Protein AF-A0A2E6D8X2-F1 (afdb_monomer)

Nearest PDB structures (foldseek):
  1ynp-assembly1_A  TM=7.280E-01  e=3.280E-14  Halalkalibacterium halodurans C-125
  4exb-assembly2_C  TM=7.933E-01  e=1.596E-12  Pseudomonas aeruginosa PAO1
  4fa3-assembly1_A  TM=6.867E-01  e=1.023E-11  Homo sapiens
  5hnt-assembly1_C  TM=6.550E-01  e=1.796E-11  Homo sapiens
  1hw6-assembly1_A  TM=6.795E-01  e=1.922E-09  Corynebacterium sp.

Sequence (516 aa):
MRLRQLGRSNVHLSAVGFGTCQLRLVPRNQAIETLMRGFELGVNWVHTSPDYAGAEDIVAEAIRRTSRDVIPVTDGSGDMEHFAASFERACELFGRNSLPLWGISCIDDQEFVGRNVWEKGGMVEFLNRMKSSGRLGAIYCTTHGPPDYIEGLIRSRTFDGIMLAYNPLGFHVLSSNATAEGKVYENIPENGGRLFRLAEEEGVGLLVMKALAGGLLGRSRAIPPVDVLTPEREEVRAEHVLRYILGRSRAVVSVVPGTCSLEEAEENARAGTEPVELPASTCLEIEERVARMHKTLCSRCGECEPSCSQGLPISWQFRDAYMWLNPGDCFEAVPRLHYFHLHPAITLACHSCTDQNCTCHQGLDIPLELNRVHELMLGLLDEGKLPLTPAQERDACVGDEPCARVVYALAPAAVGVGDSSLCRLWLENAGERLWSHELGQIDHLHLEISDGDGGVQTVELREDVHPLERSFLTFELEPFDSVGERELSFELVRSGGGGRTELLRQRLNAVAGGPA

Radius of gyration: 23.37 Å; Cα contacts (8 Å, |Δi|>4): 1131; chains: 1; bounding box: 56×61×63 Å

Foldseek 3Di:
DDWADQFPFPDIFFQAEAEALLLLAAALVQSLVQNLLLVVLPGAEYEDEPPSFLSLLSVLVSCVVDPGNHAYEYEAADELVRRVVVLVVSCVSNVHQAHAEYEHEAVVVRVLVPHACDDPSHPLVVQVVCCVVRRYRFYEYEHLAAPVVLLVVLVVLSGSEYEYEEFLLQAALQFAAPVVVVGDGSRRVVCLPPVQVSCVVSRGAYEYECLCRLCQQEADPRQGFQDPLDPLNPPGQSLLRSLLSSQSHSSHRHYHDHTRHSVSSVSSSNCSDPPNHDDPVSNVSSNVSSLRSLQRADRNNQPLQVQDPVNASLSLLSSQLSCLRRVSPNVPDDLCSHNCNSPVDLDDPLVVDPDGRRDDPSNHPSSVNSRVSSVVVVVCVVVQVGFDHPVRQVPQFWFAVQTKGFRGWDDDQEDEAVDKDKIKTKIARQYQDKQALDPPDQNDKWKWKDFVPPDIDIGTRSGIHHHRGMTIDIDIDDGHNDWDKTKIWIWIDGPPRPDITTNDIHIYTHDHDDPD

Solvent-accessible surface area (backbone atoms only — not comparable to full-atom values): 27086 Å² total; per-residue (Å²): 86,40,72,30,58,32,31,79,36,91,48,68,38,23,34,26,33,37,24,34,64,47,33,40,72,37,33,68,67,51,35,31,51,12,54,43,50,21,40,75,62,47,37,29,34,37,43,42,37,83,89,20,63,36,36,51,59,47,50,38,51,32,54,72,73,45,92,62,83,63,46,70,31,44,43,26,52,75,54,70,67,54,28,52,49,43,54,52,50,50,26,60,68,66,74,33,92,47,43,64,39,43,35,36,44,39,46,54,57,39,50,72,74,67,38,60,48,81,51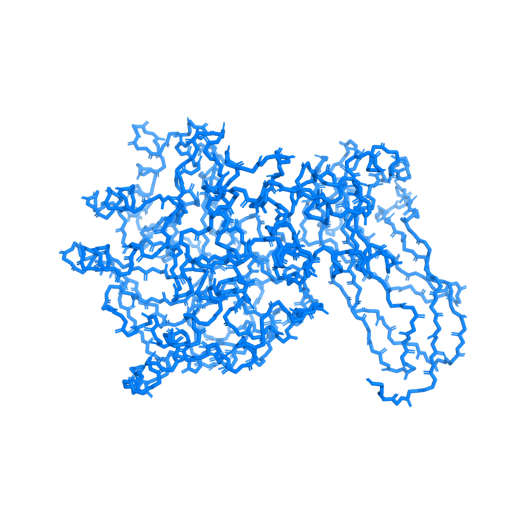,94,86,10,53,54,54,53,53,52,49,35,37,75,72,63,35,28,63,33,39,32,34,31,38,68,49,27,54,73,56,50,48,50,54,54,72,64,66,74,41,25,29,41,34,35,57,40,39,92,73,39,50,37,48,82,43,55,57,45,52,94,79,72,45,68,58,37,59,30,62,58,37,77,57,60,47,40,52,50,22,49,77,64,42,26,12,30,34,26,29,53,41,32,17,59,51,61,47,10,76,47,82,64,51,52,52,78,55,82,78,51,76,66,26,77,76,38,51,53,32,56,51,51,12,52,56,52,57,71,35,83,20,43,26,25,39,30,40,72,49,48,25,57,68,49,20,52,40,48,46,54,26,20,28,81,78,46,67,69,58,69,68,58,52,49,54,50,53,56,40,39,62,54,44,38,48,61,48,84,67,19,71,44,80,34,34,88,45,29,76,82,66,49,65,56,30,50,41,53,30,37,47,46,21,66,34,31,54,57,54,42,88,74,63,50,55,90,49,32,44,62,65,74,47,72,58,96,64,67,68,61,80,76,53,89,58,80,64,49,57,47,96,73,60,34,54,60,62,64,45,51,48,56,51,48,57,54,51,49,52,35,52,77,71,57,74,55,61,60,44,66,76,55,52,74,76,39,65,35,56,77,52,56,15,33,23,73,48,38,69,45,70,62,61,57,45,37,38,70,40,68,47,73,33,40,41,31,38,30,31,67,33,90,59,60,34,28,43,51,87,88,44,81,45,15,38,32,38,38,40,31,48,83,83,75,57,72,49,80,46,73,46,67,46,69,32,46,56,78,31,70,47,68,48,30,42,65,47,81,53,42,94,57,68,43,81,37,50,36,38,37,27,44,36,32,50,93,79,69,33,64,17,72,73,50,76,46,67,27,36,30,35,83,61,75,90,131

pLDDT: mean 92.87, std 6.65, range [35.09, 98.81]

Structure (mmCIF, N/CA/C/O backbone):
data_AF-A0A2E6D8X2-F1
#
_entry.id   AF-A0A2E6D8X2-F1
#
loop_
_atom_site.group_PDB
_atom_site.id
_atom_site.type_symbol
_atom_site.label_atom_id
_atom_site.label_alt_id
_atom_site.label_comp_id
_atom_site.label_asym_id
_atom_site.label_entity_id
_atom_site.label_seq_id
_atom_site.pdbx_PDB_ins_code
_atom_site.Cartn_x
_atom_site.Cartn_y
_atom_site.Cartn_z
_atom_site.occupancy
_atom_site.B_iso_or_equiv
_atom_site.auth_seq_id
_atom_site.auth_comp_id
_atom_site.auth_asym_id
_atom_site.auth_atom_id
_atom_site.pdbx_PDB_model_num
ATOM 1 N N . MET A 1 1 ? -22.673 11.387 3.322 1.00 95.12 1 MET A N 1
ATOM 2 C CA . MET A 1 1 ? -22.062 10.050 3.203 1.00 95.12 1 MET A CA 1
ATOM 3 C C . MET A 1 1 ? -23.140 8.975 3.276 1.00 95.12 1 MET A C 1
ATOM 5 O O . MET A 1 1 ? -23.937 9.011 4.206 1.00 95.12 1 MET A O 1
ATOM 9 N N . ARG A 1 2 ? -23.182 8.043 2.316 1.00 94.88 2 ARG A N 1
ATOM 10 C CA . ARG A 1 2 ? -24.072 6.870 2.337 1.00 94.88 2 ARG A CA 1
ATOM 11 C C . ARG A 1 2 ? -23.457 5.760 3.188 1.00 94.88 2 ARG A C 1
ATOM 13 O O . ARG A 1 2 ? -22.286 5.443 3.001 1.00 94.88 2 ARG A O 1
ATOM 20 N N . LEU A 1 3 ? -24.248 5.155 4.071 1.00 97.12 3 LEU A N 1
ATOM 21 C CA . LEU A 1 3 ? -23.867 3.953 4.819 1.00 97.12 3 LEU A CA 1
ATOM 22 C C . LEU A 1 3 ? -24.459 2.708 4.144 1.00 97.12 3 LEU A C 1
ATOM 24 O O . LEU A 1 3 ? -25.576 2.753 3.622 1.00 97.12 3 LEU A O 1
ATOM 28 N N . ARG A 1 4 ? -23.718 1.600 4.146 1.00 97.19 4 ARG A N 1
ATOM 29 C CA . ARG A 1 4 ? -24.139 0.294 3.622 1.00 97.19 4 ARG A CA 1
ATOM 30 C C . ARG A 1 4 ? -23.859 -0.782 4.671 1.00 97.19 4 ARG A C 1
ATOM 32 O O . ARG A 1 4 ? -22.837 -0.738 5.352 1.00 97.19 4 ARG A O 1
ATOM 39 N N . GLN A 1 5 ? -24.785 -1.722 4.818 1.00 97.88 5 GLN A N 1
ATOM 40 C CA . GLN A 1 5 ? -24.625 -2.868 5.711 1.00 97.88 5 GLN A CA 1
ATOM 41 C C . GLN A 1 5 ? -23.562 -3.823 5.151 1.00 97.88 5 GLN A C 1
ATOM 43 O O . GLN A 1 5 ? -23.556 -4.104 3.952 1.00 97.88 5 GLN A O 1
ATOM 48 N N . LEU A 1 6 ? -22.671 -4.322 6.008 1.00 98.06 6 LEU A N 1
ATOM 49 C CA . LEU A 1 6 ? -21.638 -5.280 5.628 1.00 98.06 6 LEU A CA 1
ATOM 50 C C . LEU A 1 6 ? -22.185 -6.710 5.662 1.00 98.06 6 LEU A C 1
ATOM 52 O O . LEU A 1 6 ? -22.309 -7.310 6.736 1.00 98.06 6 LEU A O 1
ATOM 56 N N . GLY A 1 7 ? -22.500 -7.248 4.483 1.00 95.50 7 GLY A N 1
ATOM 57 C CA . GLY A 1 7 ? -23.002 -8.611 4.326 1.00 95.50 7 GLY A CA 1
ATOM 58 C C . GLY A 1 7 ? -24.219 -8.880 5.214 1.00 95.50 7 GLY A C 1
ATOM 59 O O . GLY A 1 7 ? -25.189 -8.123 5.206 1.00 95.50 7 GLY A O 1
ATOM 60 N N . ARG A 1 8 ? -24.150 -9.946 6.017 1.00 93.88 8 ARG A N 1
ATOM 61 C CA . ARG A 1 8 ? -25.199 -10.345 6.978 1.00 93.88 8 ARG A CA 1
ATOM 62 C C . ARG A 1 8 ? -24.975 -9.804 8.395 1.00 93.88 8 ARG A C 1
ATOM 64 O O . ARG A 1 8 ? -25.725 -10.156 9.304 1.00 93.88 8 ARG A O 1
ATOM 71 N N . SER A 1 9 ? -23.947 -8.986 8.605 1.00 96.06 9 SER A N 1
ATOM 72 C CA . SER A 1 9 ? -23.624 -8.435 9.922 1.00 96.06 9 SER A CA 1
ATOM 73 C C . SER A 1 9 ? -24.475 -7.209 10.261 1.00 96.06 9 SER A C 1
ATOM 75 O O . SER A 1 9 ? -25.169 -6.658 9.412 1.00 96.06 9 SER A O 1
ATOM 77 N N . ASN A 1 10 ? -24.384 -6.730 11.502 1.00 95.94 10 ASN A N 1
ATOM 78 C CA . ASN A 1 10 ? -24.992 -5.458 11.911 1.00 95.94 10 ASN A CA 1
ATOM 79 C C . ASN A 1 10 ? -24.068 -4.247 11.678 1.00 95.94 10 ASN A C 1
ATOM 81 O O . ASN A 1 10 ? -24.426 -3.118 12.023 1.00 95.94 10 ASN A O 1
ATOM 85 N N . VAL A 1 11 ? -22.877 -4.459 11.110 1.00 97.94 11 VAL A N 1
ATOM 86 C CA . VAL A 1 11 ? -21.898 -3.397 10.862 1.00 97.94 11 VAL A CA 1
ATOM 87 C C . VAL A 1 11 ? -22.323 -2.587 9.643 1.00 97.94 11 VAL A C 1
ATOM 89 O O . VAL A 1 11 ? -22.675 -3.145 8.604 1.00 97.94 11 VAL A O 1
ATOM 92 N N . HIS A 1 12 ? -22.282 -1.263 9.774 1.00 98.25 12 HIS A N 1
ATOM 93 C CA . HIS A 1 12 ? -22.589 -0.328 8.697 1.00 98.25 12 HIS A CA 1
ATOM 94 C C . HIS A 1 12 ? -21.363 0.529 8.406 1.00 98.25 12 HIS A C 1
ATOM 96 O O . HIS A 1 12 ? -20.871 1.243 9.281 1.00 98.25 12 HIS A O 1
ATOM 102 N N . LEU A 1 13 ? -20.890 0.469 7.167 1.00 98.62 13 LEU A N 1
ATOM 103 C CA . LEU A 1 13 ? -19.712 1.197 6.711 1.00 98.62 13 LEU A CA 1
ATOM 104 C C . LEU A 1 13 ? -20.128 2.288 5.732 1.00 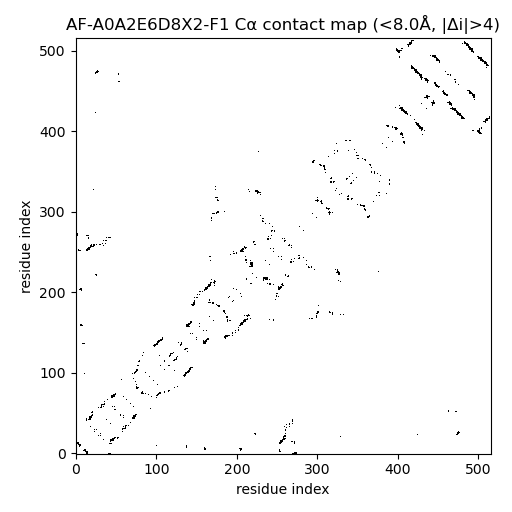98.62 13 LEU A C 1
ATOM 106 O O . LEU A 1 13 ? -21.061 2.114 4.944 1.00 98.62 13 LEU A O 1
ATOM 110 N N . SER A 1 14 ? -19.435 3.420 5.760 1.00 98.56 14 SER A N 1
ATOM 111 C CA . SER A 1 14 ? -19.535 4.421 4.711 1.00 98.56 14 SER A CA 1
ATOM 112 C C . SER A 1 14 ? -19.116 3.821 3.376 1.00 98.56 14 SER A C 1
ATOM 114 O O . SER A 1 14 ? -18.188 3.015 3.300 1.00 98.56 14 SER A O 1
ATOM 116 N N . ALA A 1 15 ? -19.785 4.248 2.302 1.00 98.25 15 ALA A N 1
ATOM 117 C CA . ALA A 1 15 ? -19.497 3.812 0.935 1.00 98.25 15 ALA A CA 1
ATOM 118 C C . ALA A 1 15 ? -18.032 4.058 0.524 1.00 98.25 15 ALA A C 1
ATOM 120 O O . ALA A 1 15 ? -17.546 3.447 -0.418 1.00 98.25 15 ALA A O 1
ATOM 121 N N . VAL A 1 16 ? -17.321 4.922 1.246 1.00 98.62 16 VAL A N 1
ATOM 122 C CA . VAL A 1 16 ? -15.873 5.104 1.145 1.00 98.62 16 VAL A CA 1
ATOM 123 C C . VAL A 1 16 ? -15.271 4.905 2.530 1.00 98.62 16 VAL A C 1
ATOM 125 O O . VAL A 1 16 ? -15.764 5.504 3.487 1.00 98.62 16 VAL A O 1
ATOM 128 N N . GLY A 1 17 ? -14.247 4.064 2.635 1.00 98.50 17 GLY A N 1
ATOM 129 C CA . GLY A 1 17 ? -13.305 4.020 3.757 1.00 98.50 17 GLY A CA 1
ATOM 130 C C . GLY A 1 17 ? -11.955 4.591 3.339 1.00 98.50 17 GLY A C 1
ATOM 131 O O . GLY A 1 17 ? -11.740 4.853 2.158 1.00 98.50 17 GLY A O 1
ATOM 132 N N . PHE A 1 18 ? -11.033 4.767 4.280 1.00 98.56 18 PHE A N 1
ATOM 133 C CA . PHE A 1 18 ? -9.656 5.172 3.968 1.00 98.56 18 PHE A CA 1
ATOM 134 C C . PHE A 1 18 ? -8.678 4.030 4.213 1.00 98.56 18 PHE A C 1
ATOM 136 O O . PHE A 1 18 ? -8.691 3.444 5.288 1.00 98.56 18 PHE A O 1
ATOM 143 N N . GLY A 1 19 ? -7.837 3.729 3.224 1.00 98.00 19 GLY A N 1
ATOM 144 C CA . GLY A 1 19 ? -6.669 2.865 3.394 1.00 98.00 19 GLY A CA 1
ATOM 145 C C . GLY A 1 19 ? -5.449 3.689 3.800 1.00 98.00 19 GLY A C 1
ATOM 146 O O . GLY A 1 19 ? -5.264 4.804 3.303 1.00 98.00 19 GLY A O 1
ATOM 147 N N . THR A 1 20 ? -4.623 3.150 4.698 1.00 97.50 20 THR A N 1
ATOM 148 C CA . THR A 1 20 ? -3.548 3.917 5.356 1.00 97.50 20 THR A CA 1
ATOM 149 C C . THR A 1 20 ? -2.128 3.472 5.032 1.00 97.50 20 THR A C 1
ATOM 151 O O . THR A 1 20 ? -1.188 4.093 5.521 1.00 97.50 20 THR A O 1
ATOM 154 N N . CYS A 1 21 ? -1.940 2.462 4.179 1.00 94.81 21 CYS A N 1
ATOM 155 C CA . CYS A 1 21 ? -0.618 1.908 3.861 1.00 94.81 21 CYS A CA 1
ATOM 156 C C . CYS A 1 21 ? 0.404 2.985 3.433 1.00 94.81 21 CYS A C 1
ATOM 158 O O . CYS A 1 21 ? 1.563 2.962 3.850 1.00 94.81 21 CYS A O 1
ATOM 160 N N . GLN A 1 22 ? -0.052 3.979 2.661 1.00 95.12 22 GLN A N 1
ATOM 161 C CA . GLN A 1 22 ? 0.764 5.087 2.158 1.00 95.12 22 GLN A CA 1
ATOM 162 C C . GLN A 1 22 ? 0.995 6.226 3.164 1.00 95.12 22 GLN A C 1
ATOM 164 O O . GLN A 1 22 ? 1.826 7.093 2.898 1.00 95.12 22 GLN A O 1
ATOM 169 N N . LEU A 1 23 ? 0.349 6.232 4.340 1.00 94.88 23 LEU A N 1
ATOM 170 C CA . LEU A 1 23 ? 0.595 7.261 5.366 1.00 94.88 23 LEU A CA 1
ATOM 171 C C . LEU A 1 23 ? 2.049 7.254 5.870 1.00 94.88 23 LEU A C 1
ATOM 173 O O . LEU A 1 23 ? 2.533 8.267 6.378 1.00 94.88 23 LEU A O 1
ATOM 177 N N . ARG A 1 24 ? 2.780 6.146 5.679 1.00 91.31 24 ARG A N 1
ATOM 178 C CA . ARG A 1 24 ? 4.231 6.059 5.924 1.00 91.31 24 ARG A CA 1
ATOM 179 C C . ARG A 1 24 ? 5.070 7.004 5.046 1.00 91.31 24 ARG A C 1
ATOM 181 O O . ARG A 1 24 ? 6.186 7.361 5.412 1.00 91.31 24 ARG A O 1
ATOM 188 N N . LEU A 1 25 ? 4.526 7.432 3.904 1.00 92.06 25 LEU A N 1
ATOM 189 C CA . LEU A 1 25 ? 5.200 8.258 2.895 1.00 92.06 25 LEU A CA 1
ATOM 190 C C . LEU A 1 25 ? 4.892 9.759 3.001 1.00 92.06 25 LEU A C 1
ATOM 192 O O . LEU A 1 25 ? 5.284 10.526 2.116 1.00 92.06 25 LEU A O 1
ATOM 196 N N . VAL A 1 26 ? 4.194 10.182 4.058 1.00 93.69 26 VAL A N 1
ATOM 197 C CA . VAL A 1 26 ? 3.897 11.592 4.356 1.00 93.69 26 VAL A CA 1
ATOM 198 C C . VAL A 1 26 ? 4.195 11.903 5.823 1.00 93.69 26 VAL A C 1
ATOM 200 O O . VAL A 1 26 ? 4.175 10.979 6.639 1.00 93.69 26 VAL A O 1
ATOM 203 N N . PRO A 1 27 ? 4.465 13.165 6.202 1.00 93.19 27 PRO A N 1
ATOM 204 C CA . PRO A 1 27 ? 4.678 13.551 7.595 1.00 93.19 27 PRO A CA 1
ATOM 205 C C . PRO A 1 27 ? 3.518 13.125 8.506 1.00 93.19 27 PRO A C 1
ATOM 207 O O . PRO A 1 27 ? 2.351 13.139 8.108 1.00 93.19 27 PRO A O 1
ATOM 210 N N . ARG A 1 28 ? 3.827 12.771 9.761 1.00 92.69 28 ARG A N 1
ATOM 211 C CA . ARG A 1 28 ? 2.834 12.259 10.725 1.00 92.69 28 ARG A CA 1
ATOM 212 C C . ARG A 1 28 ? 1.645 13.210 10.913 1.00 92.69 28 ARG A C 1
ATOM 214 O O . ARG A 1 28 ? 0.501 12.762 10.905 1.00 92.69 28 ARG A O 1
ATOM 221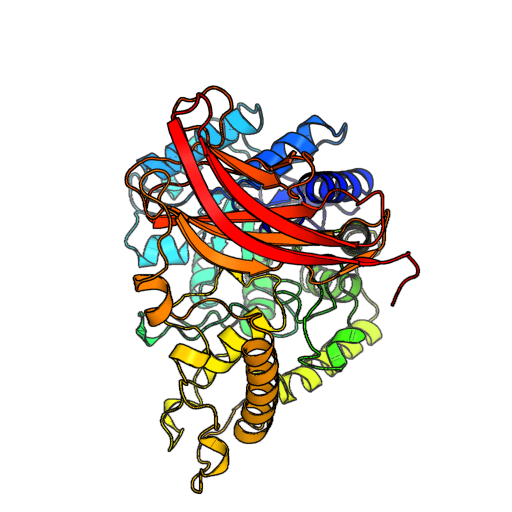 N N . ASN A 1 29 ? 1.902 14.511 11.046 1.00 93.00 29 ASN A N 1
ATOM 222 C CA . ASN A 1 29 ? 0.842 15.505 11.240 1.00 93.00 29 ASN A CA 1
ATOM 223 C C . ASN A 1 29 ? -0.096 15.579 10.028 1.00 93.00 29 ASN A C 1
ATOM 225 O O . ASN A 1 29 ? -1.309 15.485 10.204 1.00 93.00 29 ASN A O 1
ATOM 229 N N . GLN A 1 30 ? 0.457 15.620 8.809 1.00 95.69 30 GLN A N 1
ATOM 230 C CA . GLN A 1 30 ? -0.324 15.559 7.569 1.00 95.69 30 GLN A CA 1
ATOM 231 C C . GLN A 1 30 ? -1.186 14.290 7.507 1.00 95.69 30 GLN A C 1
ATOM 233 O O . GLN A 1 30 ? -2.352 14.351 7.112 1.00 95.69 30 GLN A O 1
ATOM 238 N N . ALA A 1 31 ? -0.642 13.140 7.917 1.00 96.81 31 ALA A N 1
ATOM 239 C CA . ALA A 1 31 ? -1.380 11.881 7.953 1.00 96.81 31 ALA A CA 1
ATOM 240 C C . ALA A 1 31 ? -2.606 11.956 8.883 1.00 96.81 31 ALA A C 1
ATOM 242 O O . ALA A 1 31 ? -3.711 11.582 8.486 1.00 96.81 31 ALA A O 1
ATOM 243 N N . ILE A 1 32 ? -2.436 12.491 10.097 1.00 97.69 32 ILE A N 1
ATOM 244 C CA . ILE A 1 32 ? -3.529 12.648 11.067 1.00 97.69 32 ILE A CA 1
ATOM 245 C C . ILE A 1 32 ? -4.580 13.634 10.549 1.00 97.69 32 ILE A C 1
ATOM 247 O O . ILE A 1 32 ? -5.774 13.337 10.592 1.00 97.69 32 ILE A O 1
ATOM 251 N N . GLU A 1 33 ? -4.157 14.790 10.035 1.00 98.19 33 GLU A N 1
ATOM 252 C CA . GLU A 1 33 ? -5.061 15.814 9.496 1.00 98.19 33 GLU A CA 1
ATOM 253 C C . GLU A 1 33 ? -5.869 15.300 8.300 1.00 98.19 33 GLU A C 1
ATOM 255 O O . GLU A 1 33 ? -7.072 15.549 8.208 1.00 98.19 33 GLU A O 1
ATOM 260 N N . THR A 1 34 ? -5.243 14.497 7.439 1.00 98.44 34 THR A N 1
ATOM 261 C CA . THR A 1 34 ? -5.901 13.818 6.317 1.00 98.44 34 THR A CA 1
ATOM 262 C C . THR A 1 34 ? -7.040 12.909 6.792 1.00 98.44 34 THR A C 1
ATOM 264 O O . THR A 1 34 ? -8.160 12.989 6.279 1.00 98.44 34 THR A O 1
ATOM 267 N N . LEU A 1 35 ? -6.785 12.061 7.796 1.00 98.69 35 LEU A N 1
ATOM 268 C CA . LEU A 1 35 ? -7.806 11.171 8.359 1.00 98.69 35 LEU A CA 1
ATOM 269 C C . LEU A 1 35 ? -8.939 11.966 9.018 1.00 98.69 35 LEU A C 1
ATOM 271 O O . LEU A 1 35 ? -10.115 11.740 8.721 1.00 98.69 35 LEU A O 1
ATOM 275 N N . MET A 1 36 ? -8.582 12.944 9.855 1.00 98.62 36 MET A N 1
ATOM 276 C CA . MET A 1 36 ? -9.529 13.834 10.527 1.00 98.62 36 MET A CA 1
ATOM 277 C C . MET A 1 36 ? -10.459 14.522 9.526 1.00 98.62 36 MET A C 1
ATOM 279 O O . MET A 1 36 ? -11.676 14.539 9.731 1.00 98.62 36 MET A O 1
ATOM 283 N N . ARG A 1 37 ? -9.913 15.002 8.401 1.00 98.56 37 ARG A N 1
ATOM 284 C CA . ARG A 1 37 ? -10.696 15.641 7.342 1.00 98.56 37 ARG A CA 1
ATOM 285 C C . ARG A 1 37 ? -11.757 14.708 6.761 1.00 98.56 37 ARG A C 1
ATOM 287 O O . ARG A 1 37 ? -12.906 15.113 6.588 1.00 98.56 37 ARG A O 1
ATOM 294 N N . GLY A 1 38 ? -11.423 13.447 6.496 1.00 98.25 38 GLY A N 1
ATOM 295 C CA . GLY A 1 38 ? -12.416 12.468 6.040 1.00 98.25 38 GLY A CA 1
ATOM 296 C C . GLY A 1 38 ? -13.499 12.178 7.073 1.00 98.25 38 GLY A C 1
ATOM 297 O O . GLY A 1 38 ? -14.679 12.086 6.721 1.00 98.25 38 GLY A O 1
ATOM 298 N N . PHE A 1 39 ? -13.118 12.077 8.349 1.00 98.50 39 PHE A N 1
ATOM 299 C CA . PHE A 1 39 ? -14.063 11.837 9.441 1.00 98.50 39 PHE A CA 1
ATOM 300 C C . PHE A 1 39 ? -15.075 12.983 9.561 1.00 98.50 39 PHE A C 1
ATOM 302 O O . PHE A 1 39 ? -16.278 12.746 9.696 1.00 98.50 39 PHE A O 1
ATOM 309 N N . GLU A 1 40 ? -14.628 14.234 9.435 1.00 98.19 40 GLU A N 1
ATOM 310 C CA . GLU A 1 40 ? -15.507 15.410 9.399 1.00 98.19 40 GLU A CA 1
ATOM 311 C C . GLU A 1 40 ? -16.557 15.327 8.284 1.00 98.19 40 GLU A C 1
ATOM 313 O O . GLU A 1 40 ? -17.725 15.664 8.517 1.00 98.19 40 GLU A O 1
ATOM 318 N N . LEU A 1 41 ? -16.150 14.825 7.112 1.00 97.81 41 LEU A N 1
ATOM 319 C CA . LEU A 1 41 ? -16.974 14.636 5.911 1.00 97.81 41 LEU A CA 1
ATOM 320 C C . LEU A 1 41 ? -17.873 13.385 5.971 1.00 97.81 41 LEU A C 1
ATOM 322 O O . LEU A 1 41 ? -18.682 13.145 5.068 1.00 97.81 41 LEU A O 1
ATOM 326 N N . GLY A 1 42 ? -17.782 12.610 7.053 1.00 97.69 42 GLY A N 1
ATOM 327 C CA . GLY A 1 42 ? -18.671 11.494 7.357 1.00 97.69 42 GLY A CA 1
ATOM 328 C C . GLY A 1 42 ? -18.154 10.117 6.950 1.00 97.69 42 GLY A C 1
ATOM 329 O O . GLY A 1 42 ? -18.941 9.173 6.999 1.00 97.69 42 GLY A O 1
ATOM 330 N N . VAL A 1 43 ? -16.881 9.977 6.561 1.00 98.56 43 VAL A N 1
ATOM 331 C CA . VAL A 1 43 ? -16.223 8.660 6.483 1.00 98.56 43 VAL A CA 1
ATOM 332 C C . VAL A 1 43 ? -16.194 8.067 7.893 1.00 98.56 43 VAL A C 1
ATOM 334 O O . VAL A 1 43 ? -15.702 8.714 8.815 1.00 98.56 43 VAL A O 1
ATOM 337 N N . ASN A 1 44 ? -16.749 6.867 8.078 1.00 98.44 44 ASN A N 1
ATOM 338 C CA . ASN A 1 44 ? -16.916 6.270 9.408 1.00 98.44 44 ASN A CA 1
ATOM 339 C C . ASN A 1 44 ? -15.990 5.079 9.672 1.00 98.44 44 ASN A C 1
ATOM 341 O O . ASN A 1 44 ? -16.139 4.430 10.703 1.00 98.44 44 ASN A O 1
ATOM 345 N N . TRP A 1 45 ? -15.073 4.755 8.762 1.00 98.62 45 TRP A N 1
ATOM 346 C CA . TRP A 1 45 ? -14.142 3.653 8.965 1.00 98.62 45 TRP A CA 1
ATOM 347 C C . TRP A 1 45 ? -12.834 3.841 8.200 1.00 98.62 45 TRP A C 1
ATOM 349 O O . TRP A 1 45 ? -12.771 4.541 7.185 1.00 98.62 45 TRP A O 1
ATOM 359 N N . VAL A 1 46 ? -11.787 3.208 8.717 1.00 98.69 46 VAL A N 1
ATOM 360 C CA . VAL A 1 46 ? -10.415 3.303 8.219 1.00 98.69 46 VAL A CA 1
ATOM 361 C C . VAL A 1 46 ? -9.756 1.933 8.329 1.00 98.69 46 VAL A C 1
ATOM 363 O O . VAL A 1 46 ? -9.867 1.281 9.368 1.00 98.69 46 VAL A O 1
ATOM 366 N N . HIS A 1 47 ? -9.125 1.485 7.245 1.00 98.56 47 HIS A N 1
ATOM 367 C CA . HIS A 1 47 ? -8.369 0.238 7.189 1.00 98.56 47 HIS A CA 1
ATOM 368 C C . HIS A 1 47 ? -6.892 0.506 7.461 1.00 98.56 47 HIS A C 1
ATOM 370 O O . HIS A 1 47 ? -6.311 1.416 6.871 1.00 98.56 47 HIS A O 1
ATOM 376 N N . THR A 1 48 ? -6.314 -0.291 8.350 1.00 97.81 48 THR A N 1
ATOM 377 C CA . THR A 1 48 ? -4.894 -0.309 8.702 1.00 97.81 48 THR A CA 1
ATOM 378 C C . THR A 1 48 ? -4.453 -1.755 8.922 1.00 97.81 48 THR A C 1
ATOM 380 O O . THR A 1 48 ? -5.291 -2.650 8.935 1.00 97.81 48 THR A O 1
ATOM 383 N N . SER A 1 49 ? -3.158 -1.991 9.095 1.00 95.50 49 SER A N 1
ATOM 384 C CA . SER A 1 49 ? -2.609 -3.316 9.385 1.00 95.50 49 SER A CA 1
ATOM 385 C C . SER A 1 49 ? -1.304 -3.178 10.183 1.00 95.50 49 SER A C 1
ATOM 387 O O . SER A 1 49 ? -0.654 -2.130 10.072 1.00 95.50 49 SER A O 1
ATOM 389 N N . PRO A 1 50 ? -0.897 -4.191 10.973 1.00 92.06 50 PRO A N 1
ATOM 390 C CA . PRO A 1 50 ? 0.378 -4.179 11.690 1.00 92.06 50 PRO A CA 1
ATOM 391 C C . PRO A 1 50 ? 1.610 -3.978 10.795 1.00 92.06 50 PRO A C 1
ATOM 393 O O . PRO A 1 50 ? 2.594 -3.408 11.247 1.00 92.06 50 PRO A O 1
ATOM 396 N N . ASP A 1 51 ? 1.558 -4.384 9.523 1.00 89.38 51 ASP A N 1
ATOM 397 C CA . ASP A 1 51 ? 2.650 -4.208 8.551 1.00 89.38 51 ASP A CA 1
ATOM 398 C C . ASP A 1 51 ? 2.675 -2.807 7.896 1.00 89.38 51 ASP A C 1
ATOM 400 O O . ASP A 1 51 ? 3.453 -2.545 6.969 1.00 89.38 51 ASP A O 1
ATOM 404 N N . TYR A 1 52 ? 1.834 -1.870 8.364 1.00 93.12 52 TYR A N 1
ATOM 405 C CA . TYR A 1 52 ? 1.697 -0.521 7.796 1.00 93.12 52 TYR A CA 1
ATOM 406 C C . TYR A 1 52 ? 2.671 0.533 8.343 1.00 93.12 52 TYR A C 1
ATOM 408 O O . TYR A 1 52 ? 2.432 1.734 8.209 1.00 93.12 52 TYR A O 1
ATOM 416 N N . ALA A 1 53 ? 3.790 0.097 8.912 1.00 88.75 53 ALA A N 1
ATOM 417 C CA . ALA A 1 53 ? 4.853 0.938 9.451 1.00 88.75 53 ALA A CA 1
ATOM 418 C C . ALA A 1 53 ? 4.390 2.025 10.438 1.00 88.75 53 ALA A C 1
ATOM 420 O O . ALA A 1 53 ? 4.517 3.230 10.180 1.00 88.75 53 ALA A O 1
ATOM 421 N N . GLY A 1 54 ? 3.772 1.600 11.544 1.00 89.44 54 GLY A N 1
ATOM 422 C CA . GLY A 1 54 ? 3.219 2.495 12.572 1.00 89.44 54 GLY A CA 1
ATOM 423 C C . GLY A 1 54 ? 1.928 3.239 12.181 1.00 89.44 54 GLY A C 1
ATOM 424 O O . GLY A 1 54 ? 1.481 4.143 12.894 1.00 89.44 54 GLY A O 1
ATOM 425 N N . ALA A 1 55 ? 1.286 2.896 11.055 1.00 94.38 55 ALA A N 1
ATOM 426 C CA . ALA A 1 55 ? 0.022 3.529 10.663 1.00 94.38 55 ALA A CA 1
ATOM 427 C C . ALA A 1 55 ? -1.122 3.268 11.660 1.00 94.38 55 ALA A C 1
ATOM 429 O O . ALA A 1 55 ? -2.009 4.115 11.787 1.00 94.38 55 ALA A O 1
ATOM 430 N N . GLU A 1 56 ? -1.107 2.150 12.397 1.00 95.31 56 GLU A N 1
ATOM 431 C CA . GLU A 1 56 ? -2.133 1.866 13.408 1.00 95.31 56 GLU A CA 1
ATOM 432 C C . GLU A 1 56 ? -2.138 2.926 14.522 1.00 95.31 56 GLU A C 1
ATOM 434 O O . GLU A 1 56 ? -3.208 3.373 14.940 1.00 95.31 56 GLU A O 1
ATOM 439 N N . ASP A 1 57 ? -0.964 3.419 14.931 1.00 94.38 57 ASP A N 1
ATOM 440 C CA . ASP A 1 57 ? -0.841 4.469 15.947 1.00 94.38 57 ASP A CA 1
ATOM 441 C C . ASP A 1 57 ? -1.333 5.826 15.444 1.00 94.38 57 ASP A C 1
ATOM 443 O O . ASP A 1 57 ? -1.966 6.579 16.190 1.00 94.38 57 ASP A O 1
ATOM 447 N N . ILE A 1 58 ? -1.083 6.133 14.167 1.00 96.31 58 ILE A N 1
ATOM 448 C CA . ILE A 1 58 ? -1.616 7.326 13.493 1.00 96.31 58 ILE A CA 1
ATOM 449 C C . ILE A 1 58 ? -3.147 7.274 13.478 1.00 96.31 58 ILE A C 1
ATOM 451 O O . ILE A 1 58 ? -3.814 8.254 13.821 1.00 96.31 58 ILE A O 1
ATOM 455 N N . VAL A 1 59 ? -3.713 6.120 13.117 1.00 98.12 59 VAL A N 1
ATOM 456 C CA . VAL A 1 59 ? -5.163 5.897 13.112 1.00 98.12 59 VAL A CA 1
ATOM 457 C C . VAL A 1 59 ? -5.736 6.024 14.520 1.00 98.12 59 VAL A C 1
ATOM 459 O O . VAL A 1 59 ? -6.731 6.725 14.713 1.00 98.12 59 VAL A O 1
ATOM 462 N N . ALA A 1 60 ? -5.109 5.396 15.514 1.00 97.56 60 ALA A N 1
ATOM 463 C CA . ALA A 1 60 ? -5.557 5.451 16.899 1.00 97.56 60 ALA A CA 1
ATOM 464 C C . ALA A 1 60 ? -5.539 6.890 17.438 1.00 97.56 60 ALA A C 1
ATOM 466 O O . ALA A 1 60 ? -6.483 7.317 18.106 1.00 97.56 60 ALA A O 1
ATOM 467 N N . GLU A 1 61 ? -4.509 7.672 17.105 1.00 97.25 61 GLU A N 1
ATOM 468 C CA . GLU A 1 61 ? -4.435 9.087 17.463 1.00 97.25 61 GLU A CA 1
ATOM 469 C C . GLU A 1 61 ? -5.536 9.916 16.789 1.00 97.25 61 GLU A C 1
ATOM 471 O O . GLU A 1 61 ? -6.229 10.675 17.472 1.00 97.25 61 GLU A O 1
ATOM 476 N N . ALA A 1 62 ? -5.753 9.745 15.482 1.00 98.31 62 ALA A N 1
ATOM 477 C CA . ALA A 1 62 ? -6.814 10.444 14.760 1.00 98.31 62 ALA A CA 1
ATOM 478 C C . ALA A 1 62 ? -8.205 10.114 15.336 1.00 98.31 62 ALA A C 1
ATOM 480 O O . ALA A 1 62 ? -9.024 11.009 15.546 1.00 98.31 62 ALA A O 1
ATOM 481 N N . ILE A 1 63 ? -8.459 8.845 15.677 1.00 98.12 63 ILE A N 1
ATOM 482 C CA . ILE A 1 63 ? -9.711 8.417 16.317 1.00 98.12 63 ILE A CA 1
ATOM 483 C C . ILE A 1 63 ? -9.878 9.060 17.700 1.00 98.12 63 ILE A C 1
ATOM 485 O O . ILE A 1 63 ? -10.965 9.536 18.013 1.00 98.12 63 ILE A O 1
ATOM 489 N N . ARG A 1 64 ? -8.818 9.146 18.518 1.00 97.50 64 ARG A N 1
ATOM 490 C CA . ARG A 1 64 ? -8.877 9.826 19.829 1.00 97.50 64 ARG A CA 1
ATOM 491 C C . ARG A 1 64 ? -9.156 11.327 19.714 1.00 97.50 64 ARG A C 1
ATOM 493 O O . ARG A 1 64 ? -9.741 11.905 20.627 1.00 97.50 64 ARG A O 1
ATOM 500 N N . ARG A 1 65 ? -8.716 11.964 18.624 1.00 97.81 65 ARG A N 1
ATOM 501 C CA . ARG A 1 65 ? -8.882 13.407 18.384 1.00 97.81 65 ARG A CA 1
ATOM 502 C C . ARG A 1 65 ? -10.247 13.777 17.801 1.00 97.81 65 ARG A C 1
ATOM 504 O O . ARG A 1 65 ? -10.644 14.937 17.909 1.00 97.81 65 ARG A O 1
ATOM 511 N N . THR A 1 66 ? -10.962 12.839 17.180 1.00 97.25 66 THR A N 1
ATOM 512 C CA . THR A 1 66 ? -12.279 13.103 16.586 1.00 97.25 66 THR A CA 1
ATOM 513 C C . THR A 1 66 ? -13.430 12.872 17.566 1.00 97.25 66 THR A C 1
ATOM 515 O O . THR A 1 66 ? -13.361 12.050 18.471 1.00 97.25 66 THR A O 1
ATOM 518 N N . SER A 1 67 ? -14.531 13.598 17.363 1.00 95.50 67 SER A N 1
ATOM 519 C CA . SER A 1 67 ? -15.810 13.352 18.050 1.00 95.50 67 SER A CA 1
ATOM 520 C C . SER A 1 67 ? -16.742 12.426 17.259 1.00 95.50 67 SER A C 1
ATOM 522 O O . SER A 1 67 ? -17.848 12.120 17.707 1.00 95.50 67 SER A O 1
ATOM 524 N N . ARG A 1 68 ? -16.330 12.010 16.055 1.00 96.62 68 ARG A N 1
ATOM 525 C CA . ARG A 1 68 ? -17.087 11.094 15.200 1.00 96.62 68 ARG A CA 1
ATOM 526 C C . ARG A 1 68 ? -16.883 9.656 15.665 1.00 96.62 68 ARG A C 1
ATOM 528 O O . ARG A 1 68 ? -15.782 9.279 16.049 1.00 96.62 68 ARG A O 1
ATOM 535 N N . ASP A 1 69 ? -17.931 8.845 15.562 1.00 95.06 69 ASP A N 1
ATOM 536 C CA . ASP A 1 69 ? -17.801 7.400 15.738 1.00 95.06 69 ASP A CA 1
ATOM 537 C C . ASP A 1 69 ? -17.150 6.798 14.487 1.00 95.06 69 ASP A C 1
ATOM 539 O O . ASP A 1 69 ? -17.768 6.730 13.420 1.00 95.06 69 ASP A O 1
ATOM 543 N N . VAL A 1 70 ? -15.871 6.444 14.616 1.00 98.31 70 VAL A N 1
ATOM 544 C CA . VAL A 1 70 ? -15.052 5.866 13.550 1.00 98.31 70 VAL A CA 1
ATOM 545 C C . VAL A 1 70 ? -14.650 4.449 13.939 1.00 98.31 70 VAL A C 1
ATOM 547 O O . VAL A 1 70 ? -14.160 4.197 15.044 1.00 98.31 70 VAL A O 1
ATOM 550 N N . ILE A 1 71 ? -14.851 3.522 13.007 1.00 98.25 71 ILE A N 1
ATOM 551 C CA . ILE A 1 71 ? -14.523 2.107 13.132 1.00 98.25 71 ILE A CA 1
ATOM 552 C C . ILE A 1 71 ? -13.091 1.891 12.616 1.00 98.25 71 ILE A C 1
ATOM 554 O O . ILE A 1 71 ? -12.871 1.985 11.405 1.00 98.25 71 ILE A O 1
ATOM 558 N N . PRO A 1 72 ? -12.113 1.588 13.489 1.00 97.75 72 PRO A N 1
ATOM 559 C CA . PRO A 1 72 ? -10.832 1.074 13.033 1.00 97.75 72 PRO A CA 1
ATOM 560 C C . PRO A 1 72 ? -11.027 -0.361 12.539 1.00 97.75 72 PRO A C 1
ATOM 562 O O . PRO A 1 72 ? -11.655 -1.179 13.216 1.00 97.75 72 PRO A O 1
ATOM 565 N N . VAL A 1 73 ? -10.503 -0.655 11.356 1.00 98.19 73 VAL A N 1
ATOM 566 C CA . VAL A 1 73 ? -10.513 -1.989 10.759 1.00 98.19 73 VAL A CA 1
ATOM 567 C C . VAL A 1 73 ? -9.063 -2.397 10.556 1.00 98.19 73 VAL A C 1
ATOM 569 O O . VAL A 1 73 ? -8.369 -1.823 9.728 1.00 98.19 73 VAL A O 1
ATOM 572 N N . THR A 1 74 ? -8.616 -3.361 11.351 1.00 97.56 74 THR A N 1
ATOM 573 C CA . THR A 1 74 ? -7.293 -3.988 11.240 1.00 97.56 74 THR A CA 1
ATOM 574 C C . THR A 1 74 ? -7.465 -5.495 11.064 1.00 97.56 74 THR A C 1
ATOM 576 O O . THR A 1 74 ? -8.598 -5.998 11.020 1.00 97.56 74 THR A O 1
ATOM 579 N N . ASP A 1 75 ? -6.375 -6.220 10.893 1.00 97.94 75 ASP A N 1
ATOM 580 C CA . ASP A 1 75 ? -6.353 -7.654 10.634 1.00 97.94 75 ASP A CA 1
ATOM 581 C C . ASP A 1 75 ? -5.140 -8.319 11.299 1.00 97.94 75 ASP A C 1
ATOM 583 O O . ASP A 1 75 ? -4.318 -7.672 11.947 1.00 97.94 75 ASP A O 1
ATOM 587 N N . GLY A 1 76 ? -5.106 -9.648 11.250 1.00 97.69 76 GLY A N 1
ATOM 588 C CA . GLY A 1 76 ? -4.000 -10.452 11.753 1.00 97.69 76 GLY A CA 1
ATOM 589 C C . GLY A 1 76 ? -3.455 -11.394 10.686 1.00 97.69 76 GLY A C 1
ATOM 590 O O . GLY A 1 76 ? -4.163 -11.800 9.761 1.00 97.69 76 GLY A O 1
ATOM 591 N N . SER A 1 77 ? -2.202 -11.795 10.859 1.00 97.06 77 SER A N 1
ATOM 592 C CA . SER A 1 77 ? -1.499 -12.794 10.050 1.00 97.06 77 SER A CA 1
ATOM 593 C C . SER A 1 77 ? -0.611 -13.664 10.952 1.00 97.06 77 SER A C 1
ATOM 595 O O . SER A 1 77 ? -0.653 -13.526 12.174 1.00 97.06 77 SER A O 1
ATOM 597 N N . GLY A 1 78 ? 0.172 -14.583 10.382 1.00 95.75 78 GLY A N 1
ATOM 598 C CA . GLY A 1 78 ? 1.193 -15.335 11.122 1.00 95.75 78 GLY A CA 1
ATOM 599 C C . GLY A 1 78 ? 0.701 -16.649 11.733 1.00 95.75 78 GLY A C 1
ATOM 600 O O . GLY A 1 78 ? -0.300 -17.226 11.308 1.00 95.75 78 GLY A O 1
ATOM 601 N N . ASP A 1 79 ? 1.456 -17.195 12.690 1.00 96.00 79 ASP A N 1
ATOM 602 C CA . ASP A 1 79 ? 0.965 -18.335 13.473 1.00 96.00 79 ASP A CA 1
ATOM 603 C C . ASP A 1 79 ? -0.172 -17.924 14.417 1.00 96.00 79 ASP A C 1
ATOM 605 O O . ASP A 1 79 ? -0.464 -16.750 14.615 1.00 96.00 79 ASP A O 1
ATOM 609 N N . MET A 1 80 ? -0.839 -18.917 15.004 1.00 97.25 80 MET A N 1
ATOM 610 C CA . MET A 1 80 ? -1.997 -18.674 15.862 1.00 97.25 80 MET A CA 1
ATOM 611 C C . MET A 1 80 ? -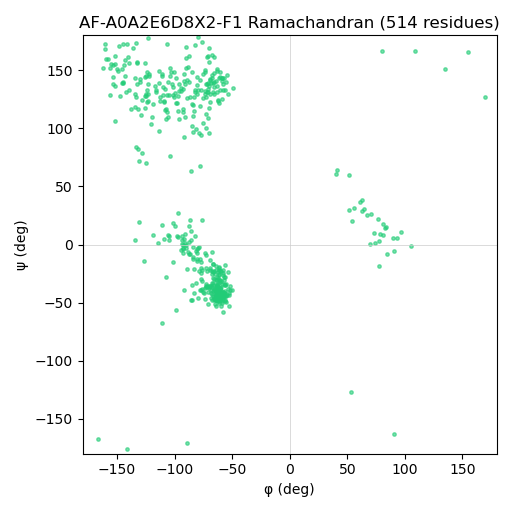1.675 -17.904 17.144 1.00 97.25 80 MET A C 1
ATOM 613 O O . MET A 1 80 ? -2.580 -17.274 17.688 1.00 97.25 80 MET A O 1
ATOM 617 N N . GLU A 1 81 ? -0.436 -17.964 17.637 1.00 96.94 81 GLU A N 1
ATOM 618 C CA . GLU A 1 81 ? -0.022 -17.195 18.811 1.00 96.94 81 GLU A CA 1
ATOM 619 C C . GLU A 1 81 ? 0.053 -15.712 18.451 1.00 96.94 81 GLU A C 1
ATOM 621 O O . GLU A 1 81 ? -0.618 -14.896 19.085 1.00 96.94 81 GLU A O 1
ATOM 626 N N . HIS A 1 82 ? 0.761 -15.384 17.367 1.00 96.38 82 HIS A N 1
ATOM 627 C CA . HIS A 1 82 ? 0.840 -14.023 16.850 1.00 96.38 82 HIS A CA 1
ATOM 628 C C . HIS A 1 82 ? -0.532 -13.495 16.410 1.00 96.38 82 HIS A C 1
ATOM 630 O O . HIS A 1 82 ? -0.935 -12.413 16.822 1.00 96.38 82 HIS A O 1
ATOM 636 N N . PHE A 1 83 ? -1.307 -14.280 15.656 1.00 98.31 83 PHE A N 1
ATOM 637 C CA . PHE A 1 83 ? -2.644 -13.905 15.189 1.00 98.31 83 PHE A CA 1
ATOM 638 C C . PHE A 1 83 ? -3.588 -13.556 16.351 1.00 98.31 83 PHE A C 1
ATOM 640 O O . PHE A 1 83 ? -4.304 -12.555 16.304 1.00 98.31 83 PHE A O 1
ATOM 647 N N . ALA A 1 84 ? -3.576 -14.364 17.418 1.00 98.19 84 ALA A N 1
ATOM 648 C CA . ALA A 1 84 ? -4.371 -14.099 18.612 1.00 98.19 84 ALA A CA 1
ATOM 649 C C . ALA A 1 84 ? -3.868 -12.866 19.379 1.00 98.19 84 ALA A C 1
ATOM 651 O O . ALA A 1 84 ? -4.686 -12.058 19.818 1.00 98.19 84 ALA A O 1
ATOM 652 N N . ALA A 1 85 ? -2.549 -12.702 19.514 1.00 97.81 85 ALA A N 1
ATOM 653 C CA . ALA A 1 85 ? -1.952 -11.536 20.160 1.00 97.81 85 ALA A CA 1
ATOM 654 C C . ALA A 1 85 ? -2.281 -10.233 19.414 1.00 97.81 85 ALA A C 1
ATOM 656 O O . ALA A 1 85 ? -2.607 -9.234 20.051 1.00 97.81 85 ALA A O 1
ATOM 657 N N . SER A 1 86 ? -2.296 -10.250 18.079 1.00 97.50 86 SER A N 1
ATOM 658 C CA . SER A 1 86 ? -2.653 -9.089 17.254 1.00 97.50 86 SER A CA 1
ATOM 659 C C . SER A 1 86 ? -4.101 -8.636 17.469 1.00 97.50 86 SER A C 1
ATOM 661 O O . SER A 1 86 ? -4.368 -7.435 17.497 1.00 97.50 86 SER A O 1
ATOM 663 N N . PHE A 1 87 ? -5.038 -9.561 17.712 1.00 98.38 87 PHE A N 1
ATOM 664 C CA . PHE A 1 87 ? -6.411 -9.199 18.089 1.00 98.38 87 PHE A CA 1
ATOM 665 C C . PHE A 1 87 ? -6.472 -8.465 19.439 1.00 98.38 87 PHE A C 1
ATOM 667 O O . PHE A 1 87 ? -7.183 -7.465 19.573 1.00 98.38 87 PHE A O 1
ATOM 674 N N . GLU A 1 88 ? -5.734 -8.951 20.441 1.00 98.12 88 GLU A N 1
ATOM 675 C CA . GLU A 1 88 ? -5.676 -8.321 21.766 1.00 98.12 88 GLU A CA 1
ATOM 676 C C . GLU A 1 88 ? -4.991 -6.952 21.701 1.00 98.12 88 GLU A C 1
ATOM 678 O O . GLU A 1 88 ? -5.540 -5.968 22.197 1.00 98.12 88 GLU A O 1
ATOM 683 N N . ARG A 1 89 ? -3.866 -6.850 20.984 1.00 96.69 89 ARG A N 1
ATOM 684 C CA . ARG A 1 89 ? -3.172 -5.581 20.734 1.00 96.69 89 ARG A CA 1
ATOM 685 C C . ARG A 1 89 ? -4.095 -4.561 20.069 1.00 96.69 89 ARG A C 1
ATOM 687 O O . ARG A 1 89 ? -4.135 -3.413 20.496 1.00 96.69 89 ARG A O 1
ATOM 694 N N . ALA A 1 90 ? -4.874 -4.964 19.065 1.00 97.94 90 ALA A N 1
ATOM 695 C CA . ALA A 1 90 ? -5.838 -4.076 18.418 1.00 97.94 90 ALA A CA 1
ATOM 696 C C . ALA A 1 90 ? -6.929 -3.594 19.395 1.00 97.94 90 ALA A C 1
ATOM 698 O O . ALA A 1 90 ? -7.308 -2.420 19.382 1.00 97.94 90 ALA A O 1
ATOM 699 N N . CYS A 1 91 ? -7.423 -4.474 20.272 1.00 98.12 91 CYS A N 1
ATOM 700 C CA . CYS A 1 91 ? -8.356 -4.097 21.337 1.00 98.12 91 CYS A CA 1
ATOM 701 C C . CYS A 1 91 ? -7.746 -3.036 22.269 1.00 98.12 91 CYS A C 1
ATOM 703 O O . CYS A 1 91 ? -8.384 -2.019 22.547 1.00 98.12 91 CYS A O 1
ATOM 705 N N . GLU A 1 92 ? -6.507 -3.242 22.712 1.00 97.62 92 GLU A N 1
ATOM 706 C CA . GLU A 1 92 ? -5.782 -2.320 23.589 1.00 97.62 92 GLU A CA 1
ATOM 707 C C . GLU A 1 92 ? -5.507 -0.972 22.910 1.00 97.62 92 GLU A C 1
ATOM 709 O O . GLU A 1 92 ? -5.883 0.074 23.446 1.00 97.62 92 GLU A O 1
ATOM 714 N N . LEU A 1 93 ? -4.943 -0.990 21.699 1.00 96.75 93 LEU A N 1
ATOM 715 C CA . LEU A 1 93 ? -4.558 0.200 20.938 1.00 96.75 93 LEU A CA 1
ATOM 716 C C . LEU A 1 93 ? -5.741 1.145 20.686 1.00 96.75 93 LEU A C 1
ATOM 718 O O . LEU A 1 93 ? -5.625 2.368 20.822 1.00 96.75 93 LEU A O 1
ATOM 722 N N . PHE A 1 94 ? -6.901 0.579 20.346 1.00 97.19 94 PHE A N 1
ATOM 723 C CA . PHE A 1 94 ? -8.120 1.349 20.102 1.00 97.19 94 PHE A CA 1
ATOM 724 C C . PHE A 1 94 ? -8.983 1.542 21.355 1.00 97.19 94 PHE A C 1
ATOM 726 O O . PHE A 1 94 ? -10.037 2.174 21.262 1.00 97.19 94 PHE A O 1
ATOM 733 N N . GLY A 1 95 ? -8.560 1.032 22.518 1.00 95.88 95 GLY A N 1
ATOM 734 C CA . GLY A 1 95 ? -9.279 1.163 23.787 1.00 95.88 95 GLY A CA 1
ATOM 735 C C . GLY A 1 95 ? -10.661 0.502 23.775 1.00 95.88 95 GLY A C 1
ATOM 736 O O . GLY A 1 95 ? -11.624 1.061 24.304 1.00 95.88 95 GLY A O 1
ATOM 737 N N . ARG A 1 96 ? -10.793 -0.663 23.128 1.00 95.19 96 ARG A N 1
ATOM 738 C CA . ARG A 1 96 ? -12.062 -1.373 22.913 1.00 95.19 96 ARG A CA 1
ATOM 739 C C . ARG A 1 96 ? -11.993 -2.799 23.453 1.00 95.19 96 ARG A C 1
ATOM 741 O O . ARG A 1 96 ? -11.106 -3.555 23.105 1.00 95.19 96 ARG A O 1
ATOM 748 N N . ASN A 1 97 ? -13.014 -3.220 24.201 1.00 94.81 97 ASN A N 1
ATOM 749 C CA . ASN A 1 97 ? -13.154 -4.626 24.622 1.00 94.81 97 ASN A CA 1
ATOM 750 C C . ASN A 1 97 ? -13.674 -5.547 23.498 1.00 94.81 97 ASN A C 1
ATOM 752 O O . ASN A 1 97 ? -13.627 -6.775 23.618 1.00 94.81 97 ASN A O 1
ATOM 756 N N . SER A 1 98 ? -14.213 -4.947 22.432 1.00 97.25 98 SER A N 1
ATOM 757 C CA . SER A 1 98 ? -14.739 -5.628 21.253 1.00 97.25 98 SER A CA 1
ATOM 758 C C . SER A 1 98 ? -14.482 -4.811 19.988 1.00 97.25 98 SER A C 1
ATOM 760 O O . SER A 1 98 ? -14.713 -3.597 19.986 1.00 97.25 98 SER A O 1
ATOM 762 N N . LEU A 1 99 ? -14.101 -5.470 18.897 1.00 98.25 99 LEU A N 1
ATOM 763 C CA . LEU A 1 99 ? -13.896 -4.834 17.595 1.00 98.25 99 LEU A CA 1
ATOM 764 C C . LEU A 1 99 ? -15.151 -4.982 16.716 1.00 98.25 99 LEU A C 1
ATOM 766 O O . LEU A 1 99 ? -15.685 -6.088 16.608 1.00 98.25 99 LEU A O 1
ATOM 770 N N . PRO A 1 100 ? -15.650 -3.911 16.066 1.00 98.06 100 PRO A N 1
ATOM 771 C CA . PRO A 1 100 ? -16.785 -4.038 15.151 1.00 98.06 100 PRO A CA 1
ATOM 772 C C . PRO A 1 100 ? -16.476 -4.945 13.954 1.00 98.06 100 PRO A C 1
ATOM 774 O O . PRO A 1 100 ? -17.339 -5.715 13.545 1.00 98.06 100 PRO A O 1
ATOM 777 N N . LEU A 1 101 ? -15.250 -4.880 13.429 1.00 98.56 101 LEU A N 1
ATOM 778 C CA . LEU A 1 101 ? -14.785 -5.644 12.276 1.00 98.56 101 LEU A CA 1
ATOM 779 C C . LEU A 1 101 ? -13.291 -5.962 12.438 1.00 98.56 101 LEU A C 1
ATOM 781 O O . LEU A 1 101 ? -12.502 -5.056 12.689 1.00 98.56 101 LEU A O 1
ATOM 785 N N . TRP A 1 102 ? -12.919 -7.235 12.311 1.00 98.75 102 TRP A N 1
ATOM 786 C CA . TRP A 1 102 ? -11.536 -7.727 12.382 1.00 98.75 102 TRP A CA 1
ATOM 787 C C . TRP A 1 102 ? -11.420 -9.053 11.615 1.00 98.75 102 TRP A C 1
ATOM 789 O O . TRP A 1 102 ? -12.431 -9.742 11.422 1.00 98.75 102 TRP A O 1
ATOM 799 N N . GLY A 1 103 ? -10.229 -9.400 11.130 1.00 98.31 103 GLY A N 1
ATOM 800 C CA . GLY A 1 103 ? -10.108 -10.435 10.110 1.00 98.31 103 GLY A CA 1
ATOM 801 C C . GLY A 1 103 ? -8.713 -10.981 9.845 1.00 98.31 103 GLY A C 1
ATOM 802 O O . GLY A 1 103 ? -7.781 -10.759 10.610 1.00 98.31 103 GLY A O 1
ATOM 803 N N . ILE A 1 104 ? -8.610 -11.721 8.740 1.00 98.75 104 ILE A N 1
ATOM 804 C CA . ILE A 1 104 ? -7.371 -12.349 8.263 1.00 98.75 104 ILE A CA 1
ATOM 805 C C . ILE A 1 104 ? -6.762 -11.503 7.147 1.00 98.75 104 ILE A C 1
ATOM 807 O O . ILE A 1 104 ? -7.437 -11.227 6.152 1.00 98.75 104 ILE A O 1
ATOM 811 N N . SER A 1 105 ? -5.491 -11.146 7.297 1.00 98.19 105 SER A N 1
ATOM 812 C CA . SER A 1 105 ? -4.711 -10.442 6.281 1.00 98.19 105 SER A CA 1
ATOM 813 C C . SER A 1 105 ? -4.167 -11.415 5.238 1.00 98.19 105 SER A C 1
ATOM 815 O O . SER A 1 105 ? -3.583 -12.438 5.607 1.00 98.19 105 SER A O 1
ATOM 817 N N . CYS A 1 106 ? -4.354 -11.102 3.953 1.00 96.62 106 CYS A N 1
ATOM 818 C CA . CYS A 1 106 ? -3.900 -11.868 2.791 1.00 96.62 106 CYS A CA 1
ATOM 819 C C . CYS A 1 106 ? -4.100 -13.372 3.004 1.00 96.62 106 CYS A C 1
ATOM 821 O O . CYS A 1 106 ? -3.141 -14.132 3.131 1.00 96.62 106 CYS A O 1
ATOM 823 N N . ILE A 1 107 ? -5.360 -13.795 3.134 1.00 98.31 107 ILE A N 1
ATOM 824 C CA . ILE A 1 107 ? -5.717 -15.173 3.509 1.00 98.31 107 ILE A CA 1
ATOM 825 C C . ILE A 1 107 ? -5.109 -16.219 2.561 1.00 98.31 107 ILE A C 1
ATOM 827 O O . ILE A 1 107 ? -4.653 -17.263 3.025 1.00 98.31 107 ILE A O 1
ATOM 831 N N . ASP A 1 108 ? -5.001 -15.900 1.270 1.00 96.50 108 ASP A N 1
ATOM 832 C CA . ASP A 1 108 ? -4.311 -16.722 0.274 1.00 96.50 108 ASP A CA 1
ATOM 833 C C . ASP A 1 108 ? -2.822 -16.911 0.596 1.00 96.50 108 ASP A C 1
ATOM 835 O O . ASP A 1 108 ? -2.302 -18.019 0.460 1.00 96.50 108 ASP A O 1
ATOM 839 N N . ASP A 1 109 ? -2.151 -15.878 1.105 1.00 95.75 109 ASP A N 1
ATOM 840 C CA . ASP A 1 109 ? -0.748 -15.954 1.513 1.00 95.75 109 ASP A CA 1
ATOM 841 C C . ASP A 1 109 ? -0.564 -16.746 2.808 1.00 95.75 109 ASP A C 1
ATOM 843 O O . ASP A 1 109 ? 0.410 -17.493 2.934 1.00 95.75 109 ASP A O 1
ATOM 847 N N . GLN A 1 110 ? -1.511 -16.646 3.749 1.00 97.75 110 GLN A N 1
ATOM 848 C CA . GLN A 1 110 ? -1.492 -17.472 4.960 1.00 97.75 110 GLN A CA 1
ATOM 849 C C . GLN A 1 110 ? -1.567 -18.961 4.601 1.00 97.75 110 GLN A C 1
ATOM 851 O O . GLN A 1 110 ? -0.799 -19.766 5.131 1.00 97.75 110 GLN A O 1
ATOM 856 N N . GLU A 1 111 ? -2.449 -19.337 3.673 1.00 96.88 111 GLU A N 1
ATOM 857 C CA . GLU A 1 111 ? -2.544 -20.717 3.188 1.00 96.88 111 GLU A CA 1
ATOM 858 C C . GLU A 1 111 ? -1.300 -21.130 2.393 1.00 96.88 111 GLU A C 1
ATOM 860 O O . GLU A 1 111 ? -0.766 -22.221 2.603 1.00 96.88 111 GLU A O 1
ATOM 865 N N . PHE A 1 112 ? -0.794 -20.247 1.528 1.00 96.00 112 PHE A N 1
ATOM 866 C CA . PHE A 1 112 ? 0.389 -20.501 0.706 1.00 96.00 112 PHE A CA 1
ATOM 867 C C . PHE A 1 112 ? 1.636 -20.811 1.547 1.00 96.00 112 PHE A C 1
ATOM 869 O O . PHE A 1 112 ? 2.388 -21.729 1.221 1.00 96.00 112 PHE A O 1
ATOM 876 N N . VAL A 1 113 ? 1.836 -20.104 2.666 1.00 95.94 113 VAL A N 1
ATOM 877 C CA . VAL A 1 113 ? 2.948 -20.363 3.603 1.00 95.94 113 VAL A CA 1
ATOM 878 C C . VAL A 1 113 ? 2.635 -21.454 4.640 1.00 95.94 113 VAL A C 1
ATOM 880 O O . VAL A 1 113 ? 3.390 -21.642 5.595 1.00 95.94 113 VAL A O 1
ATOM 883 N N . GLY A 1 114 ? 1.539 -22.199 4.459 1.00 96.62 114 GLY A N 1
ATOM 884 C CA . GLY A 1 114 ? 1.189 -23.372 5.262 1.00 96.62 114 GLY A CA 1
ATOM 885 C C . GLY A 1 114 ? 0.620 -23.059 6.648 1.00 96.62 114 GLY A C 1
ATOM 886 O O . GLY A 1 114 ? 0.695 -23.906 7.542 1.00 96.62 114 GLY A O 1
ATOM 887 N N . ARG A 1 115 ? 0.072 -21.857 6.871 1.00 97.62 115 ARG A N 1
ATOM 888 C CA . ARG A 1 115 ? -0.599 -21.513 8.133 1.00 97.62 115 ARG A CA 1
ATOM 889 C C . ARG A 1 115 ? -1.972 -22.172 8.206 1.00 97.62 115 ARG A C 1
ATOM 891 O O . ARG A 1 115 ? -2.679 -22.327 7.213 1.00 97.62 115 ARG A O 1
ATOM 898 N N . ASN A 1 116 ? -2.373 -22.532 9.423 1.00 97.31 116 ASN A N 1
ATOM 899 C CA . ASN A 1 116 ? -3.676 -23.136 9.660 1.00 97.31 116 ASN A CA 1
ATOM 900 C C . ASN A 1 116 ? -4.790 -22.074 9.666 1.00 97.31 116 ASN A C 1
ATOM 902 O O . ASN A 1 116 ? -5.075 -21.453 10.693 1.00 97.31 116 ASN A O 1
ATOM 906 N N . VAL A 1 117 ? -5.442 -21.900 8.520 1.00 98.38 117 VAL A N 1
ATOM 907 C CA . VAL A 1 117 ? -6.603 -21.012 8.373 1.00 98.38 117 VAL A CA 1
ATOM 908 C C . VAL A 1 117 ? -7.907 -21.720 8.760 1.00 98.38 117 VAL A C 1
ATOM 910 O O . VAL A 1 117 ? -8.705 -21.176 9.529 1.00 98.38 117 VAL A O 1
ATOM 913 N N . TRP A 1 118 ? -8.113 -22.937 8.249 1.00 97.94 118 TRP A N 1
ATOM 914 C CA . TRP A 1 118 ? -9.422 -23.603 8.210 1.00 97.94 118 TRP A CA 1
ATOM 915 C C . TRP A 1 118 ? -9.595 -24.763 9.192 1.00 97.94 118 TRP A C 1
ATOM 917 O O . TRP A 1 118 ? -10.724 -25.071 9.576 1.00 97.94 118 TRP A O 1
ATOM 927 N N . GLU A 1 119 ? -8.514 -25.449 9.562 1.00 96.81 119 GLU A N 1
ATOM 928 C CA . GLU A 1 119 ? -8.599 -26.648 10.393 1.00 96.81 119 GLU A CA 1
ATOM 929 C C . GLU A 1 119 ? -8.874 -26.295 11.861 1.00 96.81 119 GLU A C 1
ATOM 931 O O . GLU A 1 119 ? -8.885 -25.133 12.274 1.00 96.81 119 GLU A O 1
ATOM 936 N N . LYS A 1 120 ? -9.084 -27.324 12.689 1.00 96.94 120 LYS A N 1
ATOM 937 C CA . LYS A 1 120 ? -9.295 -27.141 14.127 1.00 96.94 120 LYS A CA 1
ATOM 938 C C . LYS A 1 120 ? -8.120 -26.384 14.752 1.00 96.94 120 LYS A C 1
ATOM 940 O O . LYS A 1 120 ? -6.961 -26.727 14.531 1.00 96.94 120 LYS A O 1
ATOM 945 N N . GLY A 1 121 ? -8.433 -25.384 15.567 1.00 96.88 121 GLY A N 1
ATOM 946 C CA . GLY A 1 121 ? -7.461 -24.471 16.161 1.00 96.88 121 GLY A CA 1
ATOM 947 C C . GLY A 1 121 ? -6.946 -23.390 15.208 1.00 96.88 121 GLY A C 1
ATOM 948 O O . GLY A 1 121 ? -6.093 -22.615 15.627 1.00 96.88 121 GLY A O 1
ATOM 949 N N . GLY A 1 122 ? -7.446 -23.326 13.972 1.00 98.25 122 GLY A N 1
ATOM 950 C CA . GLY A 1 122 ? -7.065 -22.328 12.980 1.00 98.25 122 GLY A CA 1
ATOM 951 C C . GLY A 1 122 ? -7.737 -20.966 13.168 1.00 98.25 122 GLY A C 1
ATOM 952 O O . GLY A 1 122 ? -8.581 -20.757 14.052 1.00 98.25 122 GLY A O 1
ATOM 953 N N . MET A 1 123 ? -7.370 -20.032 12.291 1.00 98.75 123 MET A N 1
ATOM 954 C CA . MET A 1 123 ? -7.803 -18.630 12.337 1.00 98.75 123 MET A CA 1
ATOM 955 C C . MET A 1 123 ? -9.331 -18.486 12.290 1.00 98.75 123 MET A C 1
ATOM 957 O O . MET A 1 123 ? -9.912 -17.717 13.058 1.00 98.75 123 MET A O 1
ATOM 961 N N . VAL A 1 124 ? -10.014 -19.276 11.455 1.00 98.62 124 VAL A N 1
ATOM 962 C CA . VAL A 1 124 ? -11.480 -19.237 11.333 1.00 98.62 124 VAL A CA 1
ATOM 963 C C . VAL A 1 124 ? -12.180 -19.673 12.625 1.00 98.62 124 VAL A C 1
ATOM 965 O O . VAL A 1 124 ? -13.177 -19.065 13.026 1.00 98.62 124 VAL A O 1
ATOM 968 N N . GLU A 1 125 ? -11.671 -20.689 13.328 1.00 98.56 125 GLU A N 1
ATOM 969 C CA . GLU A 1 125 ? -12.235 -21.107 14.620 1.00 98.56 125 GLU A CA 1
ATOM 970 C C . GLU A 1 125 ? -12.042 -20.017 15.689 1.00 98.56 125 GLU A C 1
ATOM 972 O O . GLU A 1 125 ? -12.962 -19.737 16.465 1.00 98.56 125 GLU A O 1
ATOM 977 N N . PHE A 1 126 ? -10.878 -19.354 15.705 1.00 98.75 126 PHE A N 1
ATOM 978 C CA . PHE A 1 126 ? -10.612 -18.213 16.588 1.00 98.75 126 PHE A CA 1
ATOM 979 C C . PHE A 1 126 ? -11.611 -17.070 16.362 1.00 98.75 126 PHE A C 1
ATOM 981 O O . PHE A 1 126 ? -12.233 -16.598 17.318 1.00 98.75 126 PHE A O 1
ATOM 988 N N . LEU A 1 127 ? -11.809 -16.663 15.106 1.00 98.69 127 LEU A N 1
ATOM 989 C CA . LEU A 1 127 ? -12.707 -15.567 14.730 1.00 98.69 127 LEU A CA 1
ATOM 990 C C . LEU A 1 127 ? -14.156 -15.863 15.123 1.00 98.69 127 LEU A C 1
ATOM 992 O O . LEU A 1 127 ? -14.826 -15.028 15.736 1.00 98.69 127 LEU A O 1
ATOM 996 N N . ASN A 1 128 ? -14.623 -17.084 14.855 1.00 98.44 128 ASN A N 1
ATOM 997 C CA . ASN A 1 128 ? -15.954 -17.528 15.264 1.00 98.44 128 ASN A CA 1
ATOM 998 C C . ASN A 1 128 ? -16.123 -17.512 16.788 1.00 98.44 128 ASN A C 1
ATOM 1000 O O . ASN A 1 128 ? -17.166 -17.083 17.287 1.00 98.44 128 ASN A O 1
ATOM 1004 N N . ARG A 1 129 ? -15.092 -17.913 17.544 1.00 98.56 129 ARG A N 1
ATOM 1005 C CA . ARG A 1 129 ? -15.110 -17.830 19.008 1.00 98.56 129 ARG A CA 1
ATOM 1006 C C . ARG A 1 129 ? -15.228 -16.381 19.483 1.00 98.56 129 ARG A C 1
ATOM 1008 O O . ARG A 1 129 ? -16.086 -16.120 20.324 1.00 98.56 129 ARG A O 1
ATOM 1015 N N . MET A 1 130 ? -14.442 -15.450 18.933 1.00 98.56 130 MET A N 1
ATOM 1016 C CA . MET A 1 130 ? -14.527 -14.022 19.285 1.00 98.56 130 MET A CA 1
ATOM 1017 C C . MET A 1 130 ? -15.889 -13.417 18.931 1.00 98.56 130 MET A C 1
ATOM 1019 O O . MET A 1 130 ? -16.440 -12.641 19.713 1.00 98.56 130 MET A O 1
ATOM 1023 N N . LYS A 1 131 ? -16.479 -13.815 17.798 1.00 98.06 131 LYS A N 1
ATOM 1024 C CA . LYS A 1 131 ? -17.831 -13.384 17.414 1.00 98.06 131 LYS A CA 1
ATOM 1025 C C . LYS A 1 131 ? -18.886 -13.930 18.378 1.00 98.06 131 LYS A C 1
ATOM 1027 O O . LYS A 1 131 ? -19.724 -13.181 18.869 1.00 98.06 131 LYS A O 1
ATOM 1032 N N . SER A 1 132 ? -18.807 -15.217 18.726 1.00 98.00 132 SER A N 1
ATOM 1033 C CA . SER A 1 132 ? -19.749 -15.863 19.654 1.00 98.00 132 SER A CA 1
ATOM 1034 C C . SER A 1 132 ? -19.673 -15.332 21.091 1.00 98.00 132 SER A C 1
ATOM 1036 O O . SER A 1 132 ? -20.685 -15.312 21.786 1.00 98.00 132 SER A O 1
ATOM 1038 N N . SER A 1 133 ? -18.497 -14.872 21.533 1.00 98.00 133 SER A N 1
ATOM 1039 C CA . SER A 1 133 ? -18.303 -14.268 22.856 1.00 98.00 133 SER A CA 1
ATOM 1040 C C . SER A 1 133 ? -18.665 -12.780 22.907 1.00 98.00 133 SER A C 1
ATOM 1042 O O . SER A 1 133 ? -18.584 -12.174 23.974 1.00 98.00 133 SER A O 1
ATOM 1044 N N . GLY A 1 134 ? -19.059 -12.181 21.775 1.00 97.94 134 GLY A N 1
ATOM 1045 C CA . GLY A 1 134 ? -19.391 -10.759 21.667 1.00 97.94 134 GLY A CA 1
ATOM 1046 C C . GLY A 1 134 ? -18.179 -9.828 21.580 1.00 97.94 134 GLY A C 1
ATOM 1047 O O . GLY A 1 134 ? -18.346 -8.613 21.635 1.00 97.94 134 GLY A O 1
ATOM 1048 N N . ARG A 1 135 ? -16.963 -10.368 21.427 1.00 98.38 135 ARG A N 1
ATOM 1049 C CA . ARG A 1 135 ? -15.731 -9.578 21.261 1.00 98.38 135 ARG A CA 1
ATOM 1050 C C . ARG A 1 135 ? -15.483 -9.138 19.818 1.00 98.38 135 ARG A C 1
ATOM 1052 O O . ARG A 1 135 ? -14.652 -8.267 19.587 1.00 98.38 135 ARG A O 1
ATOM 1059 N N . LEU A 1 136 ? -16.210 -9.698 18.856 1.00 98.56 136 LEU A N 1
ATOM 1060 C CA . LEU A 1 136 ? -16.116 -9.345 17.442 1.00 98.56 136 LEU A CA 1
ATOM 1061 C C . LEU A 1 136 ? -17.513 -9.178 16.830 1.00 98.56 136 LEU A C 1
ATOM 1063 O O . LEU A 1 136 ? -18.362 -10.053 16.983 1.00 98.56 136 LEU A O 1
ATOM 1067 N N . GLY A 1 137 ? -17.760 -8.063 16.139 1.00 98.12 137 GLY A N 1
ATOM 1068 C CA . GLY A 1 137 ? -19.050 -7.788 15.492 1.00 98.12 137 GLY A CA 1
ATOM 1069 C C . GLY A 1 137 ? -19.226 -8.509 14.153 1.00 98.12 137 GLY A C 1
ATOM 1070 O O . GLY A 1 137 ? -20.270 -9.114 13.893 1.00 98.12 137 GLY A O 1
ATOM 1071 N N . ALA A 1 138 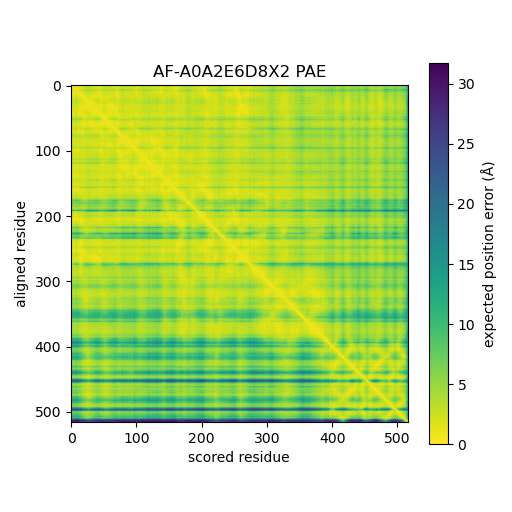? -18.198 -8.462 13.312 1.00 98.56 138 ALA A N 1
ATOM 1072 C CA . ALA A 1 138 ? -18.172 -9.039 11.977 1.00 98.56 138 ALA A CA 1
ATOM 1073 C C . ALA A 1 138 ? -16.770 -9.560 11.636 1.00 98.56 138 ALA A C 1
ATOM 1075 O O . ALA A 1 138 ? -15.770 -9.037 12.126 1.00 98.56 138 ALA A O 1
ATOM 1076 N N . ILE A 1 139 ? -16.712 -10.588 10.795 1.00 98.62 139 ILE A N 1
ATOM 1077 C CA . ILE A 1 139 ? -15.480 -11.245 10.355 1.00 98.62 139 ILE A CA 1
ATOM 1078 C C . ILE A 1 139 ? -15.230 -10.868 8.896 1.00 98.62 139 ILE A C 1
ATOM 1080 O O . ILE A 1 139 ? -16.144 -10.957 8.072 1.00 98.62 139 ILE A O 1
ATOM 1084 N N . TYR A 1 140 ? -13.997 -10.496 8.560 1.00 98.56 140 TYR A N 1
ATOM 1085 C CA . TYR A 1 140 ? -13.580 -10.337 7.167 1.00 98.56 140 TYR A CA 1
ATOM 1086 C C . TYR A 1 140 ? -12.236 -11.002 6.876 1.00 98.56 140 TYR A C 1
ATOM 1088 O O . TYR A 1 140 ? -11.563 -11.502 7.776 1.00 98.56 140 TYR A O 1
ATOM 1096 N N . CYS A 1 141 ? -11.861 -11.020 5.606 1.00 98.81 141 CYS A N 1
ATOM 1097 C CA . CYS A 1 141 ? -10.501 -11.300 5.171 1.00 98.81 141 CYS A CA 1
ATOM 1098 C C . CYS A 1 141 ? -10.114 -10.368 4.023 1.00 98.81 141 CYS A C 1
ATOM 1100 O O . CYS A 1 141 ? -10.991 -9.877 3.303 1.00 98.81 141 CYS A O 1
ATOM 1102 N N . THR A 1 142 ? -8.816 -10.152 3.833 1.00 98.56 142 THR A N 1
ATOM 1103 C CA . THR A 1 142 ? -8.255 -9.543 2.623 1.00 98.56 142 THR A CA 1
ATOM 1104 C C . THR A 1 142 ? -7.635 -10.628 1.741 1.00 98.56 142 THR A C 1
ATOM 1106 O O . THR A 1 142 ? -7.198 -11.664 2.248 1.00 98.56 142 THR A O 1
ATOM 1109 N N . THR A 1 143 ? -7.650 -10.447 0.419 1.00 97.25 143 THR A N 1
ATOM 1110 C CA . THR A 1 143 ? -7.064 -11.420 -0.513 1.00 97.25 143 THR A CA 1
ATOM 1111 C C . THR A 1 143 ? -6.616 -10.791 -1.829 1.00 97.25 143 THR A C 1
ATOM 1113 O O . THR A 1 143 ? -7.291 -9.903 -2.359 1.00 97.25 143 THR A O 1
ATOM 1116 N N . HIS A 1 144 ? -5.506 -11.309 -2.357 1.00 95.12 144 HIS A N 1
ATOM 1117 C CA . HIS A 1 144 ? -5.022 -11.085 -3.723 1.00 95.12 144 HIS A CA 1
ATOM 1118 C C . HIS A 1 144 ? -5.135 -12.361 -4.585 1.00 95.12 144 HIS A C 1
ATOM 1120 O O . HIS A 1 144 ? -4.503 -12.492 -5.636 1.00 95.12 144 HIS A O 1
ATOM 1126 N N . GLY A 1 145 ? -5.942 -13.326 -4.131 1.00 94.00 145 GLY A N 1
ATOM 1127 C CA . GLY A 1 145 ? -6.107 -14.617 -4.778 1.00 94.00 145 GLY A CA 1
ATOM 1128 C C . GLY A 1 145 ? -6.869 -14.539 -6.107 1.00 94.00 145 GLY A C 1
ATOM 1129 O O . GLY A 1 145 ? -7.586 -13.574 -6.377 1.00 94.00 145 GLY A O 1
ATOM 1130 N N . PRO A 1 146 ? -6.759 -15.582 -6.948 1.00 93.69 146 PRO A N 1
ATOM 1131 C CA . PRO A 1 146 ? -7.478 -15.642 -8.213 1.00 93.69 146 PRO A CA 1
ATOM 1132 C C . PRO A 1 146 ? -9.001 -15.736 -7.999 1.00 93.69 146 PRO A C 1
ATOM 1134 O O . PRO A 1 146 ? -9.456 -16.197 -6.945 1.00 93.69 146 PRO A O 1
ATOM 1137 N N . PRO A 1 147 ? -9.816 -15.414 -9.020 1.00 94.25 147 PRO A N 1
ATOM 1138 C CA . PRO A 1 147 ? -11.271 -15.382 -8.896 1.00 94.25 147 PRO A CA 1
ATOM 1139 C C . PRO A 1 147 ? -11.900 -16.669 -8.347 1.00 94.25 147 PRO A C 1
ATOM 1141 O O . PRO A 1 147 ? -12.825 -16.604 -7.541 1.00 94.25 147 PRO A O 1
ATOM 1144 N N . ASP A 1 148 ? -11.391 -17.841 -8.735 1.00 95.69 148 ASP A N 1
ATOM 1145 C CA . ASP A 1 148 ? -11.914 -19.130 -8.262 1.00 95.69 148 ASP A CA 1
ATOM 1146 C C . ASP A 1 148 ? -11.656 -19.360 -6.762 1.00 95.69 148 ASP A C 1
ATOM 1148 O O . ASP A 1 148 ? -12.490 -19.947 -6.069 1.00 95.69 148 ASP A O 1
ATOM 1152 N N . TYR A 1 149 ? -10.536 -18.853 -6.234 1.00 96.75 149 TYR A N 1
ATOM 1153 C CA . TYR A 1 149 ? -10.255 -18.887 -4.799 1.00 96.75 149 TYR A CA 1
ATOM 1154 C C . TYR A 1 149 ? -11.219 -17.966 -4.039 1.00 96.75 149 TYR A C 1
ATOM 1156 O O . TYR A 1 149 ? -11.854 -18.392 -3.072 1.00 96.75 149 TYR A O 1
ATOM 1164 N N . ILE A 1 150 ? -11.422 -16.739 -4.534 1.00 97.62 150 ILE A N 1
ATOM 1165 C CA . ILE A 1 150 ? -12.364 -15.779 -3.938 1.00 97.62 150 ILE A CA 1
ATOM 1166 C C . ILE A 1 150 ? -13.805 -16.318 -3.975 1.00 97.62 150 ILE A C 1
ATOM 1168 O O . ILE A 1 150 ? -14.555 -16.163 -3.010 1.00 97.62 150 ILE A O 1
ATOM 1172 N N . GLU A 1 151 ? -14.205 -16.997 -5.052 1.00 97.56 151 GLU A N 1
ATOM 1173 C CA . GLU A 1 151 ? -15.490 -17.699 -5.127 1.00 97.56 151 GLU A CA 1
ATOM 1174 C C . GLU A 1 151 ? -15.638 -18.735 -3.998 1.00 97.56 151 GLU A C 1
ATOM 1176 O O . GLU A 1 151 ? -16.696 -18.804 -3.361 1.00 97.56 151 GLU A O 1
ATOM 1181 N N . GLY A 1 152 ? -14.578 -19.491 -3.698 1.00 98.12 152 GLY A N 1
ATOM 1182 C CA . GLY A 1 152 ? -14.523 -20.397 -2.549 1.00 98.12 152 GLY A CA 1
ATOM 1183 C C . GLY A 1 152 ? -14.746 -19.676 -1.215 1.00 98.12 152 GLY A C 1
ATOM 1184 O O . GLY A 1 152 ? -15.567 -20.121 -0.406 1.00 98.12 152 GLY A O 1
ATOM 1185 N N . LEU A 1 153 ? -14.098 -18.523 -1.015 1.00 98.31 153 LEU A N 1
ATOM 1186 C CA . LEU A 1 153 ? -14.277 -17.694 0.183 1.00 98.31 153 LEU A CA 1
ATOM 1187 C C . LEU A 1 153 ? -15.728 -17.225 0.345 1.00 98.31 153 LEU A C 1
ATOM 1189 O O . LEU A 1 153 ? -16.292 -17.360 1.434 1.00 98.31 153 LEU A O 1
ATOM 1193 N N . ILE A 1 154 ? -16.360 -16.743 -0.731 1.00 98.38 154 ILE A N 1
ATOM 1194 C CA . ILE A 1 154 ? -17.766 -16.302 -0.719 1.00 98.38 154 ILE A CA 1
ATOM 1195 C C . ILE A 1 154 ? -18.692 -17.477 -0.364 1.00 98.38 154 ILE A C 1
ATOM 1197 O O . ILE A 1 154 ? -19.528 -17.370 0.538 1.00 98.38 154 ILE A O 1
ATOM 1201 N N . ARG A 1 155 ? -18.515 -18.630 -1.023 1.00 98.19 155 ARG A N 1
ATOM 1202 C CA . ARG A 1 155 ? -19.341 -19.833 -0.805 1.00 98.19 155 ARG A CA 1
ATOM 1203 C C . ARG A 1 155 ? -19.154 -20.455 0.578 1.00 98.19 155 ARG A C 1
ATOM 1205 O O . ARG A 1 155 ? -20.065 -21.130 1.056 1.00 98.19 155 ARG A O 1
ATOM 1212 N N . SER A 1 156 ? -18.018 -20.215 1.236 1.00 96.69 156 SER A N 1
ATOM 1213 C CA . SER A 1 156 ? -17.771 -20.691 2.602 1.00 96.69 156 SER A CA 1
ATOM 1214 C C . SER A 1 156 ? -18.769 -20.117 3.616 1.00 96.69 156 SER A C 1
ATOM 1216 O O . SER A 1 156 ? -19.014 -20.740 4.647 1.00 96.69 156 SER A O 1
ATOM 1218 N N . ARG A 1 157 ? -19.340 -18.929 3.336 1.00 90.44 157 ARG A N 1
ATOM 1219 C CA . ARG A 1 157 ? -20.213 -18.159 4.246 1.00 90.44 157 ARG A CA 1
ATOM 1220 C C . ARG A 1 157 ? -19.590 -17.877 5.620 1.00 90.44 157 ARG A C 1
ATOM 1222 O O . ARG A 1 157 ? -20.311 -17.590 6.575 1.00 90.44 157 ARG A O 1
ATOM 1229 N N . THR A 1 158 ? -18.265 -17.954 5.711 1.00 96.12 158 THR A N 1
ATOM 1230 C CA . THR A 1 158 ? -17.499 -17.680 6.934 1.00 96.12 158 THR A CA 1
ATOM 1231 C C . THR A 1 158 ? -17.394 -16.181 7.195 1.00 96.12 158 THR A C 1
ATOM 1233 O O . THR A 1 158 ? -17.475 -15.736 8.339 1.00 96.12 158 THR A O 1
ATOM 1236 N N . PHE A 1 159 ? -17.233 -15.401 6.127 1.00 98.44 159 PHE A N 1
ATOM 1237 C CA . PHE A 1 159 ? -16.926 -13.979 6.188 1.00 98.44 159 PHE A CA 1
ATOM 1238 C C . PHE A 1 159 ? -18.174 -13.125 5.947 1.00 98.44 159 PHE A C 1
ATOM 1240 O O . PHE A 1 159 ? -18.949 -13.381 5.026 1.00 98.44 159 PHE A O 1
ATOM 1247 N N . ASP A 1 160 ? -18.353 -12.083 6.759 1.00 98.56 160 ASP A N 1
ATOM 1248 C CA . ASP A 1 160 ? -19.352 -11.039 6.516 1.00 98.56 160 ASP A CA 1
ATOM 1249 C C . ASP A 1 160 ? -18.868 -10.062 5.430 1.00 98.56 160 ASP A C 1
ATOM 1251 O O . ASP A 1 160 ? -19.682 -9.492 4.698 1.00 98.56 160 ASP A O 1
ATOM 1255 N N . GLY A 1 161 ? -17.546 -9.883 5.324 1.00 98.38 161 GLY A N 1
ATOM 1256 C CA . GLY A 1 161 ? -16.886 -9.046 4.329 1.00 98.38 161 GLY A CA 1
ATOM 1257 C C . GLY A 1 161 ? -15.686 -9.733 3.677 1.00 98.38 161 GLY A C 1
ATOM 1258 O O . GLY A 1 161 ? -14.934 -10.428 4.350 1.00 98.38 161 GLY A O 1
ATOM 1259 N N . ILE A 1 162 ? -15.461 -9.505 2.387 1.00 98.69 162 ILE A N 1
ATOM 1260 C CA . ILE A 1 162 ? -14.216 -9.872 1.702 1.00 98.69 162 ILE A CA 1
ATOM 1261 C C . ILE A 1 162 ? -13.633 -8.607 1.090 1.00 98.69 162 ILE A C 1
ATOM 1263 O O . ILE A 1 162 ? -14.302 -7.917 0.316 1.00 98.69 162 ILE A O 1
ATOM 1267 N N . MET A 1 163 ? -12.390 -8.301 1.448 1.00 98.75 163 MET A N 1
ATOM 1268 C CA . MET A 1 163 ? -11.630 -7.234 0.825 1.00 98.75 163 MET A CA 1
ATOM 1269 C C . MET A 1 163 ? -10.797 -7.794 -0.326 1.00 98.75 163 MET A C 1
ATOM 1271 O O . MET A 1 163 ? -9.927 -8.631 -0.111 1.00 98.75 163 MET A O 1
ATOM 1275 N N . LEU A 1 164 ? -11.075 -7.343 -1.547 1.00 97.62 164 LEU A N 1
ATOM 1276 C CA . LEU A 1 164 ? -10.421 -7.825 -2.767 1.00 97.62 164 LEU A CA 1
ATOM 1277 C C . LEU A 1 164 ? -9.978 -6.658 -3.644 1.00 97.62 164 LEU A C 1
ATOM 1279 O O . LEU A 1 164 ? -10.543 -5.559 -3.561 1.00 97.62 164 LEU A O 1
ATOM 1283 N N . ALA A 1 165 ? -8.991 -6.891 -4.507 1.00 96.50 165 ALA A N 1
ATOM 1284 C CA . ALA A 1 165 ? -8.598 -5.896 -5.491 1.00 96.50 165 ALA A CA 1
ATOM 1285 C C . ALA A 1 165 ? -9.611 -5.831 -6.643 1.00 96.50 165 ALA A C 1
ATOM 1287 O O . ALA A 1 165 ? -9.929 -6.829 -7.298 1.00 96.50 165 ALA A O 1
ATOM 1288 N N . TYR A 1 166 ? -10.111 -4.627 -6.916 1.00 97.75 166 TYR A N 1
ATOM 1289 C CA . TYR A 1 166 ? -10.869 -4.349 -8.130 1.00 97.75 166 TYR A CA 1
ATOM 1290 C C . TYR A 1 166 ? -10.733 -2.892 -8.548 1.00 97.75 166 TYR A C 1
ATOM 1292 O O . TYR A 1 166 ? -10.837 -1.973 -7.741 1.00 97.75 166 TYR A O 1
ATOM 1300 N N . ASN A 1 167 ? -10.527 -2.678 -9.841 1.00 97.62 167 ASN A N 1
ATOM 1301 C CA . ASN A 1 167 ? -10.544 -1.370 -10.473 1.00 97.62 167 ASN A CA 1
ATOM 1302 C C . ASN A 1 167 ? -10.815 -1.551 -11.978 1.00 97.62 167 ASN A C 1
ATOM 1304 O O . ASN A 1 167 ? -10.603 -2.648 -12.503 1.00 97.62 167 ASN A O 1
ATOM 1308 N N . PRO A 1 168 ? -11.277 -0.510 -12.693 1.00 96.31 168 PRO A N 1
ATOM 1309 C CA . PRO A 1 168 ? -11.559 -0.634 -14.120 1.00 96.31 168 PRO A CA 1
ATOM 1310 C C . PRO A 1 168 ? -10.311 -0.891 -14.979 1.00 96.31 168 PRO A C 1
ATOM 1312 O O . PRO A 1 168 ? -10.458 -1.462 -16.051 1.00 96.31 168 PRO A O 1
ATOM 1315 N N . LEU A 1 169 ? -9.099 -0.536 -14.524 1.00 95.88 169 LEU A N 1
ATOM 1316 C CA . LEU A 1 169 ? -7.852 -0.788 -15.263 1.00 95.88 169 LEU A CA 1
ATOM 1317 C C . LEU A 1 169 ? -7.518 -2.286 -15.352 1.00 95.88 169 LEU A C 1
ATOM 1319 O O . LEU A 1 169 ? -6.846 -2.697 -16.292 1.00 95.88 169 LEU A O 1
ATOM 1323 N N . GLY A 1 170 ? -8.000 -3.108 -14.417 1.00 95.38 170 GLY A N 1
ATOM 1324 C CA . GLY A 1 170 ? -7.788 -4.558 -14.433 1.00 95.38 170 GLY A CA 1
ATOM 1325 C C . GLY A 1 170 ? -6.425 -5.006 -13.898 1.00 95.38 170 GLY A C 1
ATOM 1326 O O . GLY A 1 170 ? -6.077 -6.175 -14.009 1.00 95.38 170 GLY A O 1
ATOM 1327 N N . PHE A 1 171 ? -5.649 -4.094 -13.319 1.00 95.62 171 PHE A N 1
ATOM 1328 C CA . PHE A 1 171 ? -4.405 -4.372 -12.604 1.00 95.62 171 PHE A CA 1
ATOM 1329 C C . PHE A 1 171 ? -4.060 -3.188 -11.690 1.00 95.62 171 PHE A C 1
ATOM 1331 O O . PHE A 1 171 ? -4.702 -2.139 -11.741 1.00 95.62 171 PHE A O 1
ATOM 1338 N N . HIS A 1 172 ? -3.036 -3.325 -10.855 1.00 95.38 172 HIS A N 1
ATOM 1339 C CA . HIS A 1 172 ? -2.460 -2.232 -10.070 1.00 95.38 172 HIS A CA 1
ATOM 1340 C C . HIS A 1 172 ? -0.931 -2.285 -10.102 1.00 95.38 172 HIS A C 1
ATOM 1342 O O . HIS A 1 172 ? -0.357 -3.278 -10.544 1.00 95.38 172 HIS A O 1
ATOM 1348 N N . VAL A 1 173 ? -0.263 -1.235 -9.615 1.00 93.69 173 VAL A N 1
ATOM 1349 C CA . VAL A 1 173 ? 1.209 -1.124 -9.651 1.00 93.69 173 VAL A CA 1
ATOM 1350 C C . VAL A 1 173 ? 1.933 -2.353 -9.074 1.00 93.69 173 VAL A C 1
ATOM 1352 O O . VAL A 1 173 ? 2.932 -2.793 -9.631 1.00 93.69 173 VAL A O 1
ATOM 1355 N N . LEU A 1 174 ? 1.374 -2.972 -8.027 1.00 93.12 174 LEU A N 1
ATOM 1356 C CA . LEU A 1 174 ? 1.949 -4.171 -7.404 1.00 93.12 174 LEU A CA 1
ATOM 1357 C C . LEU A 1 174 ? 1.653 -5.500 -8.115 1.00 93.12 174 LEU A C 1
ATOM 1359 O O . LEU A 1 174 ? 2.296 -6.489 -7.765 1.00 93.12 174 LEU A O 1
ATOM 1363 N N . SER A 1 175 ? 0.721 -5.554 -9.080 1.00 93.81 175 SER A N 1
ATOM 1364 C CA . SER A 1 175 ? 0.341 -6.818 -9.728 1.00 93.81 175 SER A CA 1
ATOM 1365 C C . SER A 1 175 ? 1.570 -7.454 -10.367 1.00 93.81 175 SER A C 1
ATOM 1367 O O . SER A 1 175 ? 2.323 -6.772 -11.064 1.00 93.81 175 SER A O 1
ATOM 1369 N N . SER A 1 176 ? 1.776 -8.745 -10.145 1.00 91.50 176 SER A N 1
ATOM 1370 C CA . SER A 1 176 ? 2.972 -9.453 -10.587 1.00 91.50 176 SER A CA 1
ATOM 1371 C C . SER A 1 176 ? 2.645 -10.874 -11.027 1.00 91.50 176 SER A C 1
ATOM 1373 O O . SER A 1 176 ? 1.673 -11.478 -10.573 1.00 91.50 176 SER A O 1
ATOM 1375 N N . ASN A 1 177 ? 3.478 -11.418 -11.913 1.00 88.81 177 ASN A N 1
ATOM 1376 C CA . ASN A 1 177 ? 3.437 -12.826 -12.271 1.00 88.81 177 ASN A CA 1
ATOM 1377 C C . ASN A 1 177 ? 4.389 -13.631 -11.374 1.00 88.81 177 ASN A C 1
ATOM 1379 O O . ASN A 1 177 ? 5.565 -13.798 -11.691 1.00 88.81 177 ASN A O 1
ATOM 1383 N N . ALA A 1 178 ? 3.865 -14.153 -10.267 1.00 87.56 178 ALA A N 1
ATOM 1384 C CA . ALA A 1 178 ? 4.602 -15.004 -9.330 1.00 87.56 178 ALA A CA 1
ATOM 1385 C C . ALA A 1 178 ? 4.361 -16.513 -9.562 1.00 87.56 178 ALA A C 1
ATOM 1387 O O . ALA A 1 178 ? 4.491 -17.322 -8.645 1.00 87.56 178 ALA A O 1
ATOM 1388 N N . THR A 1 179 ? 4.032 -16.924 -10.793 1.00 87.31 179 THR A N 1
ATOM 1389 C CA . THR A 1 179 ? 3.797 -18.346 -11.133 1.00 87.31 179 THR A CA 1
ATOM 1390 C C . THR A 1 179 ? 5.009 -19.239 -10.891 1.00 87.31 179 THR A C 1
ATOM 1392 O O . THR A 1 179 ? 4.844 -20.382 -10.471 1.00 87.31 179 THR A O 1
ATOM 1395 N N . ALA A 1 180 ? 6.226 -18.716 -11.065 1.00 86.62 180 ALA A N 1
ATOM 1396 C CA . ALA A 1 180 ? 7.459 -19.427 -10.720 1.00 86.62 180 ALA A CA 1
ATOM 1397 C C . ALA A 1 180 ? 7.572 -19.751 -9.216 1.00 86.62 180 ALA A C 1
ATOM 1399 O O . ALA A 1 180 ? 8.261 -20.696 -8.843 1.00 86.62 180 ALA A O 1
ATOM 1400 N N . GLU A 1 181 ? 6.879 -18.992 -8.365 1.00 88.00 181 GLU A N 1
ATOM 1401 C CA . GLU A 1 181 ? 6.804 -19.203 -6.915 1.00 88.00 181 GLU A CA 1
ATOM 1402 C C . GLU A 1 181 ? 5.595 -20.079 -6.533 1.00 88.00 181 GLU A C 1
ATOM 1404 O O . GLU A 1 181 ? 5.405 -20.391 -5.367 1.00 88.00 181 GLU A O 1
ATOM 1409 N N . GLY A 1 182 ? 4.783 -20.519 -7.503 1.00 90.50 182 GLY A N 1
ATOM 1410 C CA . GLY A 1 182 ? 3.594 -21.344 -7.275 1.00 90.50 182 GLY A CA 1
ATOM 1411 C C . GLY A 1 182 ? 2.304 -20.554 -7.040 1.00 90.50 182 GLY A C 1
ATOM 1412 O O . GLY A 1 182 ? 1.270 -21.165 -6.772 1.00 90.50 182 GLY A O 1
ATOM 1413 N N . LYS A 1 183 ? 2.331 -19.220 -7.164 1.00 90.12 183 LYS A N 1
ATOM 1414 C CA . LYS A 1 183 ? 1.129 -18.379 -7.060 1.00 90.12 183 LYS A CA 1
ATOM 1415 C C . LYS A 1 183 ? 0.383 -18.288 -8.391 1.00 90.12 183 LYS A C 1
ATOM 1417 O O . LYS A 1 183 ? 0.979 -18.298 -9.466 1.00 90.12 183 LYS A O 1
ATOM 1422 N N . VAL A 1 184 ? -0.937 -18.150 -8.319 1.00 90.94 184 VAL A N 1
ATOM 1423 C CA . VAL A 1 184 ? -1.786 -17.883 -9.488 1.00 90.94 184 VAL A CA 1
ATOM 1424 C C . VAL A 1 184 ? -1.950 -16.373 -9.647 1.00 90.94 184 VAL A C 1
ATOM 1426 O O . VAL A 1 184 ? -2.089 -15.660 -8.658 1.00 90.94 184 VAL A O 1
ATOM 1429 N N . TYR A 1 185 ? -1.932 -15.879 -10.886 1.00 89.81 185 TYR A N 1
ATOM 1430 C CA . TYR A 1 185 ? -2.147 -14.460 -11.172 1.00 89.81 185 TYR A CA 1
ATOM 1431 C C . TYR A 1 185 ? -3.561 -14.020 -10.748 1.00 89.81 185 TYR A C 1
ATOM 1433 O O . TYR A 1 185 ? -4.546 -14.658 -11.113 1.00 89.81 185 TYR A O 1
ATOM 1441 N N . GLU A 1 186 ? -3.651 -12.907 -10.016 1.00 88.69 186 GLU A N 1
ATOM 1442 C CA . GLU A 1 186 ? -4.873 -12.383 -9.378 1.00 88.69 186 GLU A CA 1
ATOM 1443 C C . GLU A 1 186 ? -6.040 -12.113 -10.354 1.00 88.69 186 GLU A C 1
ATOM 1445 O O . GLU A 1 186 ? -7.195 -12.140 -9.948 1.00 88.69 186 GLU A O 1
ATOM 1450 N N . ASN A 1 187 ? -5.763 -11.878 -11.645 1.00 88.25 187 ASN A N 1
ATOM 1451 C CA . ASN A 1 187 ? -6.758 -11.665 -12.713 1.00 88.25 187 ASN A CA 1
ATOM 1452 C C . ASN A 1 187 ? -7.971 -10.797 -12.288 1.00 88.25 187 ASN A C 1
ATOM 1454 O O . ASN A 1 187 ? -9.133 -11.207 -12.342 1.00 88.25 187 ASN A O 1
ATOM 1458 N N . ILE A 1 188 ? -7.683 -9.552 -11.897 1.00 93.25 188 ILE A N 1
ATOM 1459 C CA . ILE A 1 188 ? -8.662 -8.563 -11.415 1.00 93.25 188 ILE A CA 1
ATOM 1460 C C . ILE A 1 188 ? -9.898 -8.370 -12.326 1.00 93.25 188 ILE A C 1
ATOM 1462 O O . ILE A 1 188 ? -10.996 -8.196 -11.783 1.00 93.25 188 ILE A O 1
ATOM 1466 N N . PRO A 1 189 ? -9.797 -8.370 -13.676 1.00 90.69 189 PRO A N 1
ATOM 1467 C CA . PRO A 1 189 ? -10.956 -8.158 -14.545 1.00 90.69 189 PRO A CA 1
ATOM 1468 C C . PRO A 1 189 ? -12.116 -9.126 -14.288 1.00 90.69 189 PRO A C 1
ATOM 1470 O O . PRO A 1 189 ? -13.281 -8.729 -14.377 1.00 90.69 189 PRO A O 1
ATOM 1473 N N . GLU A 1 1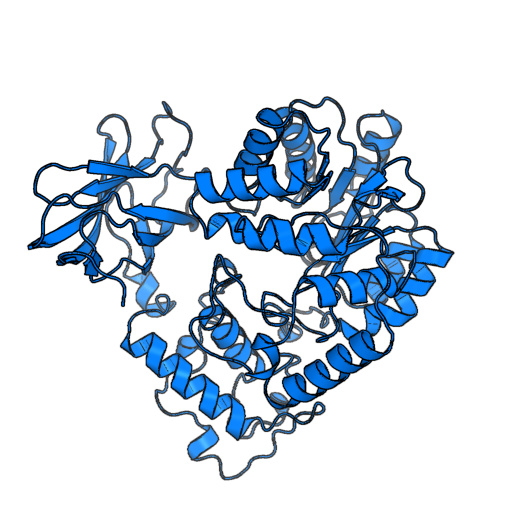90 ? -11.824 -10.375 -13.922 1.00 88.00 190 GLU A N 1
ATOM 1474 C CA . GLU A 1 190 ? -12.847 -11.397 -13.679 1.00 88.00 190 GLU A CA 1
ATOM 1475 C C . GLU A 1 190 ? -13.638 -11.183 -12.377 1.00 88.00 190 GLU A C 1
ATOM 1477 O O . GLU A 1 190 ? -14.777 -11.655 -12.260 1.00 88.00 190 GLU A O 1
ATOM 1482 N N . ASN A 1 191 ? -13.102 -10.403 -11.431 1.00 87.88 191 ASN A N 1
ATOM 1483 C CA . ASN A 1 191 ? -13.754 -10.145 -10.146 1.00 87.88 191 ASN A CA 1
ATOM 1484 C C . ASN A 1 191 ? -15.091 -9.397 -10.320 1.00 87.88 191 ASN A C 1
ATOM 1486 O O . ASN A 1 191 ? -16.096 -9.737 -9.693 1.00 87.88 191 ASN A O 1
ATOM 1490 N N . GLY A 1 192 ? -15.144 -8.405 -11.216 1.00 79.75 192 GLY A N 1
ATOM 1491 C CA . GLY A 1 192 ? -16.258 -7.448 -11.305 1.00 79.75 192 GLY A CA 1
ATOM 1492 C C . GLY A 1 192 ? -17.574 -7.970 -11.893 1.00 79.75 192 GLY A C 1
ATOM 1493 O O . GLY A 1 192 ? -18.561 -7.233 -11.911 1.00 79.75 192 GLY A O 1
ATOM 1494 N N . GLY A 1 193 ? -17.597 -9.197 -12.424 1.00 77.69 193 GLY A N 1
ATOM 1495 C CA . GLY A 1 193 ? -18.778 -9.790 -13.062 1.00 77.69 193 GLY A CA 1
ATOM 1496 C C . GLY A 1 193 ? -19.377 -10.942 -12.260 1.00 77.69 193 GLY A C 1
ATOM 1497 O O . GLY A 1 193 ? -20.496 -10.847 -11.753 1.00 77.69 193 GLY A O 1
ATOM 1498 N N . ARG A 1 194 ? -18.637 -12.052 -12.172 1.00 88.50 194 ARG A N 1
ATOM 1499 C CA . ARG A 1 194 ? -19.101 -13.294 -11.534 1.00 88.50 194 ARG A CA 1
ATOM 1500 C C . ARG A 1 194 ? -19.122 -13.173 -10.010 1.00 88.50 194 ARG A C 1
ATOM 1502 O O . ARG A 1 194 ? -20.135 -13.508 -9.401 1.00 88.50 194 ARG A O 1
ATOM 1509 N N . LEU A 1 195 ? -18.048 -12.658 -9.405 1.00 95.00 195 LEU A N 1
ATOM 1510 C CA . LEU A 1 195 ? -17.922 -12.612 -7.944 1.00 95.00 195 LEU A CA 1
ATOM 1511 C C . LEU A 1 195 ? -18.857 -11.588 -7.312 1.00 95.00 195 LEU A C 1
ATOM 1513 O O . LEU A 1 195 ? -19.427 -11.856 -6.263 1.00 95.00 195 LEU A O 1
ATOM 1517 N N . PHE A 1 196 ? -19.069 -10.445 -7.966 1.00 95.25 196 PHE A N 1
ATOM 1518 C CA . PHE A 1 196 ? -19.986 -9.416 -7.467 1.00 95.25 196 PHE A CA 1
ATOM 1519 C C . PHE A 1 196 ? -21.419 -9.947 -7.380 1.00 95.25 196 PHE A C 1
ATOM 1521 O O . PHE A 1 196 ? -22.075 -9.790 -6.354 1.00 95.25 196 PHE A O 1
ATOM 1528 N N . ARG A 1 197 ? -21.878 -10.649 -8.425 1.00 93.50 197 ARG A N 1
ATOM 1529 C CA . ARG A 1 197 ? -23.185 -11.317 -8.416 1.00 93.50 197 ARG A CA 1
ATOM 1530 C C . ARG A 1 197 ? -23.258 -12.392 -7.333 1.00 93.50 197 ARG A C 1
ATOM 1532 O O . ARG A 1 197 ? -24.213 -12.410 -6.566 1.00 93.50 197 ARG A O 1
ATOM 1539 N N . LEU A 1 198 ? -22.250 -13.259 -7.258 1.00 96.88 198 LEU A N 1
ATOM 1540 C CA . LEU A 1 198 ? -22.210 -14.331 -6.265 1.00 96.88 198 LEU A CA 1
ATOM 1541 C C . LEU A 1 198 ? -22.244 -13.778 -4.830 1.00 96.88 198 LEU A C 1
ATOM 1543 O O . LEU A 1 198 ? -22.949 -14.311 -3.982 1.00 96.88 198 LEU A O 1
ATOM 1547 N N . ALA A 1 199 ? -21.529 -12.686 -4.561 1.00 97.31 199 ALA A N 1
ATOM 1548 C CA . ALA A 1 199 ? -21.527 -12.027 -3.261 1.00 97.31 199 ALA A CA 1
ATOM 1549 C C . ALA A 1 199 ? -22.905 -11.445 -2.896 1.00 97.31 199 ALA A C 1
ATOM 1551 O O . ALA A 1 199 ? -23.308 -11.534 -1.738 1.00 97.31 199 ALA A O 1
ATOM 1552 N N . GLU A 1 200 ? -23.667 -10.919 -3.866 1.00 94.88 200 GLU A N 1
ATOM 1553 C CA . GLU A 1 200 ? -25.063 -10.512 -3.640 1.00 94.88 200 GLU A CA 1
ATOM 1554 C C . GLU A 1 200 ? -25.954 -11.710 -3.284 1.00 94.88 200 GLU A C 1
ATOM 1556 O O . GLU A 1 200 ? -26.705 -11.646 -2.310 1.00 94.88 200 GLU A O 1
ATOM 1561 N N . GLU A 1 201 ? -25.853 -12.803 -4.046 1.00 95.81 201 GLU A N 1
ATOM 1562 C CA . GLU A 1 201 ? -26.630 -14.035 -3.838 1.00 95.81 201 GLU A CA 1
ATOM 1563 C C . GLU A 1 201 ? -26.327 -14.677 -2.475 1.00 95.81 201 GLU A C 1
ATOM 1565 O O . GLU A 1 201 ? -27.228 -15.150 -1.778 1.00 95.81 201 GLU A O 1
ATOM 1570 N N . GLU A 1 202 ? -25.060 -14.643 -2.065 1.00 97.50 202 GLU A N 1
ATOM 1571 C CA . GLU A 1 202 ? -24.586 -15.206 -0.805 1.00 97.50 202 GLU A CA 1
ATOM 1572 C C . GLU A 1 202 ? -24.626 -14.204 0.359 1.00 97.50 202 GLU A C 1
ATOM 1574 O O . GLU A 1 202 ? -24.382 -14.578 1.505 1.00 97.50 202 GLU A O 1
ATOM 1579 N N . GLY A 1 203 ? -25.008 -12.946 0.134 1.00 96.38 203 GLY A N 1
ATOM 1580 C CA . GLY A 1 203 ? -25.074 -11.919 1.177 1.00 96.38 203 GLY A CA 1
ATOM 1581 C C . GLY A 1 203 ? -23.723 -11.629 1.842 1.00 96.38 203 GLY A C 1
ATOM 1582 O O . GLY A 1 203 ? -23.675 -11.397 3.049 1.00 96.38 203 GLY A O 1
ATOM 1583 N N . VAL A 1 204 ? -22.634 -11.667 1.076 1.00 98.25 204 VAL A N 1
ATOM 1584 C CA . VAL A 1 204 ? -21.283 -11.298 1.521 1.00 98.25 204 VAL A CA 1
ATOM 1585 C C . VAL A 1 204 ? -20.985 -9.881 1.039 1.00 98.25 204 VAL A C 1
ATOM 1587 O O . VAL A 1 204 ? -21.196 -9.556 -0.127 1.00 98.25 204 VAL A O 1
ATOM 1590 N N . GLY A 1 205 ? -20.520 -9.011 1.935 1.00 98.31 205 GLY A N 1
ATOM 1591 C CA . GLY A 1 205 ? -20.117 -7.660 1.561 1.00 98.31 205 GLY A CA 1
ATOM 1592 C C . GLY A 1 205 ? -18.737 -7.645 0.906 1.00 98.31 205 GLY A C 1
ATOM 1593 O O . GLY A 1 205 ? -17.831 -8.349 1.335 1.00 98.31 205 GLY A O 1
ATOM 1594 N N . LEU A 1 206 ? -18.552 -6.815 -0.111 1.00 98.50 206 LEU A N 1
ATOM 1595 C CA . LEU A 1 206 ? -17.272 -6.600 -0.776 1.00 98.50 206 LEU A CA 1
ATOM 1596 C C . LEU A 1 206 ? -16.702 -5.239 -0.382 1.00 98.50 206 LEU A C 1
ATOM 1598 O O . LEU A 1 206 ? -17.378 -4.210 -0.489 1.00 98.50 206 LEU A O 1
ATOM 1602 N N . LEU A 1 207 ? -15.447 -5.250 0.056 1.00 98.75 207 LEU A N 1
ATOM 1603 C CA . LEU A 1 207 ? -14.636 -4.067 0.323 1.00 98.75 207 LEU A CA 1
ATOM 1604 C C . LEU A 1 207 ? -13.584 -3.978 -0.785 1.00 98.75 207 LEU A C 1
ATOM 1606 O O . LEU A 1 207 ? -12.777 -4.884 -0.957 1.00 98.75 207 LEU A O 1
ATOM 1610 N N . VAL A 1 208 ? -13.605 -2.929 -1.598 1.00 98.50 208 VAL A N 1
ATOM 1611 C CA . VAL A 1 208 ? -12.736 -2.875 -2.781 1.00 98.50 208 VAL A CA 1
ATOM 1612 C C . VAL A 1 208 ? -11.462 -2.101 -2.471 1.00 98.50 208 VAL A C 1
ATOM 1614 O O . VAL A 1 208 ? -11.487 -0.873 -2.360 1.00 98.50 208 VAL A O 1
ATOM 1617 N N . MET A 1 209 ? -10.347 -2.823 -2.365 1.00 97.81 209 MET A N 1
ATOM 1618 C CA . MET A 1 209 ? -9.003 -2.251 -2.278 1.00 97.81 209 MET A CA 1
ATOM 1619 C C . MET A 1 209 ? -8.383 -2.080 -3.669 1.00 97.81 209 MET A C 1
ATOM 1621 O O . MET A 1 209 ? -8.925 -2.532 -4.680 1.00 97.81 209 MET A O 1
ATOM 1625 N N . LYS A 1 210 ? -7.244 -1.376 -3.737 1.00 96.94 210 LYS A N 1
ATOM 1626 C CA . LYS A 1 210 ? -6.537 -1.051 -4.994 1.00 96.94 210 LYS A CA 1
ATOM 1627 C C . LYS A 1 210 ? -7.456 -0.399 -6.050 1.00 96.94 210 LYS A C 1
ATOM 1629 O O . LYS A 1 210 ? -7.207 -0.498 -7.253 1.00 96.94 210 LYS A O 1
ATOM 1634 N N . ALA A 1 211 ? -8.476 0.330 -5.584 1.00 97.44 211 ALA A N 1
ATOM 1635 C CA . ALA A 1 211 ? -9.515 0.960 -6.401 1.00 97.44 211 ALA A CA 1
ATOM 1636 C C . ALA A 1 211 ? -8.961 1.976 -7.416 1.00 97.44 211 ALA A C 1
ATOM 1638 O O . ALA A 1 211 ? -9.495 2.121 -8.511 1.00 97.44 211 ALA A O 1
ATOM 1639 N N . LEU A 1 212 ? -7.855 2.642 -7.066 1.00 97.00 212 LEU A N 1
ATOM 1640 C CA . LEU A 1 212 ? -7.150 3.607 -7.920 1.00 97.00 212 LEU A CA 1
ATOM 1641 C C . LEU A 1 212 ? -5.892 3.012 -8.580 1.00 97.00 212 LEU A C 1
ATOM 1643 O O . LEU A 1 212 ? -5.005 3.745 -9.013 1.00 97.00 212 LEU A O 1
ATOM 1647 N N . ALA A 1 213 ? -5.789 1.680 -8.636 1.00 96.00 213 ALA A N 1
ATOM 1648 C CA . ALA A 1 213 ? -4.705 0.943 -9.289 1.00 96.00 213 ALA A CA 1
ATOM 1649 C C . ALA A 1 213 ? -3.281 1.295 -8.797 1.00 96.00 213 ALA A C 1
ATOM 1651 O O . ALA A 1 213 ? -2.321 1.240 -9.565 1.00 96.00 213 ALA A O 1
ATOM 1652 N N . GLY A 1 214 ? -3.137 1.658 -7.517 1.00 92.56 214 GLY A N 1
ATOM 1653 C CA . GLY A 1 214 ? -1.864 2.135 -6.960 1.00 92.56 214 GLY A CA 1
ATOM 1654 C C . GLY A 1 214 ? -1.471 3.520 -7.473 1.00 92.56 214 GLY A C 1
ATOM 1655 O O . GLY A 1 214 ? -0.297 3.817 -7.570 1.00 92.56 214 GLY A O 1
ATOM 1656 N N . GLY A 1 215 ? -2.431 4.357 -7.876 1.00 92.12 215 GLY A N 1
ATOM 1657 C CA . GLY A 1 215 ? -2.175 5.688 -8.434 1.00 92.12 215 GLY A CA 1
ATOM 1658 C C . GLY A 1 215 ? -2.077 5.725 -9.960 1.00 92.12 215 GLY A C 1
ATOM 1659 O O . GLY A 1 215 ? -1.802 6.783 -10.509 1.00 92.12 215 GLY A O 1
ATOM 1660 N N . LEU A 1 216 ? -2.329 4.615 -10.663 1.00 93.56 216 LEU A N 1
ATOM 1661 C CA . LEU A 1 216 ? -2.425 4.617 -12.129 1.00 93.56 216 LEU A CA 1
ATOM 1662 C C . LEU A 1 216 ? -3.765 5.189 -12.626 1.00 93.56 216 LEU A C 1
ATOM 1664 O O . LEU A 1 216 ? -3.831 5.699 -13.739 1.00 93.56 216 LEU A O 1
ATOM 1668 N N . LEU A 1 217 ? -4.824 5.147 -11.808 1.00 94.56 217 LEU A N 1
ATOM 1669 C CA . LEU A 1 217 ? -6.144 5.708 -12.121 1.00 94.56 217 LEU A CA 1
ATOM 1670 C C . LEU A 1 217 ? -6.375 7.027 -11.376 1.00 94.56 217 LEU A C 1
ATOM 1672 O O . LEU A 1 217 ? -7.105 7.088 -10.387 1.00 94.56 217 LEU A O 1
ATOM 1676 N N . GLY A 1 218 ? -5.744 8.079 -11.883 1.00 88.75 218 GLY A N 1
ATOM 1677 C CA . GLY A 1 218 ? -5.760 9.422 -11.310 1.00 88.75 218 GLY A CA 1
ATOM 1678 C C . GLY A 1 218 ? -4.423 9.804 -10.686 1.00 88.75 218 GLY A C 1
ATOM 1679 O O . GLY A 1 218 ? -3.522 8.981 -10.522 1.00 88.75 218 GLY A O 1
ATOM 1680 N N . ARG A 1 219 ? -4.254 11.086 -10.383 1.00 85.69 219 ARG A N 1
ATOM 1681 C CA . ARG A 1 219 ? -2.995 11.631 -9.869 1.00 85.69 219 ARG A CA 1
ATOM 1682 C C . ARG A 1 219 ? -3.025 11.733 -8.348 1.00 85.69 219 ARG A C 1
ATOM 1684 O O . ARG A 1 219 ? -3.937 12.346 -7.798 1.00 85.69 219 ARG A O 1
ATOM 1691 N N . SER A 1 220 ? -2.015 11.171 -7.681 1.00 89.69 220 SER A N 1
ATOM 1692 C CA . SER A 1 220 ? -1.816 11.440 -6.254 1.00 89.69 220 SER A CA 1
ATOM 1693 C C . SER A 1 220 ? -1.286 12.858 -6.066 1.00 89.69 220 SER A C 1
ATOM 1695 O O . SER A 1 220 ? -0.434 13.326 -6.826 1.00 89.69 220 SER A O 1
ATOM 1697 N N . ARG A 1 221 ? -1.827 13.543 -5.060 1.00 90.81 221 ARG A N 1
ATOM 1698 C CA . ARG A 1 221 ? -1.411 14.890 -4.653 1.00 90.81 221 ARG A CA 1
ATOM 1699 C C . ARG A 1 221 ? -0.340 14.825 -3.576 1.00 90.81 221 ARG A C 1
ATOM 1701 O O . ARG A 1 221 ? 0.608 15.596 -3.623 1.00 90.81 221 ARG A O 1
ATOM 1708 N N . ALA A 1 222 ? -0.477 13.880 -2.649 1.00 91.38 222 ALA A N 1
ATOM 1709 C CA . ALA A 1 222 ? 0.474 13.685 -1.563 1.00 91.38 222 ALA A CA 1
ATOM 1710 C C . ALA A 1 222 ? 1.794 13.059 -2.037 1.00 91.38 222 ALA A C 1
ATOM 1712 O O . ALA A 1 222 ? 2.865 13.376 -1.525 1.00 91.38 222 ALA A O 1
ATOM 1713 N N . ILE A 1 223 ? 1.711 12.138 -3.001 1.00 91.06 223 ILE A N 1
ATOM 1714 C CA . ILE A 1 223 ? 2.846 11.366 -3.509 1.00 91.06 223 ILE A CA 1
ATOM 1715 C C . ILE A 1 223 ? 2.804 11.451 -5.039 1.00 91.06 223 ILE A C 1
ATOM 1717 O O . ILE A 1 223 ? 2.400 10.497 -5.711 1.00 91.06 223 ILE A O 1
ATOM 1721 N N . PRO A 1 224 ? 3.132 12.623 -5.611 1.00 89.25 224 PRO A N 1
ATOM 1722 C CA . PRO A 1 224 ? 3.030 12.825 -7.045 1.00 89.25 224 PRO A CA 1
ATOM 1723 C C . PRO A 1 224 ? 3.944 11.849 -7.800 1.00 89.25 224 PRO A C 1
ATOM 1725 O O . PRO A 1 224 ? 5.006 11.469 -7.296 1.00 89.25 224 PRO A O 1
ATOM 1728 N N . PRO A 1 225 ? 3.541 11.430 -9.009 1.00 88.50 225 PRO A N 1
ATOM 1729 C CA . PRO A 1 225 ? 4.413 10.646 -9.868 1.00 88.50 225 PRO A CA 1
ATOM 1730 C C . PRO A 1 225 ? 5.652 11.449 -10.257 1.00 88.50 225 PRO A C 1
ATOM 1732 O O . PRO A 1 225 ? 5.587 12.672 -10.391 1.00 88.50 225 PRO A O 1
ATOM 1735 N N . VAL A 1 226 ? 6.761 10.746 -10.469 1.00 86.19 226 VAL A N 1
ATOM 1736 C CA . VAL A 1 226 ? 8.005 11.373 -10.925 1.00 86.19 226 VAL A CA 1
ATOM 1737 C C . VAL A 1 226 ? 7.930 11.704 -12.415 1.00 86.19 226 VAL A C 1
ATOM 1739 O O . VAL A 1 226 ? 8.476 12.715 -12.837 1.00 86.19 226 VAL A O 1
ATOM 1742 N N . ASP A 1 227 ? 7.195 10.897 -13.188 1.00 85.69 227 ASP A N 1
ATOM 1743 C CA . ASP A 1 227 ?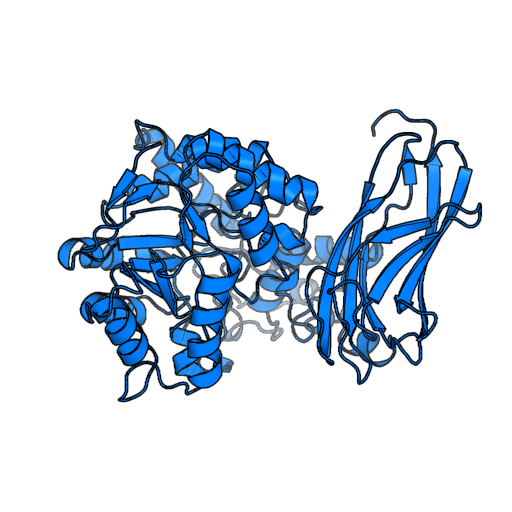 6.952 11.135 -14.613 1.00 85.69 227 ASP A CA 1
ATOM 1744 C C . ASP A 1 227 ? 5.567 10.619 -15.061 1.00 85.69 227 ASP A C 1
ATOM 1746 O O . ASP A 1 227 ? 4.848 9.916 -14.338 1.00 85.69 227 ASP A O 1
ATOM 1750 N N . VAL A 1 228 ? 5.173 10.963 -16.285 1.00 82.75 228 VAL A N 1
ATOM 1751 C CA . VAL A 1 228 ? 3.911 10.585 -16.915 1.00 82.75 228 VAL A CA 1
ATOM 1752 C C . VAL A 1 228 ? 4.035 9.196 -17.546 1.00 82.75 228 VAL A C 1
ATOM 1754 O O . VAL A 1 228 ? 4.443 9.011 -18.694 1.00 82.75 228 VAL A O 1
ATOM 1757 N N . LEU A 1 229 ? 3.587 8.180 -16.805 1.00 86.44 229 LEU A N 1
ATOM 1758 C CA . LEU A 1 229 ? 3.457 6.816 -17.334 1.00 86.44 229 LEU A CA 1
ATOM 1759 C C . LEU A 1 229 ? 2.439 6.725 -18.481 1.00 86.44 229 LEU A C 1
ATOM 1761 O O . LEU A 1 229 ? 2.646 5.965 -19.421 1.00 86.44 229 LEU A O 1
ATOM 1765 N N . THR A 1 230 ? 1.356 7.498 -18.417 1.00 87.69 230 THR A N 1
ATOM 1766 C CA . THR A 1 230 ? 0.307 7.576 -19.445 1.00 87.69 230 THR A CA 1
ATOM 1767 C C . THR A 1 230 ? -0.394 8.932 -19.324 1.00 87.69 230 THR A C 1
ATOM 1769 O O . THR A 1 230 ? -0.795 9.298 -18.216 1.00 87.69 230 THR A O 1
ATOM 1772 N N . PRO A 1 231 ? -0.543 9.704 -20.415 1.00 86.50 231 PRO A N 1
ATOM 1773 C CA . PRO A 1 231 ? -1.204 11.009 -20.361 1.00 86.50 231 PRO A CA 1
ATOM 1774 C C . PRO A 1 231 ? -2.698 10.895 -20.032 1.00 86.50 231 PRO A C 1
ATOM 1776 O O . PRO A 1 231 ? -3.255 11.783 -19.391 1.00 86.50 231 PRO A O 1
ATOM 1779 N N . GLU A 1 232 ? -3.347 9.785 -20.402 1.00 88.81 232 GLU A N 1
ATOM 1780 C CA . GLU A 1 232 ? -4.766 9.535 -20.132 1.00 88.81 232 GLU A CA 1
ATOM 1781 C C . GLU A 1 232 ? -5.117 9.603 -18.642 1.00 88.81 232 GLU A C 1
ATOM 1783 O O . GLU A 1 232 ? -6.249 9.941 -18.291 1.00 88.81 232 GLU A O 1
ATOM 1788 N N . ARG A 1 233 ? -4.150 9.300 -17.770 1.00 85.75 233 ARG A N 1
ATOM 1789 C CA . ARG A 1 233 ? -4.302 9.346 -16.314 1.00 85.75 233 ARG A CA 1
ATOM 1790 C C . ARG A 1 233 ? -4.659 10.734 -15.790 1.00 85.75 233 ARG A C 1
ATOM 1792 O O . ARG A 1 233 ? -5.436 10.811 -14.841 1.00 85.75 233 ARG A O 1
ATOM 1799 N N . GLU A 1 234 ? -4.096 11.805 -16.349 1.00 83.38 234 GLU A N 1
ATOM 1800 C CA . GLU A 1 234 ? -4.220 13.160 -15.777 1.00 83.38 234 GLU A CA 1
ATOM 1801 C C . GLU A 1 234 ? -5.671 13.672 -15.784 1.00 83.38 234 GLU A C 1
ATOM 1803 O O . GLU A 1 234 ? -6.046 14.528 -14.986 1.00 83.38 234 GLU A O 1
ATOM 1808 N N . GLU A 1 235 ? -6.519 13.108 -16.644 1.00 83.56 235 GLU A N 1
ATOM 1809 C CA . GLU A 1 235 ? -7.939 13.453 -16.735 1.00 83.56 235 GLU A CA 1
ATOM 1810 C C . GLU A 1 235 ? -8.843 12.561 -15.867 1.00 83.56 235 GLU A C 1
ATOM 1812 O O . GLU A 1 235 ? -10.049 12.806 -15.751 1.00 83.56 235 GLU A O 1
ATOM 1817 N N . VAL A 1 236 ? -8.295 11.502 -15.266 1.00 88.44 236 VAL A N 1
ATOM 1818 C CA . VAL A 1 236 ? -9.057 10.556 -14.450 1.00 88.44 236 VAL A CA 1
ATOM 1819 C C . VAL A 1 236 ? -9.189 11.100 -13.032 1.00 88.44 236 VAL A C 1
ATOM 1821 O O . VAL A 1 236 ? -8.236 11.149 -12.259 1.00 88.44 236 VAL A O 1
ATOM 1824 N N . ARG A 1 237 ? -10.413 11.478 -12.662 1.00 93.19 237 ARG A N 1
ATOM 1825 C CA . ARG A 1 237 ? -10.737 11.887 -11.292 1.00 93.19 237 ARG A CA 1
ATOM 1826 C C . ARG A 1 237 ? -10.941 10.666 -10.404 1.00 93.19 237 ARG A C 1
ATOM 1828 O O . ARG A 1 237 ? -11.763 9.806 -10.736 1.00 93.19 237 ARG A O 1
ATOM 1835 N N . ALA A 1 238 ? -10.276 10.635 -9.249 1.00 95.94 238 ALA A N 1
ATOM 1836 C CA . ALA A 1 238 ? -10.427 9.554 -8.274 1.00 95.94 238 ALA A CA 1
ATOM 1837 C C . ALA A 1 238 ? -11.898 9.390 -7.867 1.00 95.94 238 ALA A C 1
ATOM 1839 O O . ALA A 1 238 ? -12.424 8.279 -7.859 1.00 95.94 238 ALA A O 1
ATOM 1840 N N . GLU A 1 239 ? -12.604 10.507 -7.662 1.00 96.38 239 GLU A N 1
ATOM 1841 C CA . GLU A 1 239 ? -14.032 10.507 -7.338 1.00 96.38 239 GLU A CA 1
ATOM 1842 C C . GLU A 1 239 ? -14.870 9.700 -8.348 1.00 96.38 239 GLU A C 1
ATOM 1844 O O . GLU A 1 239 ? -15.744 8.925 -7.957 1.00 96.38 239 GLU A O 1
ATOM 1849 N N . HIS A 1 240 ? -14.604 9.857 -9.649 1.00 96.94 240 HIS A N 1
ATOM 1850 C CA . HIS A 1 240 ? -15.356 9.162 -10.693 1.00 96.94 240 HIS A CA 1
ATOM 1851 C C . HIS A 1 240 ? -15.030 7.664 -10.716 1.00 96.94 240 HIS A C 1
ATOM 1853 O O . HIS A 1 240 ? -15.936 6.844 -10.826 1.00 96.94 240 HIS A O 1
ATOM 1859 N N . VAL A 1 241 ? -13.763 7.281 -10.553 1.00 97.88 241 VAL A N 1
ATOM 1860 C CA . VAL A 1 241 ? -13.365 5.862 -10.503 1.00 97.88 241 VAL A CA 1
ATOM 1861 C C . VAL A 1 241 ? -14.009 5.155 -9.309 1.00 97.88 241 VAL A C 1
ATOM 1863 O O . VAL A 1 241 ? -14.573 4.070 -9.448 1.00 97.88 241 VAL A O 1
ATOM 1866 N N . LEU A 1 242 ? -13.992 5.795 -8.141 1.00 98.25 242 LEU A N 1
ATOM 1867 C CA . LEU A 1 242 ? -14.595 5.261 -6.923 1.00 98.25 242 LEU A CA 1
ATOM 1868 C C . LEU A 1 242 ? -16.117 5.102 -7.064 1.00 98.25 242 LEU A C 1
ATOM 1870 O O . LEU A 1 242 ? -16.657 4.044 -6.740 1.00 98.25 242 LEU A O 1
ATOM 1874 N N . ARG A 1 243 ? -16.811 6.108 -7.615 1.00 97.81 243 ARG A N 1
ATOM 1875 C CA . ARG A 1 243 ? -18.255 6.029 -7.907 1.00 97.81 243 ARG A CA 1
ATOM 1876 C C . ARG A 1 243 ? -18.580 4.959 -8.954 1.00 97.81 243 ARG A C 1
ATOM 1878 O O . ARG A 1 243 ? -19.560 4.235 -8.788 1.00 97.81 243 ARG A O 1
ATOM 1885 N N . TYR A 1 244 ? -17.749 4.823 -9.992 1.00 97.12 244 TYR A N 1
ATOM 1886 C CA . TYR A 1 244 ? -17.880 3.771 -11.002 1.00 97.12 244 TYR A CA 1
ATOM 1887 C C . TYR A 1 244 ? -17.884 2.391 -10.340 1.00 97.12 244 TYR A C 1
ATOM 1889 O O . TYR A 1 244 ? -18.807 1.615 -10.572 1.00 97.12 244 TYR A O 1
ATOM 1897 N N . ILE A 1 245 ? -16.920 2.119 -9.451 1.00 97.44 245 ILE A N 1
ATOM 1898 C CA . ILE A 1 245 ? -16.827 0.854 -8.706 1.00 97.44 245 ILE A CA 1
ATOM 1899 C C . ILE A 1 245 ? -18.045 0.658 -7.790 1.00 97.44 245 ILE A C 1
ATOM 1901 O O . ILE A 1 245 ? -18.677 -0.398 -7.823 1.00 97.44 245 ILE A O 1
ATOM 1905 N N . LEU A 1 246 ? -18.421 1.681 -7.014 1.00 97.50 246 LEU A N 1
ATOM 1906 C CA . LEU A 1 246 ? -19.562 1.623 -6.090 1.00 97.50 246 LEU A CA 1
ATOM 1907 C C . LEU A 1 246 ? -20.911 1.372 -6.773 1.00 97.50 246 LEU A C 1
ATOM 1909 O O . LEU A 1 246 ? -21.840 0.892 -6.113 1.00 97.50 246 LEU A O 1
ATOM 1913 N N . GLY A 1 247 ? -21.027 1.738 -8.052 1.00 94.38 247 GLY A N 1
ATOM 1914 C CA . GLY A 1 247 ? -22.209 1.536 -8.886 1.00 94.38 247 GLY A CA 1
ATOM 1915 C C . GLY A 1 247 ? -22.275 0.172 -9.579 1.00 94.38 247 GLY A C 1
ATOM 1916 O O . GLY A 1 247 ? -23.305 -0.143 -10.169 1.00 94.38 247 GLY A O 1
ATOM 1917 N N . ARG A 1 248 ? -21.217 -0.652 -9.517 1.00 93.31 248 ARG A N 1
ATOM 1918 C CA . ARG A 1 248 ? -21.165 -1.954 -10.214 1.00 93.31 248 ARG A CA 1
ATOM 1919 C C . ARG A 1 248 ? -22.104 -3.000 -9.626 1.00 93.31 248 ARG A C 1
ATOM 1921 O O . ARG A 1 248 ? -22.617 -3.835 -10.363 1.00 93.31 248 ARG A O 1
ATOM 1928 N N . SER A 1 249 ? -22.270 -2.998 -8.309 1.00 94.12 249 SER A N 1
ATOM 1929 C CA . SER A 1 249 ? -23.035 -4.009 -7.581 1.00 94.12 249 SER A CA 1
ATOM 1930 C C . SER A 1 249 ? -23.400 -3.496 -6.192 1.00 94.12 249 SER A C 1
ATOM 1932 O O . SER A 1 249 ? -22.679 -2.694 -5.598 1.00 94.12 249 SER A O 1
ATOM 1934 N N . ARG A 1 250 ? -24.519 -3.982 -5.651 1.00 93.38 250 ARG A N 1
ATOM 1935 C CA . ARG A 1 250 ? -24.926 -3.733 -4.265 1.00 93.38 250 ARG A CA 1
ATOM 1936 C C . ARG A 1 250 ? -24.062 -4.485 -3.258 1.00 93.38 250 ARG A C 1
ATOM 1938 O O . ARG A 1 250 ? -23.987 -4.034 -2.119 1.00 93.38 250 ARG A O 1
ATOM 1945 N N . ALA A 1 251 ? -23.408 -5.577 -3.663 1.00 96.31 251 ALA A N 1
ATOM 1946 C CA . ALA A 1 251 ? -22.442 -6.270 -2.816 1.00 96.31 251 ALA A CA 1
ATOM 1947 C C . ALA A 1 251 ? -21.191 -5.427 -2.560 1.00 96.31 251 ALA A C 1
ATOM 1949 O O . ALA A 1 251 ? -20.552 -5.628 -1.539 1.00 96.31 251 ALA A O 1
ATOM 1950 N N . VAL A 1 252 ? -20.854 -4.450 -3.413 1.00 97.62 252 VAL A N 1
ATOM 1951 C CA . VAL A 1 252 ? -19.788 -3.482 -3.111 1.00 97.62 252 VAL A CA 1
ATOM 1952 C C . VAL A 1 252 ? -20.267 -2.561 -1.989 1.00 97.62 252 VAL A C 1
ATOM 1954 O O . VAL A 1 252 ? -20.982 -1.587 -2.215 1.00 97.62 252 VAL A O 1
ATOM 1957 N N . VAL A 1 253 ? -19.896 -2.874 -0.752 1.00 98.25 253 VAL A N 1
ATOM 1958 C CA . VAL A 1 253 ? -20.295 -2.120 0.444 1.00 98.25 253 VAL A CA 1
ATOM 1959 C C . VAL A 1 253 ? -19.470 -0.845 0.556 1.00 98.25 253 VAL A C 1
ATOM 1961 O O . VAL A 1 253 ? -20.006 0.206 0.906 1.00 98.25 253 VAL A O 1
ATOM 1964 N N . SER A 1 254 ? -18.181 -0.921 0.230 1.00 98.69 254 SER A N 1
ATOM 1965 C CA . SER A 1 254 ? -17.279 0.219 0.327 1.00 98.69 254 SER A CA 1
ATOM 1966 C C . SER A 1 254 ? -16.077 0.090 -0.607 1.00 98.69 254 SER A C 1
ATOM 1968 O O . SER A 1 254 ? -15.643 -1.018 -0.924 1.00 98.69 254 SER A O 1
ATOM 1970 N N . VAL A 1 255 ? -15.532 1.226 -1.034 1.00 98.69 255 VAL A N 1
ATOM 1971 C CA . VAL A 1 255 ? -14.216 1.333 -1.686 1.00 98.69 255 VAL A CA 1
ATOM 1972 C C . VAL A 1 255 ? -13.202 1.898 -0.694 1.00 98.69 255 VAL A C 1
ATOM 1974 O O . VAL A 1 255 ? -13.550 2.747 0.127 1.00 98.69 255 VAL A O 1
ATOM 1977 N N . VAL A 1 256 ? -11.953 1.441 -0.778 1.00 98.31 256 VAL A N 1
ATOM 1978 C CA . VAL A 1 256 ? -10.894 1.731 0.203 1.00 98.31 256 VAL A CA 1
ATOM 1979 C C . VAL A 1 256 ? -9.667 2.336 -0.497 1.00 98.31 256 VAL A C 1
ATOM 1981 O O . VAL A 1 256 ? -8.650 1.662 -0.675 1.00 98.31 256 VAL A O 1
ATOM 1984 N N . PRO A 1 257 ? -9.749 3.581 -1.002 1.00 97.69 257 PRO A N 1
ATOM 1985 C CA . PRO A 1 257 ? -8.592 4.260 -1.574 1.00 97.69 257 PRO A CA 1
ATOM 1986 C C . PRO A 1 257 ? -7.538 4.594 -0.508 1.00 97.69 257 PRO A C 1
ATOM 1988 O O . PRO A 1 257 ? -7.869 5.013 0.606 1.00 97.69 257 PRO A O 1
ATOM 1991 N N . GLY A 1 258 ? -6.262 4.489 -0.888 1.00 96.56 258 GLY A N 1
ATOM 1992 C CA . GLY A 1 258 ? -5.172 5.128 -0.150 1.00 96.56 258 GLY A CA 1
ATOM 1993 C C . GLY A 1 258 ? -5.384 6.643 -0.131 1.00 96.56 258 GLY A C 1
ATOM 1994 O O . GLY A 1 258 ? -5.736 7.226 -1.159 1.00 96.56 258 GLY A O 1
ATOM 1995 N N . THR A 1 259 ? -5.251 7.267 1.038 1.00 97.12 259 THR A N 1
ATOM 1996 C CA . THR A 1 259 ? -5.579 8.690 1.231 1.00 97.12 259 THR A CA 1
ATOM 1997 C C . THR A 1 259 ? -4.504 9.356 2.085 1.00 97.12 259 THR A C 1
ATOM 1999 O O . THR A 1 259 ? -4.330 8.964 3.236 1.00 97.12 259 THR A O 1
ATOM 2002 N N . CYS A 1 260 ? -3.773 10.337 1.542 1.00 96.19 260 CYS A N 1
ATOM 2003 C CA . CYS A 1 260 ? -2.578 10.897 2.195 1.00 96.19 260 CYS A CA 1
ATOM 2004 C C . CYS A 1 260 ? -2.500 12.435 2.185 1.00 96.19 260 CYS A C 1
ATOM 2006 O O . CYS A 1 260 ? -1.505 12.996 2.639 1.00 96.19 260 CYS A O 1
ATOM 2008 N N . SER A 1 261 ? -3.520 13.125 1.679 1.00 97.00 261 SER A N 1
ATOM 2009 C CA . SER A 1 261 ? -3.646 14.590 1.718 1.00 97.00 261 SER A CA 1
ATOM 2010 C C . SER A 1 261 ? -5.088 15.009 1.986 1.00 97.00 261 SER A C 1
ATOM 2012 O O . SER A 1 261 ? -6.027 14.241 1.746 1.00 97.00 261 SER A O 1
ATOM 2014 N N . LEU A 1 262 ? -5.279 16.252 2.430 1.00 97.69 262 LEU A N 1
ATOM 2015 C CA . LEU A 1 262 ? -6.604 16.822 2.679 1.00 97.69 262 LEU A CA 1
ATOM 2016 C C . LEU A 1 262 ? -7.465 16.802 1.407 1.00 97.69 262 LEU A C 1
ATOM 2018 O O . LEU A 1 262 ? -8.636 16.431 1.454 1.00 97.69 262 LEU A O 1
ATOM 2022 N N . GLU A 1 263 ? -6.886 17.135 0.258 1.00 97.44 263 GLU A N 1
ATOM 2023 C CA . GLU A 1 263 ? -7.577 17.169 -1.028 1.00 97.44 263 GLU A CA 1
ATOM 2024 C C . GLU A 1 263 ? -7.978 15.769 -1.505 1.00 97.44 263 GLU A C 1
ATOM 2026 O O . GLU A 1 263 ? -9.067 15.588 -2.055 1.00 97.44 263 GLU A O 1
ATOM 2031 N N . GLU A 1 264 ? -7.117 14.764 -1.304 1.00 97.50 264 GLU A N 1
ATOM 2032 C CA . GLU A 1 264 ? -7.470 13.360 -1.549 1.00 97.50 264 GLU A CA 1
ATOM 2033 C C . GLU A 1 264 ? -8.586 12.903 -0.604 1.00 97.50 264 GLU A C 1
ATOM 2035 O O . GLU A 1 264 ? -9.532 12.269 -1.064 1.00 97.50 264 GLU A O 1
ATOM 2040 N N . ALA A 1 265 ? -8.541 13.267 0.684 1.00 98.25 265 ALA A N 1
ATOM 2041 C CA . ALA A 1 265 ? -9.601 12.935 1.636 1.00 98.25 265 ALA A CA 1
ATOM 2042 C C . ALA A 1 265 ? -10.947 13.538 1.218 1.00 98.25 265 ALA A C 1
ATOM 2044 O O . ALA A 1 265 ? -11.974 12.856 1.246 1.00 98.25 265 ALA A O 1
ATOM 2045 N N . GLU A 1 266 ? -10.945 14.793 0.773 1.00 98.12 266 GLU A N 1
ATOM 2046 C CA . GLU A 1 266 ? -12.133 15.466 0.256 1.00 98.12 266 GLU A CA 1
ATOM 2047 C C . GLU A 1 266 ? -12.668 14.820 -1.023 1.00 98.12 266 GLU A C 1
ATOM 2049 O O . GLU A 1 266 ? -13.872 14.577 -1.140 1.00 98.12 266 GLU A O 1
ATOM 2054 N N . GLU A 1 267 ? -11.795 14.536 -1.990 1.00 97.44 267 GLU A N 1
ATOM 2055 C CA . GLU A 1 267 ? -12.190 13.907 -3.250 1.00 97.44 267 GLU A CA 1
ATOM 2056 C C . GLU A 1 267 ? -12.722 12.489 -3.048 1.00 97.44 267 GLU A C 1
ATOM 2058 O O . GLU A 1 267 ? -13.780 12.147 -3.585 1.00 97.44 267 GLU A O 1
ATOM 2063 N N . ASN A 1 268 ? -12.041 11.692 -2.227 1.00 97.88 268 ASN A N 1
ATOM 2064 C CA . ASN A 1 268 ? -12.458 10.338 -1.902 1.00 97.88 268 ASN A CA 1
ATOM 2065 C C . ASN A 1 268 ? -13.799 10.364 -1.157 1.00 97.88 268 ASN A C 1
ATOM 2067 O O . ASN A 1 268 ? -14.730 9.669 -1.559 1.00 97.88 268 ASN A O 1
ATOM 2071 N N . ALA A 1 269 ? -13.971 11.218 -0.141 1.00 97.88 269 ALA A N 1
ATOM 2072 C CA . ALA A 1 269 ? -15.229 11.312 0.605 1.00 97.88 269 ALA A CA 1
ATOM 2073 C C . ALA A 1 269 ? -16.423 11.748 -0.271 1.00 97.88 269 ALA A C 1
ATOM 2075 O O . ALA A 1 269 ? -17.547 11.260 -0.081 1.00 97.88 269 ALA A O 1
ATOM 2076 N N . ARG A 1 270 ? -16.205 12.617 -1.272 1.00 97.06 270 ARG A N 1
ATOM 2077 C CA . ARG A 1 270 ? -17.253 13.005 -2.236 1.00 97.06 270 ARG A CA 1
ATOM 2078 C C . ARG A 1 270 ? -17.795 11.820 -3.034 1.00 97.06 270 ARG A C 1
ATOM 2080 O O . ARG A 1 270 ? -18.985 11.825 -3.353 1.00 97.06 270 ARG A O 1
ATOM 2087 N N . ALA A 1 271 ? -16.993 10.785 -3.294 1.00 97.38 271 ALA A N 1
ATOM 2088 C CA . ALA A 1 271 ? -17.445 9.597 -4.024 1.00 97.38 271 ALA A CA 1
ATOM 2089 C C . ALA A 1 271 ? -18.565 8.827 -3.300 1.00 97.38 271 ALA A C 1
ATOM 2091 O O . ALA A 1 271 ? -19.416 8.214 -3.941 1.00 97.38 271 ALA A O 1
ATOM 2092 N N . GLY A 1 272 ? -18.603 8.896 -1.966 1.00 95.81 272 GLY A N 1
ATOM 2093 C CA . GLY A 1 272 ? -19.626 8.252 -1.138 1.00 95.81 272 GLY A CA 1
ATOM 2094 C C . GLY A 1 272 ? -20.842 9.131 -0.821 1.00 95.81 272 GLY A C 1
ATOM 2095 O O . GLY A 1 272 ? -21.702 8.728 -0.032 1.00 95.81 272 GLY A O 1
ATOM 2096 N N . THR A 1 273 ? -20.924 10.342 -1.379 1.00 92.56 273 THR A N 1
ATOM 2097 C CA . THR A 1 273 ? -22.051 11.265 -1.165 1.00 92.56 273 THR A CA 1
ATOM 2098 C C . THR A 1 273 ? -23.113 11.086 -2.246 1.00 92.56 273 THR A C 1
ATOM 2100 O O . THR A 1 273 ? -22.789 11.005 -3.429 1.00 92.56 273 THR A O 1
ATOM 2103 N N . GLU A 1 274 ? -24.383 11.011 -1.836 1.00 86.69 274 GLU A N 1
ATOM 2104 C CA . GLU A 1 274 ? -25.500 10.760 -2.750 1.00 86.69 274 GLU A CA 1
ATOM 2105 C C . GLU A 1 274 ? -25.752 11.926 -3.726 1.00 86.69 274 GLU A C 1
ATOM 2107 O O . GLU A 1 274 ? -25.590 13.085 -3.335 1.00 86.69 274 GLU A O 1
ATOM 2112 N N . PRO A 1 275 ? -26.189 11.635 -4.971 1.00 88.81 275 PRO A N 1
ATOM 2113 C CA . PRO A 1 275 ? -26.327 10.296 -5.569 1.00 88.81 275 PRO A CA 1
ATOM 2114 C C . PRO A 1 275 ? -24.952 9.658 -5.824 1.00 88.81 275 PRO A C 1
ATOM 2116 O O . PRO A 1 275 ? -24.022 10.372 -6.177 1.00 88.81 275 PRO A O 1
ATOM 2119 N N . VAL A 1 276 ? -24.804 8.342 -5.624 1.00 89.00 276 VAL A N 1
ATOM 2120 C CA . VAL A 1 276 ? -23.507 7.644 -5.807 1.00 89.00 276 VAL A CA 1
ATOM 2121 C C . VAL A 1 276 ? -23.305 7.252 -7.270 1.00 89.00 276 VAL A C 1
ATOM 2123 O O . VAL A 1 276 ? -22.189 7.271 -7.781 1.00 89.00 276 VAL A O 1
ATOM 2126 N N . GLU A 1 277 ? -24.397 6.910 -7.941 1.00 92.06 277 GLU A N 1
ATOM 2127 C CA . GLU A 1 277 ? -24.437 6.446 -9.316 1.00 92.06 277 GLU A CA 1
ATOM 2128 C C . GLU A 1 277 ? -23.936 7.528 -10.287 1.00 92.06 277 GLU A C 1
ATOM 2130 O O . GLU A 1 277 ? -24.293 8.704 -10.181 1.00 92.06 277 GLU A O 1
ATOM 2135 N N . LEU A 1 278 ? -23.105 7.120 -11.250 1.00 93.94 278 LEU A N 1
ATOM 2136 C CA . LEU A 1 278 ? -22.623 7.998 -12.314 1.00 93.94 278 LEU A CA 1
ATOM 2137 C C . LEU A 1 278 ? -23.565 8.002 -13.524 1.00 93.94 278 LEU A C 1
ATOM 2139 O O . LEU A 1 278 ? -24.206 6.987 -13.814 1.00 93.94 278 LEU A O 1
ATOM 2143 N N . PRO A 1 279 ? -23.598 9.105 -14.294 1.00 94.81 279 PRO A N 1
ATOM 2144 C CA . PRO A 1 279 ? -24.165 9.094 -15.635 1.00 94.81 279 PRO A CA 1
ATOM 2145 C C . PRO A 1 279 ? -23.474 8.048 -16.519 1.00 94.81 279 PRO A C 1
ATOM 2147 O O . PRO A 1 279 ? -22.254 7.891 -16.471 1.00 94.81 279 PRO A O 1
ATOM 2150 N N . ALA A 1 280 ? -24.240 7.385 -17.390 1.00 95.12 280 ALA A N 1
ATOM 2151 C CA . ALA A 1 280 ? -23.705 6.376 -18.308 1.00 95.12 280 ALA A CA 1
ATOM 2152 C C . ALA A 1 280 ? -22.585 6.922 -19.214 1.00 95.12 280 ALA A C 1
ATOM 2154 O O . ALA A 1 280 ? -21.628 6.208 -19.492 1.00 95.12 280 ALA A O 1
ATOM 2155 N N . SER A 1 281 ? -22.663 8.195 -19.622 1.00 95.94 281 SER A N 1
ATOM 2156 C CA . SER A 1 281 ? -21.604 8.860 -20.392 1.00 95.94 281 SER A CA 1
ATOM 2157 C C . SER A 1 281 ? -20.283 8.922 -19.625 1.00 95.94 281 SER A C 1
ATOM 2159 O O . SER A 1 281 ? -19.241 8.633 -20.194 1.00 95.94 281 SER A O 1
ATOM 2161 N N . THR A 1 282 ? -20.319 9.214 -18.322 1.00 95.00 282 THR A N 1
ATOM 2162 C CA . THR A 1 282 ? -19.116 9.241 -17.481 1.00 95.00 282 THR A CA 1
ATOM 2163 C C . THR A 1 282 ? -18.527 7.842 -17.301 1.00 95.00 282 THR A C 1
ATOM 2165 O O . THR A 1 282 ? -17.309 7.698 -17.291 1.00 95.00 282 THR A O 1
ATOM 2168 N N . CYS A 1 283 ? -19.361 6.800 -17.199 1.00 95.31 283 CYS A N 1
ATOM 2169 C CA . CYS A 1 283 ? -18.873 5.418 -17.189 1.00 95.31 283 CYS A CA 1
ATOM 2170 C C . CYS A 1 283 ? -18.155 5.063 -18.500 1.00 95.31 283 CYS A C 1
ATOM 2172 O O . CYS A 1 283 ? -17.033 4.567 -18.454 1.00 95.31 283 CYS A O 1
ATOM 2174 N N . LEU A 1 284 ? -18.758 5.387 -19.651 1.00 95.88 284 LEU A N 1
ATOM 2175 C CA . LEU A 1 284 ? -18.152 5.161 -20.969 1.00 95.88 284 LEU A CA 1
ATOM 2176 C C . LEU A 1 284 ? -16.829 5.922 -21.128 1.00 95.88 284 LEU A C 1
ATOM 2178 O O . LEU A 1 284 ? -15.850 5.362 -21.606 1.00 95.88 284 LEU A O 1
ATOM 2182 N N . GLU A 1 285 ? -16.756 7.170 -20.661 1.00 95.00 285 GLU A N 1
ATOM 2183 C CA . GLU A 1 285 ? -15.515 7.951 -20.678 1.00 95.00 285 GLU A CA 1
ATOM 2184 C C . GLU A 1 285 ? -14.382 7.298 -19.865 1.00 95.00 285 GLU A C 1
ATOM 2186 O O . GLU A 1 285 ? -13.216 7.380 -20.257 1.00 95.00 285 GLU A O 1
ATOM 2191 N N . ILE A 1 286 ? -14.698 6.666 -18.726 1.00 95.38 286 ILE A N 1
ATOM 2192 C CA . ILE A 1 286 ? -13.717 5.913 -17.928 1.00 95.38 286 ILE A CA 1
ATOM 2193 C C . ILE A 1 286 ? -13.255 4.677 -18.705 1.00 95.38 286 ILE A C 1
ATOM 2195 O O . ILE A 1 286 ? -12.052 4.440 -18.804 1.00 95.38 286 ILE A O 1
ATOM 2199 N N . GLU A 1 287 ? -14.188 3.913 -19.274 1.00 95.06 287 GLU A N 1
ATOM 2200 C CA . GLU A 1 287 ? -13.900 2.698 -20.046 1.00 95.06 287 GLU A CA 1
ATOM 2201 C C . GLU A 1 287 ? -13.023 2.999 -21.274 1.00 95.06 287 GLU A C 1
ATOM 2203 O O . GLU A 1 287 ? -12.018 2.326 -21.504 1.00 95.06 287 GLU A O 1
ATOM 2208 N N . GLU A 1 288 ? -13.334 4.058 -22.022 1.00 94.81 288 GLU A N 1
ATOM 2209 C CA . GLU A 1 288 ? -12.547 4.492 -23.178 1.00 94.81 288 GLU A CA 1
ATOM 2210 C C . GLU A 1 288 ? -11.142 4.972 -22.792 1.00 94.81 288 GLU A C 1
ATOM 2212 O O . GLU A 1 288 ? -10.179 4.706 -23.519 1.00 94.81 288 GLU A O 1
ATOM 2217 N N . ARG A 1 289 ? -11.001 5.682 -21.662 1.00 94.50 289 ARG A N 1
ATOM 2218 C CA . ARG A 1 289 ? -9.688 6.090 -21.131 1.00 94.50 289 ARG A CA 1
ATOM 2219 C C . ARG A 1 289 ? -8.863 4.872 -20.737 1.00 94.50 289 ARG A C 1
ATOM 2221 O O . ARG A 1 289 ? -7.723 4.755 -21.175 1.00 94.50 289 ARG A O 1
ATOM 2228 N N . VAL A 1 290 ? -9.450 3.937 -19.994 1.00 94.44 290 VAL A N 1
ATOM 2229 C CA . VAL A 1 290 ? -8.789 2.682 -19.614 1.00 94.44 290 VAL A CA 1
ATOM 2230 C C . VAL A 1 290 ? -8.335 1.891 -20.842 1.00 94.44 290 VAL A C 1
ATOM 2232 O O . VAL A 1 290 ? -7.193 1.437 -20.885 1.00 94.44 290 VAL A O 1
ATOM 2235 N N . ALA A 1 291 ? -9.176 1.785 -21.873 1.00 93.31 291 ALA A N 1
ATOM 2236 C CA . ALA A 1 291 ? -8.822 1.091 -23.109 1.00 93.31 291 ALA A CA 1
ATOM 2237 C C . ALA A 1 291 ? -7.625 1.733 -23.836 1.00 93.31 291 ALA A C 1
ATOM 2239 O O . ALA A 1 291 ? -6.854 1.040 -24.499 1.00 93.31 291 ALA A O 1
ATOM 2240 N N . ARG A 1 292 ? -7.442 3.055 -23.716 1.00 93.56 292 ARG A N 1
ATOM 2241 C CA . ARG A 1 292 ? -6.240 3.742 -24.215 1.00 93.56 292 ARG A CA 1
ATOM 2242 C C . ARG A 1 292 ? -5.024 3.486 -23.327 1.00 93.56 292 ARG A C 1
ATOM 2244 O O . ARG A 1 292 ? -3.963 3.189 -23.864 1.00 93.56 292 ARG A O 1
ATOM 2251 N N . MET A 1 293 ? -5.188 3.504 -22.003 1.00 94.50 293 MET A N 1
ATOM 2252 C CA . MET A 1 293 ? -4.109 3.193 -21.052 1.00 94.50 293 MET A CA 1
ATOM 2253 C C . MET A 1 293 ? -3.530 1.785 -21.259 1.00 94.50 293 MET A C 1
ATOM 2255 O O . MET A 1 293 ? -2.332 1.586 -21.100 1.00 94.50 293 MET A O 1
ATOM 2259 N N . HIS A 1 294 ? -4.340 0.801 -21.667 1.00 93.19 294 HIS A N 1
ATOM 2260 C CA . HIS A 1 294 ? -3.865 -0.563 -21.971 1.00 93.19 294 HIS A CA 1
ATOM 2261 C C . HIS A 1 294 ? -2.853 -0.623 -23.126 1.00 93.19 294 HIS A C 1
ATOM 2263 O O . HIS A 1 294 ? -2.097 -1.584 -23.225 1.00 93.19 294 HIS A O 1
ATOM 2269 N N . LYS A 1 295 ? -2.795 0.411 -23.974 1.00 91.81 295 LYS A N 1
ATOM 2270 C CA . LYS A 1 295 ? -1.828 0.500 -25.078 1.00 91.81 295 LYS A CA 1
ATOM 2271 C C . LYS A 1 295 ? -0.443 0.969 -24.640 1.00 91.81 295 LYS A C 1
ATOM 2273 O O . LYS A 1 295 ? 0.486 0.852 -25.429 1.00 91.81 295 LYS A O 1
ATOM 2278 N N . THR A 1 296 ? -0.314 1.508 -23.427 1.00 93.06 296 THR A N 1
ATOM 2279 C CA . THR A 1 296 ? 0.936 2.080 -22.893 1.00 93.06 296 THR A CA 1
ATOM 2280 C C . THR A 1 296 ? 1.339 1.484 -21.544 1.00 93.06 296 THR A C 1
ATOM 2282 O O . THR A 1 296 ? 2.482 1.636 -21.113 1.00 93.06 296 THR A O 1
ATOM 2285 N N . LEU A 1 297 ? 0.428 0.774 -20.869 1.00 95.31 297 LEU A N 1
ATOM 2286 C CA . LEU A 1 297 ? 0.679 0.148 -19.577 1.00 95.31 297 LEU A CA 1
ATOM 2287 C C . LEU A 1 297 ? 0.663 -1.380 -19.655 1.00 95.31 297 LEU A C 1
ATOM 2289 O O . LEU A 1 297 ? -0.341 -2.004 -19.994 1.00 95.31 297 LEU A O 1
ATOM 2293 N N . CYS A 1 298 ? 1.763 -1.993 -19.226 1.00 96.12 298 CYS A N 1
ATOM 2294 C CA . CYS A 1 298 ? 1.861 -3.432 -19.032 1.00 96.12 298 CYS A CA 1
ATOM 2295 C C . CYS A 1 298 ? 1.035 -3.876 -17.811 1.00 96.12 298 CYS A C 1
ATOM 2297 O O . CYS A 1 298 ? 1.145 -3.292 -16.732 1.00 96.12 298 CYS A O 1
ATOM 2299 N N . SER A 1 299 ? 0.252 -4.950 -17.944 1.00 95.00 299 SER A N 1
ATOM 2300 C CA . SER A 1 299 ? -0.484 -5.581 -16.830 1.00 95.00 299 SER A CA 1
ATOM 2301 C C . SER A 1 299 ? 0.396 -6.462 -15.935 1.00 95.00 299 SER A C 1
ATOM 2303 O O . SER A 1 299 ? -0.023 -6.854 -14.844 1.00 95.00 299 SER A O 1
ATOM 2305 N N . ARG A 1 300 ? 1.621 -6.761 -16.392 1.00 94.88 300 ARG A N 1
ATOM 2306 C CA . ARG A 1 300 ? 2.614 -7.614 -15.720 1.00 94.88 300 ARG A CA 1
ATOM 2307 C C . ARG A 1 300 ? 2.164 -9.076 -15.574 1.00 94.88 300 ARG A C 1
ATOM 2309 O O . ARG A 1 300 ? 2.575 -9.753 -14.640 1.00 94.88 300 ARG A O 1
ATOM 2316 N N . CYS A 1 301 ? 1.352 -9.577 -16.514 1.00 94.12 301 CYS A N 1
ATOM 2317 C CA . CYS A 1 301 ? 0.954 -10.992 -16.564 1.00 94.12 301 CYS A CA 1
ATOM 2318 C C . CYS A 1 301 ? 2.105 -11.940 -16.943 1.00 94.12 301 CYS A C 1
ATOM 2320 O O . CYS A 1 301 ? 2.042 -13.127 -16.651 1.00 94.12 301 CYS A O 1
ATOM 2322 N N . GLY A 1 302 ? 3.158 -11.433 -17.596 1.00 93.81 302 GLY A N 1
ATOM 2323 C CA . GLY A 1 302 ? 4.344 -12.210 -17.975 1.00 93.81 302 GLY A CA 1
ATOM 2324 C C . GLY A 1 302 ? 4.152 -13.186 -19.143 1.00 93.81 302 GLY A C 1
ATOM 2325 O O . GLY A 1 302 ? 5.117 -13.823 -19.547 1.00 93.81 302 GLY A O 1
ATOM 2326 N N . GLU A 1 303 ? 2.964 -13.267 -19.754 1.00 93.56 303 GLU A N 1
ATOM 2327 C CA . GLU A 1 303 ? 2.678 -14.202 -20.862 1.00 93.56 303 GLU A CA 1
ATOM 2328 C C . GLU A 1 303 ? 3.598 -14.026 -22.082 1.00 93.56 303 GLU A C 1
ATOM 2330 O O . GLU A 1 303 ? 3.846 -14.973 -22.825 1.00 93.56 303 GLU A O 1
ATOM 2335 N N . CYS A 1 304 ? 4.134 -12.820 -22.283 1.00 94.69 304 CYS A N 1
ATOM 2336 C CA . CYS A 1 304 ? 5.052 -12.520 -23.379 1.00 94.69 304 CYS A CA 1
ATOM 2337 C C . CYS A 1 304 ? 6.495 -12.991 -23.127 1.00 94.69 304 CYS A C 1
ATOM 2339 O O . CYS A 1 304 ? 7.242 -13.187 -24.089 1.00 94.69 304 CYS A O 1
ATOM 2341 N N . GLU A 1 305 ? 6.906 -13.184 -21.871 1.00 94.38 305 GLU A N 1
ATOM 2342 C CA . GLU A 1 305 ? 8.306 -13.448 -21.510 1.00 94.38 305 GLU A CA 1
ATOM 2343 C C . GLU A 1 305 ? 8.861 -14.741 -22.125 1.00 94.38 305 GLU A C 1
ATOM 2345 O O . GLU A 1 305 ? 9.949 -14.675 -22.702 1.00 94.38 305 GLU A O 1
ATOM 2350 N N . PRO A 1 306 ? 8.134 -15.884 -22.137 1.00 93.31 306 PRO A N 1
ATOM 2351 C CA . PRO A 1 306 ? 8.631 -17.114 -22.762 1.00 93.31 306 PRO A CA 1
ATOM 2352 C C . PRO A 1 306 ? 8.924 -16.984 -24.264 1.00 93.31 306 PRO A C 1
ATOM 2354 O O . PRO A 1 306 ? 9.690 -17.773 -24.810 1.00 93.31 306 PRO A O 1
ATOM 2357 N N . SER A 1 307 ? 8.308 -16.007 -24.941 1.00 92.19 307 SER A N 1
ATOM 2358 C CA . SER A 1 307 ? 8.488 -15.749 -26.379 1.00 92.19 307 SER A CA 1
ATOM 2359 C C . SER A 1 307 ? 9.553 -14.694 -26.698 1.00 92.19 307 SER A C 1
ATOM 2361 O O . SER A 1 307 ? 9.861 -14.451 -27.865 1.00 92.19 307 SER A O 1
ATOM 2363 N N . CYS A 1 308 ? 10.131 -14.049 -25.681 1.00 94.44 308 CYS A N 1
ATOM 2364 C CA . CYS A 1 308 ? 11.157 -13.035 -25.879 1.00 94.44 308 CYS A CA 1
ATOM 2365 C C . CYS A 1 308 ? 12.484 -13.684 -26.307 1.00 94.44 308 CYS A C 1
ATOM 2367 O O . CYS A 1 308 ? 13.148 -14.327 -25.497 1.00 94.44 308 CYS A O 1
ATOM 2369 N N . SER A 1 309 ? 12.924 -13.452 -27.550 1.00 93.44 309 SER A N 1
ATOM 2370 C CA . SER A 1 309 ? 14.217 -13.941 -28.072 1.00 93.44 309 SER A CA 1
ATOM 2371 C C . SER A 1 309 ? 15.435 -13.464 -27.266 1.00 93.44 309 SER A C 1
ATOM 2373 O O . SER A 1 309 ? 16.488 -14.094 -27.307 1.00 93.44 309 SER A O 1
ATOM 2375 N N . GLN A 1 310 ? 15.292 -12.361 -26.524 1.00 92.94 310 GLN A N 1
ATOM 2376 C CA . GLN A 1 310 ? 16.324 -11.799 -25.648 1.00 92.94 310 GLN A CA 1
ATOM 2377 C C . GLN A 1 310 ? 16.235 -12.304 -24.197 1.00 92.94 310 GLN A C 1
ATOM 2379 O O . GLN A 1 310 ? 17.079 -11.944 -23.383 1.00 92.94 310 GLN A O 1
ATOM 2384 N N . GLY A 1 311 ? 15.219 -13.105 -23.849 1.00 92.62 311 GLY A N 1
ATOM 2385 C CA . GLY A 1 311 ? 15.028 -13.633 -22.493 1.00 92.62 311 GLY A CA 1
ATOM 2386 C C . GLY A 1 311 ? 14.799 -12.556 -21.427 1.00 92.62 311 GLY A C 1
ATOM 2387 O O . GLY A 1 311 ? 15.182 -12.747 -20.276 1.00 92.62 311 GLY A O 1
ATOM 2388 N N . LEU A 1 312 ? 14.223 -11.408 -21.804 1.00 93.00 312 LEU A N 1
ATOM 2389 C CA . LEU A 1 312 ? 14.025 -10.292 -20.881 1.00 93.00 312 LEU A CA 1
ATOM 2390 C C . LEU A 1 312 ? 12.914 -10.590 -19.858 1.00 93.00 312 LEU A C 1
ATOM 2392 O O . LEU A 1 312 ? 11.832 -11.035 -20.255 1.00 93.00 312 LEU A O 1
ATOM 2396 N N . PRO A 1 313 ? 13.108 -10.238 -18.572 1.00 94.06 313 PRO A N 1
ATOM 2397 C CA . PRO A 1 313 ? 12.056 -10.272 -17.557 1.00 94.06 313 PRO A CA 1
ATOM 2398 C C . PRO A 1 313 ? 11.137 -9.045 -17.711 1.00 94.06 313 PRO A C 1
ATOM 2400 O O . PRO A 1 313 ? 11.177 -8.103 -16.918 1.00 94.06 313 PRO A O 1
ATOM 2403 N N . ILE A 1 314 ? 10.378 -9.000 -18.810 1.00 95.31 314 ILE A N 1
ATOM 2404 C CA . ILE A 1 314 ? 9.586 -7.839 -19.250 1.00 95.31 314 ILE A CA 1
ATOM 2405 C C . ILE A 1 314 ? 8.601 -7.381 -18.166 1.00 95.31 314 ILE A C 1
ATOM 2407 O O . ILE A 1 314 ? 8.529 -6.193 -17.853 1.00 95.31 314 ILE A O 1
ATOM 2411 N N . SER A 1 315 ? 7.842 -8.308 -17.579 1.00 95.31 315 SER A N 1
ATOM 2412 C CA . SER A 1 315 ? 6.821 -8.001 -16.574 1.00 95.31 315 SER A CA 1
ATOM 2413 C C . SER A 1 315 ? 7.430 -7.413 -15.303 1.00 95.31 315 SER A C 1
ATOM 2415 O O . SER A 1 315 ? 6.901 -6.440 -14.766 1.00 95.31 315 SER A O 1
ATOM 2417 N N . TRP A 1 316 ? 8.573 -7.937 -14.862 1.00 94.94 316 TRP A N 1
ATOM 2418 C CA . TRP A 1 316 ? 9.262 -7.460 -13.668 1.00 94.94 316 TRP A CA 1
ATOM 2419 C C . TRP A 1 316 ? 9.952 -6.110 -13.877 1.00 94.94 316 TRP A C 1
ATOM 2421 O O . TRP A 1 316 ? 9.870 -5.262 -12.991 1.00 94.94 316 TRP A O 1
ATOM 2431 N N . GLN A 1 317 ? 10.531 -5.859 -15.059 1.00 95.50 317 GLN A N 1
ATOM 2432 C CA . GLN A 1 317 ? 11.068 -4.537 -15.409 1.00 95.50 317 GLN A CA 1
ATOM 2433 C C . GLN A 1 317 ? 9.976 -3.461 -15.397 1.00 95.50 317 GLN A C 1
ATOM 2435 O O . GLN A 1 317 ? 10.147 -2.423 -14.761 1.00 95.50 317 GLN A O 1
ATOM 2440 N N . PHE A 1 318 ? 8.821 -3.716 -16.027 1.00 96.44 318 PHE A N 1
ATOM 2441 C CA . PHE A 1 318 ? 7.693 -2.780 -15.961 1.00 96.44 318 PHE A CA 1
ATOM 2442 C C . PHE A 1 318 ? 7.172 -2.597 -14.534 1.00 96.44 318 PHE A C 1
ATOM 2444 O O . PHE A 1 318 ? 6.822 -1.481 -14.161 1.00 96.44 318 PHE A O 1
ATOM 2451 N N . ARG A 1 319 ? 7.110 -3.670 -13.731 1.00 95.19 319 ARG A N 1
ATOM 2452 C CA . ARG A 1 319 ? 6.668 -3.585 -12.333 1.00 95.19 319 ARG A CA 1
ATOM 2453 C C . ARG A 1 319 ? 7.532 -2.621 -11.536 1.00 95.19 319 ARG A C 1
ATOM 2455 O O . ARG A 1 319 ? 6.995 -1.664 -10.990 1.00 95.19 319 ARG A O 1
ATOM 2462 N N . ASP A 1 320 ? 8.837 -2.866 -11.483 1.00 95.25 320 ASP A N 1
ATOM 2463 C CA . ASP A 1 320 ? 9.739 -2.043 -10.677 1.00 95.25 320 ASP A CA 1
ATOM 2464 C C . ASP A 1 320 ? 9.785 -0.602 -11.199 1.00 95.25 320 ASP A C 1
ATOM 2466 O O . ASP A 1 320 ? 9.647 0.341 -10.424 1.00 95.25 320 ASP A O 1
ATOM 2470 N N . ALA A 1 321 ? 9.826 -0.413 -12.522 1.00 95.56 321 ALA A N 1
ATOM 2471 C CA . ALA A 1 321 ? 9.791 0.927 -13.090 1.00 95.56 321 ALA A CA 1
ATOM 2472 C C . ALA A 1 321 ? 8.519 1.700 -12.720 1.00 95.56 321 ALA A C 1
ATOM 2474 O O . ALA A 1 321 ? 8.591 2.872 -12.361 1.00 95.56 321 ALA A O 1
ATOM 2475 N N . TYR A 1 322 ? 7.343 1.065 -12.762 1.00 95.31 322 TYR A N 1
ATOM 2476 C CA . TYR A 1 322 ? 6.103 1.740 -12.377 1.00 95.31 322 TYR A CA 1
ATOM 2477 C C . TYR A 1 322 ? 6.073 2.075 -10.887 1.00 95.31 322 TYR A C 1
ATOM 2479 O O . TYR A 1 322 ? 5.522 3.111 -10.527 1.00 95.31 322 TYR A O 1
ATOM 2487 N N . MET A 1 323 ? 6.679 1.251 -10.029 1.00 94.00 323 MET A N 1
ATOM 2488 C CA . MET A 1 323 ? 6.799 1.554 -8.602 1.00 94.00 323 MET A CA 1
ATOM 2489 C C . MET A 1 323 ? 7.667 2.790 -8.354 1.00 94.00 323 MET A C 1
ATOM 2491 O O . MET A 1 323 ? 7.304 3.612 -7.521 1.00 94.00 323 MET A O 1
ATOM 2495 N N . TRP A 1 324 ? 8.770 2.967 -9.087 1.00 93.44 324 TRP A N 1
ATOM 2496 C CA . TRP A 1 324 ? 9.661 4.123 -8.908 1.00 93.44 324 TRP A CA 1
ATOM 2497 C C . TRP A 1 324 ? 9.177 5.391 -9.620 1.00 93.44 324 TRP A C 1
ATOM 2499 O O . TRP A 1 324 ? 9.328 6.490 -9.091 1.00 93.44 324 TRP A O 1
ATOM 2509 N N . LEU A 1 325 ? 8.514 5.255 -10.770 1.00 93.31 325 LEU A N 1
ATOM 2510 C CA . LEU A 1 325 ? 7.894 6.380 -11.482 1.00 93.31 325 LEU A CA 1
ATOM 2511 C C . LEU A 1 325 ? 6.587 6.839 -10.823 1.00 93.31 325 LEU A C 1
ATOM 2513 O O . LEU A 1 325 ? 6.170 7.986 -10.990 1.00 93.31 325 LEU A O 1
ATOM 2517 N N . ASN A 1 326 ? 5.949 5.967 -10.044 1.00 91.62 326 ASN A N 1
ATOM 2518 C CA . ASN A 1 326 ? 4.766 6.272 -9.256 1.00 91.62 326 ASN A CA 1
ATOM 2519 C C . ASN A 1 326 ? 4.955 5.758 -7.809 1.00 91.62 326 ASN A C 1
ATOM 2521 O O . ASN A 1 326 ? 4.450 4.687 -7.455 1.00 91.62 326 ASN A O 1
ATOM 2525 N N . PRO A 1 327 ? 5.659 6.534 -6.959 1.00 89.81 327 PRO A N 1
ATOM 2526 C CA . PRO A 1 327 ? 6.255 6.073 -5.700 1.00 89.81 327 PRO A CA 1
ATOM 2527 C C . PRO A 1 327 ? 5.260 5.875 -4.547 1.00 89.81 327 PRO A C 1
ATOM 2529 O O . PRO A 1 327 ? 5.649 5.865 -3.385 1.00 89.81 327 PRO A O 1
ATOM 2532 N N . GLY A 1 328 ? 3.970 5.709 -4.842 1.00 91.25 328 GLY A N 1
ATOM 2533 C CA . GLY A 1 328 ? 2.938 5.438 -3.839 1.00 91.25 328 GLY A CA 1
ATOM 2534 C C . GLY A 1 328 ? 3.047 4.053 -3.200 1.00 91.25 328 GLY A C 1
ATOM 2535 O O . GLY A 1 328 ? 2.527 3.859 -2.111 1.00 91.25 328 GLY A O 1
ATOM 2536 N N . ASP A 1 329 ? 3.733 3.103 -3.835 1.00 91.44 329 ASP A N 1
ATOM 2537 C CA . ASP A 1 329 ? 3.909 1.744 -3.308 1.00 91.44 329 ASP A CA 1
ATOM 2538 C C . ASP A 1 329 ? 5.388 1.291 -3.362 1.00 91.44 329 ASP A C 1
ATOM 2540 O O . ASP A 1 329 ? 5.678 0.102 -3.313 1.00 91.44 329 ASP A O 1
ATOM 2544 N N . CYS A 1 330 ? 6.360 2.207 -3.476 1.00 90.12 330 CYS A N 1
ATOM 2545 C CA . CYS A 1 330 ? 7.778 1.841 -3.632 1.00 90.12 330 CYS A CA 1
ATOM 2546 C C . CYS A 1 330 ? 8.391 1.144 -2.400 1.00 90.12 330 CYS A C 1
ATOM 2548 O O . CYS A 1 330 ? 9.407 0.469 -2.531 1.00 90.12 330 CYS A O 1
ATOM 2550 N N . PHE A 1 331 ? 7.762 1.235 -1.224 1.00 87.94 331 PHE A N 1
ATOM 2551 C CA . PHE A 1 331 ? 8.154 0.467 -0.033 1.00 87.94 331 PHE A CA 1
ATOM 2552 C C . PHE A 1 331 ? 7.936 -1.051 -0.187 1.00 87.94 331 PHE A C 1
ATOM 2554 O O . PHE A 1 331 ? 8.539 -1.821 0.550 1.00 87.94 331 PHE A O 1
ATOM 2561 N N . GLU A 1 332 ? 7.137 -1.481 -1.169 1.00 90.25 332 GLU A N 1
ATOM 2562 C CA . GLU A 1 332 ? 6.945 -2.891 -1.552 1.00 90.25 332 GLU A CA 1
ATOM 2563 C C . GLU A 1 332 ? 8.012 -3.382 -2.551 1.00 90.25 332 GLU A C 1
ATOM 2565 O O . GLU A 1 332 ? 7.901 -4.473 -3.130 1.00 90.25 332 GLU A O 1
ATOM 2570 N N . ALA A 1 333 ? 8.998 -2.536 -2.883 1.00 89.62 333 ALA A N 1
ATOM 2571 C CA . ALA A 1 333 ? 10.047 -2.894 -3.825 1.00 89.62 333 ALA A CA 1
ATOM 2572 C C . ALA A 1 333 ? 10.915 -4.000 -3.221 1.00 89.62 333 ALA A C 1
ATOM 2574 O O . ALA A 1 333 ? 11.376 -3.918 -2.082 1.00 89.62 333 ALA A O 1
ATOM 2575 N N . VAL A 1 334 ? 11.146 -5.050 -4.006 1.00 88.19 334 VAL A N 1
ATOM 2576 C CA . VAL A 1 334 ? 11.960 -6.186 -3.581 1.00 88.19 334 VAL A CA 1
ATOM 2577 C C . VAL A 1 334 ? 13.359 -5.994 -4.167 1.00 88.19 334 VAL A C 1
ATOM 2579 O O . VAL A 1 334 ? 13.473 -5.976 -5.393 1.00 88.19 334 VAL A O 1
ATOM 2582 N N . PRO A 1 335 ? 14.434 -5.938 -3.357 1.00 88.06 335 PRO A N 1
ATOM 2583 C CA . PRO A 1 335 ? 15.780 -5.627 -3.848 1.00 88.06 335 PRO A CA 1
ATOM 2584 C C . PRO A 1 335 ? 16.261 -6.496 -5.015 1.00 88.06 335 PRO A C 1
ATOM 2586 O O . PRO A 1 335 ? 16.802 -5.994 -6.000 1.00 88.06 335 PRO A O 1
ATOM 2589 N N . ARG A 1 336 ? 16.001 -7.811 -4.964 1.00 89.62 336 ARG A N 1
ATOM 2590 C CA . ARG A 1 336 ? 16.346 -8.759 -6.047 1.00 89.62 336 ARG A CA 1
ATOM 2591 C C . ARG A 1 336 ? 15.553 -8.546 -7.346 1.00 89.62 336 ARG A C 1
ATOM 2593 O O . ARG A 1 336 ? 15.784 -9.256 -8.315 1.00 89.62 336 ARG A O 1
ATOM 2600 N N . LEU A 1 337 ? 14.572 -7.650 -7.343 1.00 91.81 337 LEU A N 1
ATOM 2601 C CA . LEU A 1 337 ? 13.711 -7.315 -8.475 1.00 91.81 337 LEU A CA 1
ATOM 2602 C C . LEU A 1 337 ? 13.851 -5.840 -8.884 1.00 91.81 337 LEU A C 1
ATOM 2604 O O . LEU A 1 337 ? 13.093 -5.390 -9.738 1.00 91.81 337 LEU A O 1
ATOM 2608 N N . HIS A 1 338 ? 14.816 -5.102 -8.318 1.00 93.44 338 HIS A N 1
ATOM 2609 C CA . HIS A 1 338 ? 15.118 -3.739 -8.753 1.00 93.44 338 HIS A CA 1
ATOM 2610 C C . HIS A 1 338 ? 15.509 -3.716 -10.237 1.00 93.44 338 HIS A C 1
ATOM 2612 O O . HIS A 1 338 ? 16.217 -4.602 -10.726 1.00 93.44 338 HIS A O 1
ATOM 2618 N N . TYR A 1 339 ? 15.096 -2.671 -10.948 1.00 94.75 339 TYR A N 1
ATOM 2619 C CA . TYR A 1 339 ? 15.184 -2.567 -12.402 1.00 94.75 339 TYR A CA 1
ATOM 2620 C C . TYR A 1 339 ? 16.597 -2.839 -12.930 1.00 94.75 339 TYR A C 1
ATOM 2622 O O . TYR A 1 339 ? 16.790 -3.728 -13.755 1.00 94.75 339 TYR A O 1
ATOM 2630 N N . PHE A 1 340 ? 17.607 -2.140 -12.399 1.00 93.75 340 PHE A N 1
ATOM 2631 C CA . PHE A 1 340 ? 19.006 -2.297 -12.821 1.00 93.75 340 PHE A CA 1
ATOM 2632 C C . PHE A 1 340 ? 19.712 -3.518 -12.213 1.00 93.75 340 PHE A C 1
ATOM 2634 O O . PHE A 1 340 ? 20.852 -3.813 -12.560 1.00 93.75 340 PHE A O 1
ATOM 2641 N N . HIS A 1 341 ? 19.039 -4.268 -11.338 1.00 93.06 341 HIS A N 1
ATOM 2642 C CA . HIS A 1 341 ? 19.468 -5.618 -10.986 1.00 93.06 341 HIS A CA 1
ATOM 2643 C C . HIS A 1 341 ? 18.964 -6.642 -12.015 1.00 93.06 341 HIS A C 1
ATOM 2645 O O . HIS A 1 341 ? 19.723 -7.513 -12.433 1.00 93.06 341 HIS A O 1
ATOM 2651 N N . LEU A 1 342 ? 17.709 -6.506 -12.461 1.00 91.69 342 LEU A N 1
ATOM 2652 C CA . LEU A 1 342 ? 17.109 -7.343 -13.508 1.00 91.69 342 LEU A CA 1
ATOM 2653 C C . LEU A 1 342 ? 17.717 -7.081 -14.891 1.00 91.69 342 LEU A C 1
ATOM 2655 O O . LEU A 1 342 ? 17.879 -8.009 -15.683 1.00 91.69 342 LEU A O 1
ATOM 2659 N N . HIS A 1 343 ? 18.059 -5.824 -15.176 1.00 91.75 343 HIS A N 1
ATOM 2660 C CA . HIS A 1 343 ? 18.677 -5.379 -16.422 1.00 91.75 343 HIS A CA 1
ATOM 2661 C C . HIS A 1 343 ? 19.863 -4.440 -16.130 1.00 91.75 343 HIS A C 1
ATOM 2663 O O . HIS A 1 343 ? 19.709 -3.219 -16.153 1.00 91.75 343 HIS A O 1
ATOM 2669 N N . PRO A 1 344 ? 21.065 -4.984 -15.852 1.00 90.75 344 PRO A N 1
ATOM 2670 C CA . PRO A 1 344 ? 22.240 -4.177 -15.493 1.00 90.75 344 PRO A CA 1
ATOM 2671 C C . PRO A 1 344 ? 22.821 -3.326 -16.629 1.00 90.75 344 PRO A C 1
ATOM 2673 O O . PRO A 1 344 ? 23.682 -2.481 -16.389 1.00 90.75 344 PRO A O 1
ATOM 2676 N N . ALA A 1 345 ? 22.419 -3.572 -17.878 1.00 90.81 345 ALA A N 1
ATOM 2677 C CA . ALA A 1 345 ? 22.934 -2.832 -19.022 1.00 90.81 345 ALA A CA 1
ATOM 2678 C C . ALA A 1 345 ? 22.227 -1.476 -19.171 1.00 90.81 345 ALA A C 1
ATOM 2680 O O . ALA A 1 345 ? 21.005 -1.385 -19.125 1.00 90.81 345 ALA A O 1
ATOM 2681 N N . ILE A 1 346 ? 22.994 -0.427 -19.466 1.00 92.00 346 ILE A N 1
ATOM 2682 C CA . ILE A 1 346 ? 22.460 0.913 -19.781 1.00 92.00 346 ILE A CA 1
ATOM 2683 C C . ILE A 1 346 ? 21.787 0.998 -21.159 1.00 92.00 346 ILE A C 1
ATOM 2685 O O . ILE A 1 346 ? 21.206 2.015 -21.511 1.00 92.00 346 ILE A O 1
ATOM 2689 N N . THR A 1 347 ? 21.910 -0.046 -21.978 1.00 92.44 347 THR A N 1
ATOM 2690 C CA . THR A 1 347 ? 21.224 -0.148 -23.267 1.00 92.44 347 THR A CA 1
ATOM 2691 C C . THR A 1 347 ? 20.204 -1.268 -23.186 1.00 92.44 347 THR A C 1
ATOM 2693 O O . THR A 1 347 ? 20.546 -2.403 -22.845 1.00 92.44 347 THR A O 1
ATOM 2696 N N . LEU A 1 348 ? 18.953 -0.969 -23.531 1.00 91.06 348 LEU A N 1
ATOM 2697 C CA . LEU A 1 348 ? 17.903 -1.977 -23.592 1.00 91.06 348 LEU A CA 1
ATOM 2698 C C . LEU A 1 348 ? 18.147 -2.943 -24.757 1.00 91.06 348 LEU A C 1
ATOM 2700 O O . LEU A 1 348 ? 18.295 -2.506 -25.900 1.00 91.06 348 LEU A O 1
ATOM 2704 N N . ALA A 1 349 ? 18.101 -4.252 -24.490 1.00 89.06 349 ALA A N 1
ATOM 2705 C CA . ALA A 1 349 ? 18.318 -5.291 -25.506 1.00 89.06 349 ALA A CA 1
ATOM 2706 C C . ALA A 1 349 ? 17.314 -5.222 -26.676 1.00 89.06 349 ALA A C 1
ATOM 2708 O O . ALA A 1 349 ? 17.613 -5.672 -27.780 1.00 89.06 349 ALA A O 1
ATOM 2709 N N . CYS A 1 350 ? 16.142 -4.609 -26.472 1.00 89.38 350 CYS A N 1
ATOM 2710 C CA . CYS A 1 350 ? 15.164 -4.360 -27.531 1.00 89.38 350 CYS A CA 1
ATOM 2711 C C . CYS A 1 350 ? 15.731 -3.539 -28.704 1.00 89.38 350 CYS A C 1
ATOM 2713 O O . CYS A 1 350 ? 15.314 -3.778 -29.833 1.00 89.38 350 CYS A O 1
ATOM 2715 N N . HIS A 1 351 ? 16.702 -2.643 -28.478 1.00 86.25 351 HIS A N 1
ATOM 2716 C CA . HIS A 1 351 ? 17.295 -1.807 -29.535 1.00 86.25 351 HIS A CA 1
ATOM 2717 C C . HIS A 1 351 ? 17.970 -2.610 -30.650 1.00 86.25 351 HIS A C 1
ATOM 2719 O O . HIS A 1 351 ? 17.926 -2.220 -31.814 1.00 86.25 351 HIS A O 1
ATOM 2725 N N . SER A 1 352 ? 18.632 -3.711 -30.295 1.00 84.88 352 SER A N 1
ATOM 2726 C CA . SER A 1 352 ? 19.372 -4.568 -31.227 1.00 84.88 352 SER A CA 1
ATOM 2727 C C . SER A 1 352 ? 18.641 -5.877 -31.534 1.00 84.88 352 SER A C 1
ATOM 2729 O O . SER A 1 352 ? 19.166 -6.723 -32.263 1.00 84.88 352 SER A O 1
ATOM 2731 N N . CYS A 1 353 ? 17.427 -6.054 -31.004 1.00 90.62 353 CYS A N 1
ATOM 2732 C CA . CYS A 1 353 ? 16.629 -7.252 -31.202 1.00 90.62 353 CYS A CA 1
ATOM 2733 C C . CYS A 1 353 ? 16.109 -7.320 -32.645 1.00 90.62 353 CYS A C 1
ATOM 2735 O O . CYS A 1 353 ? 15.218 -6.567 -33.040 1.00 90.62 353 CYS A O 1
ATOM 2737 N N . THR A 1 354 ? 16.658 -8.250 -33.427 1.00 90.25 354 THR A N 1
ATOM 2738 C CA . THR A 1 354 ? 16.245 -8.507 -34.818 1.00 90.25 354 THR A CA 1
ATOM 2739 C C . THR A 1 354 ? 15.093 -9.508 -34.932 1.00 90.25 354 THR A C 1
ATOM 2741 O O . THR A 1 354 ? 14.541 -9.673 -36.016 1.00 90.25 354 THR A O 1
ATOM 2744 N N . ASP A 1 355 ? 14.712 -10.145 -33.820 1.00 90.62 355 ASP A N 1
ATOM 2745 C CA . ASP A 1 355 ? 13.680 -11.182 -33.740 1.00 90.62 355 ASP A CA 1
ATOM 2746 C C . ASP A 1 355 ? 12.649 -10.844 -32.647 1.00 90.62 355 ASP A C 1
ATOM 2748 O O . ASP A 1 355 ? 12.711 -11.335 -31.515 1.00 90.62 355 ASP A O 1
ATOM 2752 N N . GLN A 1 356 ? 11.722 -9.936 -32.963 1.00 86.81 356 GLN A N 1
ATOM 2753 C CA . GLN A 1 356 ? 10.705 -9.418 -32.037 1.00 86.81 356 GLN A CA 1
ATOM 2754 C C . GLN A 1 356 ? 9.459 -10.318 -31.991 1.00 86.81 356 GLN A C 1
ATOM 2756 O O . GLN A 1 356 ? 8.359 -9.909 -32.353 1.00 86.81 356 GLN A O 1
ATOM 2761 N N . ASN A 1 357 ? 9.633 -11.560 -31.535 1.00 89.62 357 ASN A N 1
ATOM 2762 C CA . ASN A 1 357 ? 8.537 -12.531 -31.408 1.00 89.62 357 ASN A CA 1
ATOM 2763 C C . ASN A 1 357 ? 7.693 -12.366 -30.132 1.00 89.62 357 ASN A C 1
ATOM 2765 O O . ASN A 1 357 ? 6.684 -13.057 -29.973 1.00 89.62 357 ASN A O 1
ATOM 2769 N N . CYS A 1 358 ? 8.075 -11.460 -29.225 1.00 92.31 358 CYS A N 1
ATOM 2770 C CA . CYS A 1 358 ? 7.262 -11.147 -28.057 1.00 92.31 358 CYS A CA 1
ATOM 2771 C C . CYS A 1 358 ? 5.986 -10.407 -28.477 1.00 92.31 358 CYS A C 1
ATOM 2773 O O . CYS A 1 358 ? 6.035 -9.341 -29.085 1.00 92.31 358 CYS A O 1
ATOM 2775 N N . THR A 1 359 ? 4.828 -10.967 -28.129 1.00 92.19 359 THR A N 1
ATOM 2776 C CA . THR A 1 359 ? 3.524 -10.364 -28.428 1.00 92.19 359 THR A CA 1
ATOM 2777 C C . THR A 1 359 ? 2.731 -10.158 -27.147 1.00 92.19 359 THR A C 1
ATOM 2779 O O . THR A 1 359 ? 2.730 -11.004 -26.252 1.00 92.19 359 THR A O 1
ATOM 2782 N N . CYS A 1 360 ? 2.068 -9.007 -27.034 1.00 94.38 360 CYS A N 1
ATOM 2783 C CA . CYS A 1 360 ? 1.151 -8.733 -25.937 1.00 94.38 360 CYS A CA 1
ATOM 2784 C C . CYS A 1 360 ? -0.285 -8.996 -26.393 1.00 94.38 360 CYS A C 1
ATOM 2786 O O . CYS A 1 360 ? -0.776 -8.341 -27.311 1.00 94.38 360 CYS A O 1
ATOM 2788 N N . HIS A 1 361 ? -0.991 -9.895 -25.708 1.00 90.12 361 HIS A N 1
ATOM 2789 C CA . HIS A 1 361 ? -2.403 -10.173 -25.989 1.00 90.12 361 HIS A CA 1
ATOM 2790 C C . HIS A 1 361 ? -3.332 -8.967 -25.728 1.00 90.12 361 HIS A C 1
ATOM 2792 O O . HIS A 1 361 ? -4.434 -8.925 -26.267 1.00 90.12 361 HIS A O 1
ATOM 2798 N N . GLN A 1 362 ? -2.881 -7.977 -24.944 1.00 87.56 362 GLN A N 1
ATOM 2799 C CA . GLN A 1 362 ? -3.592 -6.714 -24.687 1.00 87.56 362 GLN A CA 1
ATOM 2800 C C . GLN A 1 362 ? -3.238 -5.597 -25.688 1.00 87.56 362 GLN A C 1
ATOM 2802 O O . GLN A 1 362 ? -3.768 -4.494 -25.595 1.00 87.56 362 GLN A O 1
ATOM 2807 N N . GLY A 1 363 ? -2.355 -5.863 -26.658 1.00 89.62 363 GLY A N 1
ATOM 2808 C CA . GLY A 1 363 ? -2.004 -4.905 -27.712 1.00 89.62 363 GLY A CA 1
ATOM 2809 C C . GLY A 1 363 ? -0.942 -3.864 -27.338 1.00 89.62 363 GLY A C 1
ATOM 2810 O O . GLY A 1 363 ? -0.783 -2.894 -28.074 1.00 89.62 363 GLY A O 1
ATOM 2811 N N . LEU A 1 364 ? -0.215 -4.059 -26.232 1.00 94.31 364 LEU A N 1
ATOM 2812 C CA . LEU A 1 364 ? 0.973 -3.270 -25.892 1.00 94.31 364 LEU A CA 1
ATOM 2813 C C . LEU A 1 364 ? 2.090 -3.524 -26.918 1.00 94.31 364 LEU A C 1
ATOM 2815 O O . LEU A 1 364 ? 2.461 -4.678 -27.157 1.00 94.31 364 LEU A O 1
ATOM 2819 N N . ASP A 1 365 ? 2.672 -2.458 -27.465 1.00 94.69 365 ASP A N 1
ATOM 2820 C CA . ASP A 1 365 ? 3.934 -2.539 -28.204 1.00 94.69 365 ASP A CA 1
ATOM 2821 C C . ASP A 1 365 ? 5.087 -2.667 -27.195 1.00 94.69 365 ASP A C 1
ATOM 2823 O O . ASP A 1 365 ? 5.555 -1.683 -26.620 1.00 94.69 365 ASP A O 1
ATOM 2827 N N . ILE A 1 366 ? 5.483 -3.913 -26.908 1.00 95.31 366 ILE A N 1
ATOM 2828 C CA . ILE A 1 366 ? 6.450 -4.216 -25.846 1.00 95.31 366 ILE A CA 1
ATOM 2829 C C . ILE A 1 366 ? 7.801 -3.524 -26.094 1.00 95.31 366 ILE A C 1
ATOM 2831 O O . ILE A 1 366 ? 8.266 -2.856 -25.170 1.00 95.31 366 ILE A O 1
ATOM 2835 N N . PRO A 1 367 ? 8.459 -3.655 -27.269 1.00 94.44 367 PRO A N 1
ATOM 2836 C CA . PRO A 1 367 ? 9.732 -2.977 -27.510 1.00 94.44 367 PRO A CA 1
ATOM 2837 C C . PRO A 1 367 ? 9.647 -1.456 -27.362 1.00 94.44 367 PRO A C 1
ATOM 2839 O O . PRO A 1 367 ? 10.532 -0.868 -26.740 1.00 94.44 367 PRO A O 1
ATOM 2842 N N . LEU A 1 368 ? 8.593 -0.830 -27.898 1.00 93.56 368 LEU A N 1
ATOM 2843 C CA . LEU A 1 368 ? 8.413 0.620 -27.831 1.00 93.56 368 LEU A CA 1
ATOM 2844 C C . LEU A 1 368 ? 8.244 1.105 -26.386 1.00 93.56 368 LEU A C 1
ATOM 2846 O O . LEU A 1 368 ? 8.969 1.994 -25.937 1.00 93.56 368 LEU A O 1
ATOM 2850 N N . GLU A 1 369 ? 7.310 0.511 -25.643 1.00 95.06 369 GLU A N 1
ATOM 2851 C CA . GLU A 1 369 ? 6.992 0.963 -24.286 1.00 95.06 369 GLU A CA 1
ATOM 2852 C C . GLU A 1 369 ? 8.082 0.597 -23.281 1.00 95.06 369 GLU A C 1
ATOM 2854 O O . GLU A 1 369 ? 8.358 1.375 -22.367 1.00 95.06 369 GLU A O 1
ATOM 2859 N N . LEU A 1 370 ? 8.756 -0.546 -23.456 1.00 95.12 370 LEU A N 1
ATOM 2860 C CA . LEU A 1 370 ? 9.889 -0.900 -22.604 1.00 95.12 370 LEU A CA 1
ATOM 2861 C C . LEU A 1 370 ? 11.070 0.042 -22.858 1.00 95.12 370 LEU A C 1
ATOM 2863 O O . LEU A 1 370 ? 11.747 0.413 -21.903 1.00 95.12 370 LEU A O 1
ATOM 2867 N N . ASN A 1 371 ? 11.287 0.483 -24.105 1.00 94.31 371 ASN A N 1
ATOM 2868 C CA . ASN A 1 371 ? 12.293 1.502 -24.399 1.00 94.31 371 ASN A CA 1
ATOM 2869 C C . ASN A 1 371 ? 11.990 2.825 -23.693 1.00 94.31 371 ASN A C 1
ATOM 2871 O O . ASN A 1 371 ? 12.844 3.358 -22.988 1.00 94.31 371 ASN A O 1
ATOM 2875 N N . ARG A 1 372 ? 10.757 3.319 -23.832 1.00 94.62 372 ARG A N 1
ATOM 2876 C CA . ARG A 1 372 ? 10.322 4.561 -23.184 1.00 94.62 372 ARG A CA 1
ATOM 2877 C C . ARG A 1 372 ? 10.517 4.500 -21.670 1.00 94.62 372 ARG A C 1
ATOM 2879 O O . ARG A 1 372 ? 11.066 5.418 -21.075 1.00 94.62 372 ARG A O 1
ATOM 2886 N N . VAL A 1 373 ? 10.088 3.407 -21.041 1.00 95.50 373 VAL A N 1
ATOM 2887 C CA . VAL A 1 373 ? 10.254 3.215 -19.595 1.00 95.50 373 VAL A CA 1
ATOM 2888 C C . VAL A 1 373 ? 11.730 3.113 -19.207 1.00 95.50 373 VAL A C 1
ATOM 2890 O O . VAL A 1 373 ? 12.121 3.671 -18.186 1.00 95.50 373 VAL A O 1
ATOM 2893 N N . HIS A 1 374 ? 12.565 2.457 -20.014 1.00 95.94 374 HIS A N 1
ATOM 2894 C CA . HIS A 1 374 ? 13.999 2.372 -19.753 1.00 95.94 374 HIS A CA 1
ATOM 2895 C C . HIS A 1 374 ? 14.677 3.747 -19.748 1.00 95.94 374 HIS A C 1
ATOM 2897 O O . HIS A 1 374 ? 15.482 4.010 -18.859 1.00 95.94 374 HIS A O 1
ATOM 2903 N N . GLU A 1 375 ? 14.325 4.634 -20.682 1.00 95.19 375 GLU A N 1
ATOM 2904 C CA . GLU A 1 375 ? 14.832 6.015 -20.722 1.00 95.19 375 GLU A CA 1
ATOM 2905 C C . GLU A 1 375 ? 14.465 6.793 -19.450 1.00 95.19 375 GLU A C 1
ATOM 2907 O O . GLU A 1 375 ? 15.321 7.451 -18.860 1.00 95.19 375 GLU A O 1
ATOM 2912 N N . LEU A 1 376 ? 13.225 6.649 -18.970 1.00 95.62 376 LEU A N 1
ATOM 2913 C CA . LEU A 1 376 ? 12.793 7.248 -17.703 1.00 95.62 376 LEU A CA 1
ATOM 2914 C C . LEU A 1 376 ? 13.591 6.701 -16.511 1.00 95.62 376 LEU A C 1
ATOM 2916 O O . LEU A 1 376 ? 14.024 7.458 -15.644 1.00 95.62 376 LEU A O 1
ATOM 2920 N N . MET A 1 377 ? 13.829 5.387 -16.478 1.00 96.06 377 MET A N 1
ATOM 2921 C CA . MET A 1 377 ? 14.617 4.755 -15.417 1.00 96.06 377 MET A CA 1
ATOM 2922 C C . MET A 1 377 ? 16.089 5.179 -15.441 1.00 96.06 377 MET A C 1
ATOM 2924 O O . MET A 1 377 ? 16.681 5.322 -14.374 1.00 96.06 377 MET A O 1
ATOM 2928 N N . LEU A 1 378 ? 16.678 5.410 -16.620 1.00 95.69 378 LEU A N 1
ATOM 2929 C CA . LEU A 1 378 ? 18.024 5.982 -16.737 1.00 95.69 378 LEU A CA 1
ATOM 2930 C C . LEU A 1 378 ? 18.075 7.400 -16.157 1.00 95.69 378 LEU A C 1
ATOM 2932 O O . LEU A 1 378 ? 19.003 7.704 -15.416 1.00 95.69 378 LEU A O 1
ATOM 2936 N N . GLY A 1 379 ? 17.050 8.225 -16.399 1.00 94.88 379 GLY A N 1
ATOM 2937 C CA . GLY A 1 379 ? 16.937 9.542 -15.765 1.00 94.88 379 GLY A CA 1
ATOM 2938 C C . GLY A 1 379 ? 16.923 9.458 -14.234 1.00 94.88 379 GLY A C 1
ATOM 2939 O O . GLY A 1 379 ? 17.687 10.150 -13.565 1.00 94.88 379 GLY A O 1
ATOM 2940 N N . LEU A 1 380 ? 16.125 8.546 -13.663 1.00 93.88 380 LEU A N 1
ATOM 2941 C CA . LEU A 1 380 ? 16.112 8.327 -12.209 1.00 93.88 380 LEU A CA 1
ATOM 2942 C C . LEU A 1 380 ? 17.457 7.819 -11.669 1.00 93.88 380 LEU A C 1
ATOM 2944 O O . LEU A 1 380 ? 17.836 8.178 -10.553 1.00 93.88 380 LEU A O 1
ATOM 2948 N N . LEU A 1 381 ? 18.167 6.982 -12.433 1.00 93.12 381 LEU A N 1
ATOM 2949 C CA . LEU A 1 381 ? 19.497 6.491 -12.069 1.00 93.12 381 LEU A CA 1
ATOM 2950 C C . LEU A 1 381 ? 20.524 7.631 -12.044 1.00 93.12 381 LEU A C 1
ATOM 2952 O O . LEU A 1 381 ? 21.250 7.759 -11.059 1.00 93.12 381 LEU A O 1
ATOM 2956 N N . ASP A 1 382 ? 20.555 8.463 -13.086 1.00 92.81 382 ASP A N 1
ATOM 2957 C CA . ASP A 1 382 ? 21.482 9.596 -13.216 1.00 92.81 382 ASP A CA 1
ATOM 2958 C C . ASP A 1 382 ? 21.260 10.648 -12.117 1.00 92.81 382 ASP A C 1
ATOM 2960 O O . ASP A 1 382 ? 22.209 11.254 -11.620 1.00 92.81 382 ASP A O 1
ATOM 2964 N N . GLU A 1 383 ? 20.008 10.829 -11.691 1.00 89.38 383 GLU A N 1
ATOM 2965 C CA . GLU A 1 383 ? 19.633 11.722 -10.591 1.00 89.38 383 GLU A CA 1
ATOM 2966 C C . GLU A 1 383 ? 19.843 11.110 -9.194 1.00 89.38 383 GLU A C 1
ATOM 2968 O O . GLU A 1 383 ? 19.599 11.782 -8.191 1.00 89.38 383 GLU A O 1
ATOM 2973 N N . GLY A 1 384 ? 20.263 9.843 -9.096 1.00 88.00 384 GLY A N 1
ATOM 2974 C CA . GLY A 1 384 ? 20.440 9.151 -7.815 1.00 88.00 384 GLY A CA 1
ATOM 2975 C C . GLY A 1 384 ? 19.128 8.903 -7.058 1.00 88.00 384 GLY A C 1
ATOM 2976 O O . GLY A 1 384 ? 19.133 8.793 -5.836 1.00 88.00 384 GLY A O 1
ATOM 2977 N N . LYS A 1 385 ? 17.995 8.824 -7.768 1.00 88.31 385 LYS A N 1
ATOM 2978 C CA . LYS A 1 385 ? 16.641 8.657 -7.202 1.00 88.31 385 LYS A CA 1
ATOM 2979 C C . LYS A 1 385 ? 16.177 7.202 -7.111 1.00 88.31 385 LYS A C 1
ATOM 2981 O O . LYS A 1 385 ? 15.014 6.953 -6.791 1.00 88.31 385 LYS A O 1
ATOM 2986 N N . LEU A 1 386 ? 17.058 6.251 -7.397 1.00 90.62 386 LEU A N 1
ATOM 2987 C CA . LEU A 1 386 ? 16.793 4.819 -7.291 1.00 90.62 386 LEU A CA 1
ATOM 2988 C C . LEU A 1 386 ? 17.457 4.233 -6.041 1.00 90.62 386 LEU A C 1
ATOM 2990 O O . LEU A 1 386 ? 18.477 4.754 -5.587 1.00 90.62 386 LEU A O 1
ATOM 2994 N N . PRO A 1 387 ? 16.892 3.156 -5.472 1.00 88.75 387 PRO A N 1
ATOM 2995 C CA . PRO A 1 387 ? 17.466 2.500 -4.308 1.00 88.75 387 PRO A CA 1
ATOM 2996 C C . PRO A 1 387 ? 18.788 1.827 -4.681 1.00 88.75 387 PRO A C 1
ATOM 2998 O O . PRO A 1 387 ? 19.063 1.536 -5.852 1.00 88.75 387 PRO A O 1
ATOM 3001 N N . LEU A 1 388 ? 19.582 1.499 -3.665 1.00 85.00 388 LEU A N 1
ATOM 3002 C CA . LEU A 1 388 ? 20.766 0.674 -3.865 1.00 85.00 388 LEU A CA 1
ATOM 3003 C C . LEU A 1 388 ? 20.390 -0.691 -4.474 1.00 85.00 388 LEU A C 1
ATOM 3005 O O . LEU A 1 388 ? 19.357 -1.297 -4.174 1.00 85.00 388 LEU A O 1
ATOM 3009 N N . THR A 1 389 ? 21.249 -1.204 -5.352 1.00 83.38 389 THR A N 1
ATOM 3010 C CA . THR A 1 389 ? 21.165 -2.596 -5.808 1.00 83.38 389 THR A CA 1
ATOM 3011 C C . THR A 1 389 ? 21.557 -3.545 -4.669 1.00 83.38 389 THR A C 1
ATOM 3013 O O . THR A 1 389 ? 22.368 -3.168 -3.819 1.00 83.38 389 THR A O 1
ATOM 3016 N N . PRO A 1 390 ? 21.127 -4.823 -4.693 1.00 83.00 390 PRO A N 1
ATOM 3017 C CA . PRO A 1 390 ? 21.569 -5.816 -3.706 1.00 83.00 390 PRO A CA 1
ATOM 3018 C C . PRO A 1 390 ? 23.093 -5.953 -3.586 1.00 83.00 390 PRO A C 1
ATOM 3020 O O . PRO A 1 390 ? 23.606 -6.433 -2.579 1.00 83.00 390 PRO A O 1
ATOM 3023 N N . ALA A 1 391 ? 23.842 -5.590 -4.634 1.00 81.50 391 ALA A N 1
ATOM 3024 C CA . ALA A 1 391 ? 25.297 -5.580 -4.591 1.00 81.50 391 ALA A CA 1
ATOM 3025 C C . ALA A 1 391 ? 25.859 -4.392 -3.809 1.00 81.50 391 ALA A C 1
ATOM 3027 O O . ALA A 1 391 ? 26.797 -4.583 -3.045 1.00 81.50 391 ALA A O 1
ATOM 3028 N N . GLN A 1 392 ? 25.271 -3.209 -3.981 1.00 83.75 392 GLN A N 1
ATOM 3029 C CA . GLN A 1 392 ? 25.652 -1.994 -3.262 1.00 83.75 392 GLN A CA 1
ATOM 3030 C C . GLN A 1 392 ? 25.222 -2.047 -1.791 1.00 83.75 392 GLN A C 1
ATOM 3032 O O . GLN A 1 392 ? 25.965 -1.591 -0.931 1.00 83.75 392 GLN A O 1
ATOM 3037 N N . GLU A 1 393 ? 24.067 -2.649 -1.486 1.00 82.88 393 GLU A N 1
ATOM 3038 C CA . GLU A 1 393 ? 23.570 -2.779 -0.109 1.00 82.88 393 GLU A CA 1
ATOM 3039 C C . GLU A 1 393 ? 24.534 -3.559 0.806 1.00 82.88 393 GLU A C 1
ATOM 3041 O O . GLU A 1 393 ? 24.681 -3.211 1.978 1.00 82.88 393 GLU A O 1
ATOM 3046 N N . ARG A 1 394 ? 25.221 -4.593 0.292 1.00 79.00 394 ARG A N 1
ATOM 3047 C CA . ARG A 1 394 ? 26.107 -5.455 1.104 1.00 79.00 394 ARG A CA 1
ATOM 3048 C C . ARG A 1 394 ? 27.197 -4.687 1.846 1.00 79.00 394 ARG A C 1
ATOM 3050 O O . ARG A 1 394 ? 27.516 -5.054 2.971 1.00 79.00 394 ARG A O 1
ATOM 3057 N N . ASP A 1 395 ? 27.709 -3.627 1.235 1.00 78.06 395 ASP A N 1
ATOM 3058 C CA . ASP A 1 395 ? 28.837 -2.858 1.760 1.00 78.06 395 ASP A CA 1
ATOM 3059 C C . ASP A 1 395 ? 28.395 -1.508 2.359 1.00 78.06 395 ASP A C 1
ATOM 3061 O O . ASP A 1 395 ? 29.232 -0.690 2.726 1.00 78.06 395 ASP A O 1
ATOM 3065 N N . ALA A 1 396 ? 27.082 -1.267 2.468 1.00 83.56 396 ALA A N 1
ATOM 3066 C CA . ALA A 1 396 ? 26.504 0.021 2.854 1.00 83.56 396 ALA A CA 1
ATOM 3067 C C . ALA A 1 396 ? 26.072 0.121 4.335 1.00 83.56 396 ALA A C 1
ATOM 3069 O O . ALA A 1 396 ? 25.301 1.029 4.656 1.00 83.56 396 ALA A O 1
ATOM 3070 N N . CYS A 1 397 ? 26.509 -0.781 5.240 1.00 90.06 397 CYS A N 1
ATOM 3071 C CA . CYS A 1 397 ? 26.295 -0.515 6.677 1.00 90.06 397 CYS A CA 1
ATOM 3072 C C . CYS A 1 397 ? 27.206 0.625 7.130 1.00 90.06 397 CYS A C 1
ATOM 3074 O O . CYS A 1 397 ? 28.383 0.681 6.770 1.00 90.06 397 CYS A O 1
ATOM 3076 N N . VAL A 1 398 ? 26.654 1.494 7.961 1.00 92.25 398 VAL A N 1
ATOM 3077 C CA . VAL A 1 398 ? 27.350 2.580 8.635 1.00 92.25 398 VAL A CA 1
ATOM 3078 C C . VAL A 1 398 ? 27.134 2.460 10.140 1.00 92.25 398 VAL A C 1
ATOM 3080 O O . VAL A 1 398 ? 26.056 2.068 10.588 1.00 92.25 398 VAL A O 1
ATOM 3083 N N . GLY A 1 399 ? 28.163 2.820 10.910 1.00 90.25 399 GLY A N 1
ATOM 3084 C CA . GLY A 1 399 ? 28.154 2.741 12.372 1.00 90.25 399 GLY A CA 1
ATOM 3085 C C . GLY A 1 399 ? 28.416 1.345 12.936 1.00 90.25 399 GLY A C 1
ATOM 3086 O O . GLY A 1 399 ? 28.359 0.352 12.219 1.00 90.25 399 GLY A O 1
ATOM 3087 N N . ASP A 1 400 ? 28.695 1.292 14.239 1.00 87.25 400 ASP A N 1
ATOM 3088 C CA . ASP A 1 400 ? 28.846 0.036 14.988 1.00 87.25 400 ASP A CA 1
ATOM 3089 C C . ASP A 1 400 ? 27.552 -0.293 15.754 1.00 87.25 400 ASP A C 1
ATOM 3091 O O . ASP A 1 400 ? 26.955 -1.348 15.571 1.00 87.25 400 ASP A O 1
ATOM 3095 N N . GLU A 1 401 ? 27.085 0.634 16.600 1.00 88.19 401 GLU A N 1
ATOM 3096 C CA . GLU A 1 401 ? 25.827 0.524 17.346 1.00 88.19 401 GLU A CA 1
ATOM 3097 C C . GLU A 1 401 ? 25.277 1.941 17.629 1.00 88.19 401 GLU A C 1
ATOM 3099 O O . GLU A 1 401 ? 25.830 2.650 18.476 1.00 88.19 401 GLU A O 1
ATOM 3104 N N . PRO A 1 402 ? 24.217 2.389 16.931 1.00 92.25 402 PRO A N 1
ATOM 3105 C CA . PRO A 1 402 ? 23.424 1.619 15.962 1.00 92.25 402 PRO A CA 1
ATOM 3106 C C . PRO A 1 402 ? 24.152 1.377 14.617 1.00 92.25 402 PRO A C 1
ATOM 3108 O O . PRO A 1 402 ? 24.631 2.334 14.018 1.00 92.25 402 PRO A O 1
ATOM 3111 N N . CYS A 1 403 ? 24.216 0.131 14.110 1.00 94.00 403 CYS A N 1
ATOM 3112 C CA . CYS A 1 403 ? 24.608 -0.146 12.704 1.00 94.00 403 CYS A CA 1
ATOM 3113 C C . CYS A 1 403 ? 23.361 -0.022 11.833 1.00 94.00 403 CYS A C 1
ATOM 3115 O O . CYS A 1 403 ? 22.383 -0.744 12.036 1.00 94.00 403 CYS A O 1
ATOM 3117 N N . ALA A 1 404 ? 23.391 0.875 10.859 1.00 95.06 404 ALA A N 1
ATOM 3118 C CA . ALA A 1 404 ? 22.276 1.125 9.959 1.00 95.06 404 ALA A CA 1
ATOM 3119 C C . ALA A 1 404 ? 22.714 0.963 8.507 1.00 95.06 404 ALA A C 1
ATOM 3121 O O . ALA A 1 404 ? 23.842 1.294 8.153 1.00 95.06 404 ALA A O 1
ATOM 3122 N N . ARG A 1 405 ? 21.808 0.517 7.637 1.00 93.69 405 ARG A N 1
ATOM 3123 C CA . ARG A 1 405 ? 21.999 0.606 6.185 1.00 93.69 405 ARG A CA 1
ATOM 3124 C C . ARG A 1 405 ? 21.056 1.650 5.610 1.00 93.69 405 ARG A C 1
ATOM 3126 O O . ARG A 1 405 ? 19.843 1.525 5.760 1.00 93.69 405 ARG A O 1
ATOM 3133 N N . VAL A 1 406 ? 21.599 2.649 4.917 1.00 92.75 406 VAL A N 1
ATOM 3134 C CA . VAL A 1 406 ? 20.794 3.634 4.181 1.00 92.75 406 VAL A CA 1
ATOM 3135 C C . VAL A 1 406 ? 20.401 3.028 2.834 1.00 92.75 406 VAL A C 1
ATOM 3137 O O . VAL A 1 406 ? 21.203 2.972 1.907 1.00 92.75 406 VAL A O 1
ATOM 3140 N N . VAL A 1 407 ? 19.171 2.523 2.740 1.00 90.31 407 VAL A N 1
ATOM 3141 C CA . VAL A 1 407 ? 18.647 1.847 1.538 1.00 90.31 407 VAL A CA 1
ATOM 3142 C C . VAL A 1 407 ? 18.249 2.863 0.468 1.00 90.31 407 VAL A C 1
ATOM 3144 O O . VAL A 1 407 ? 18.458 2.650 -0.728 1.00 90.31 407 VAL A O 1
ATOM 3147 N N . TYR A 1 408 ? 17.663 3.971 0.914 1.00 89.94 408 TYR A N 1
ATOM 3148 C CA . TYR A 1 408 ? 17.198 5.062 0.071 1.00 89.94 408 TYR A CA 1
ATOM 3149 C C . TYR A 1 408 ? 17.207 6.361 0.876 1.00 89.94 408 TYR A C 1
ATOM 3151 O O . TYR A 1 408 ? 16.800 6.378 2.039 1.00 89.94 408 TYR A O 1
ATOM 3159 N N . ALA A 1 409 ? 17.646 7.450 0.255 1.00 90.19 409 ALA A N 1
ATOM 3160 C CA . ALA A 1 409 ? 17.587 8.778 0.838 1.00 90.19 409 ALA A CA 1
ATOM 3161 C C . ALA A 1 409 ? 17.182 9.789 -0.233 1.00 90.19 409 ALA A C 1
ATOM 3163 O O . ALA A 1 409 ? 17.733 9.810 -1.331 1.00 90.19 409 ALA A O 1
ATOM 3164 N N . LEU A 1 410 ? 16.224 10.638 0.111 1.00 88.25 410 LEU A N 1
ATOM 3165 C CA . LEU A 1 410 ? 15.815 11.788 -0.673 1.00 88.25 410 LEU A CA 1
ATOM 3166 C C . LEU A 1 410 ? 15.812 12.998 0.252 1.00 88.25 410 LEU A C 1
ATOM 3168 O O . LEU A 1 410 ? 14.975 13.096 1.150 1.00 88.25 410 LEU A O 1
ATOM 3172 N N . ALA A 1 411 ? 16.742 13.911 0.009 1.00 86.94 411 ALA A N 1
ATOM 3173 C CA . ALA A 1 411 ? 16.819 15.209 0.657 1.00 86.94 411 ALA A CA 1
ATOM 3174 C C . ALA A 1 411 ? 16.965 16.292 -0.427 1.00 86.94 411 ALA A C 1
ATOM 3176 O O . ALA A 1 411 ? 17.629 16.054 -1.442 1.00 86.94 411 ALA A O 1
ATOM 3177 N N . PRO A 1 412 ? 16.331 17.465 -0.266 1.00 85.81 412 PRO A N 1
ATOM 3178 C CA . PRO A 1 412 ? 16.373 18.518 -1.271 1.00 85.81 412 PRO A CA 1
ATOM 3179 C C . PRO A 1 412 ? 17.790 19.091 -1.411 1.00 85.81 412 PRO A C 1
ATOM 3181 O O . PRO A 1 412 ? 18.478 19.344 -0.426 1.00 85.81 412 PRO A O 1
ATOM 3184 N N . ALA A 1 413 ? 18.219 19.354 -2.647 1.00 86.81 413 ALA A N 1
ATOM 3185 C CA . ALA A 1 413 ? 19.481 20.053 -2.909 1.00 86.81 413 ALA A CA 1
ATOM 3186 C C . ALA A 1 413 ? 19.372 21.575 -2.684 1.00 86.81 413 ALA A C 1
ATOM 3188 O O . ALA A 1 413 ? 20.380 22.257 -2.495 1.00 86.81 413 ALA A O 1
ATOM 3189 N N . ALA A 1 414 ? 18.153 22.118 -2.711 1.00 87.75 414 ALA A N 1
ATOM 3190 C CA . ALA A 1 414 ? 17.866 23.519 -2.445 1.00 87.75 414 ALA A CA 1
ATOM 3191 C C . ALA A 1 414 ? 16.479 23.677 -1.816 1.00 87.75 414 ALA A C 1
ATOM 3193 O O . ALA A 1 414 ? 15.572 22.902 -2.118 1.00 87.75 414 ALA A O 1
ATOM 3194 N N . VAL A 1 415 ? 16.320 24.697 -0.976 1.00 87.88 415 VAL A N 1
ATOM 3195 C CA . VAL A 1 415 ? 15.054 25.041 -0.311 1.00 87.88 415 VAL A CA 1
ATOM 3196 C C . VAL A 1 415 ? 14.917 26.557 -0.212 1.00 87.88 415 VAL A C 1
ATOM 3198 O O . VAL A 1 415 ? 15.914 27.265 -0.054 1.00 87.88 415 VAL A O 1
ATOM 3201 N N . GLY A 1 416 ? 13.696 27.070 -0.334 1.00 86.94 416 GLY A N 1
ATOM 3202 C CA . GLY A 1 416 ? 13.421 28.480 -0.084 1.00 86.94 416 GLY A CA 1
ATOM 3203 C C . GLY A 1 416 ? 13.571 28.816 1.401 1.00 86.94 416 GLY A C 1
ATOM 3204 O O . GLY A 1 416 ? 13.157 28.057 2.271 1.00 86.94 416 GLY A O 1
ATOM 3205 N N . VAL A 1 417 ? 14.167 29.963 1.715 1.00 85.50 417 VAL A N 1
ATOM 3206 C CA . VAL A 1 417 ? 14.189 30.507 3.082 1.00 85.50 417 VAL A CA 1
ATOM 3207 C C . VAL A 1 417 ? 12.749 30.704 3.557 1.00 85.50 417 VAL A C 1
ATOM 3209 O O . VAL A 1 417 ? 11.975 31.396 2.895 1.00 85.50 417 VAL A O 1
ATOM 3212 N N . GLY A 1 418 ? 12.409 30.117 4.706 1.00 84.56 418 GLY A N 1
ATOM 3213 C CA . GLY A 1 418 ? 11.047 30.093 5.250 1.00 84.56 418 GLY A CA 1
ATOM 3214 C C . GLY A 1 418 ? 10.135 28.980 4.714 1.00 84.56 418 GLY A C 1
ATOM 3215 O O . GLY A 1 418 ? 9.058 28.788 5.278 1.00 84.56 418 GLY A O 1
ATOM 3216 N N . ASP A 1 419 ? 10.560 28.224 3.697 1.00 85.50 419 ASP A N 1
ATOM 3217 C CA . ASP A 1 419 ? 9.814 27.077 3.174 1.00 85.50 419 ASP A CA 1
ATOM 3218 C C . ASP A 1 419 ? 10.247 25.783 3.882 1.00 85.50 419 ASP A C 1
ATOM 3220 O O . ASP A 1 419 ? 11.415 25.615 4.243 1.00 85.50 419 ASP A O 1
ATOM 3224 N N . SER A 1 420 ? 9.314 24.844 4.056 1.00 84.06 420 SER A N 1
ATOM 3225 C CA . SER A 1 420 ? 9.638 23.471 4.450 1.00 84.06 420 SER A CA 1
ATOM 3226 C C . SER A 1 420 ? 9.872 22.599 3.214 1.00 84.06 420 SER A C 1
ATOM 3228 O O . SER A 1 420 ? 9.500 22.941 2.087 1.00 84.06 420 SER A O 1
ATOM 3230 N N . SER A 1 421 ? 10.548 21.465 3.384 1.00 86.88 421 SER A N 1
ATOM 3231 C CA . SER A 1 421 ? 10.758 20.514 2.288 1.00 86.88 421 SER A CA 1
ATOM 3232 C C . SER A 1 421 ? 10.730 19.079 2.773 1.00 86.88 421 SER A C 1
ATOM 3234 O O . SER A 1 421 ? 11.265 18.755 3.830 1.00 86.88 421 SER A O 1
ATOM 3236 N N . LEU A 1 422 ? 10.111 18.213 1.975 1.00 89.88 422 LEU A N 1
ATOM 3237 C CA . LEU A 1 422 ? 9.945 16.806 2.303 1.00 89.88 422 LEU A CA 1
ATOM 3238 C C . LEU A 1 422 ? 11.272 16.050 2.175 1.00 89.88 422 LEU A C 1
ATOM 3240 O O . LEU A 1 422 ? 11.889 16.035 1.110 1.00 89.88 422 LEU A O 1
ATOM 3244 N N . CYS A 1 423 ? 11.644 15.351 3.239 1.00 92.00 423 CYS A N 1
ATOM 3245 C CA . CYS A 1 423 ? 12.738 14.393 3.278 1.00 92.00 423 CYS A CA 1
ATOM 3246 C C . CYS A 1 423 ? 12.207 12.973 3.446 1.00 92.00 423 CYS A C 1
ATOM 3248 O O . CYS A 1 423 ? 11.199 12.737 4.122 1.00 92.00 423 CYS A O 1
ATOM 3250 N N . ARG A 1 424 ? 12.913 12.013 2.843 1.00 91.94 424 ARG A N 1
ATOM 3251 C CA . ARG A 1 424 ? 12.650 10.579 2.993 1.00 91.94 424 ARG A CA 1
ATOM 3252 C C . ARG A 1 424 ? 13.949 9.837 3.247 1.00 91.94 424 ARG A C 1
ATOM 3254 O O . ARG A 1 424 ? 14.883 9.960 2.465 1.00 91.94 424 ARG A O 1
ATOM 3261 N N . LEU A 1 425 ? 13.993 9.050 4.312 1.00 92.75 425 LEU A N 1
ATOM 3262 C CA . LEU A 1 425 ? 15.103 8.158 4.626 1.00 92.75 425 LEU A CA 1
ATOM 3263 C C . LEU A 1 425 ? 14.541 6.765 4.885 1.00 92.75 425 LEU A C 1
ATOM 3265 O O . LEU A 1 425 ? 13.654 6.590 5.721 1.00 92.75 425 LEU A O 1
ATOM 3269 N N . TRP A 1 426 ? 15.038 5.777 4.150 1.00 92.12 426 TRP A N 1
ATOM 3270 C CA . TRP A 1 426 ? 14.732 4.371 4.376 1.00 92.12 426 TRP A CA 1
ATOM 3271 C C . TRP A 1 426 ? 15.964 3.704 4.947 1.00 92.12 426 TRP A C 1
ATOM 3273 O O . TRP A 1 426 ? 17.013 3.639 4.298 1.00 92.12 426 TRP A O 1
ATOM 3283 N N . LEU A 1 427 ? 15.821 3.233 6.174 1.00 93.06 427 LEU A N 1
ATOM 3284 C CA . LEU A 1 427 ? 16.910 2.677 6.954 1.00 93.06 427 LEU A CA 1
ATOM 3285 C C . LEU A 1 427 ? 16.604 1.217 7.229 1.00 93.06 427 LEU A C 1
ATOM 3287 O O . LEU A 1 427 ? 15.479 0.895 7.586 1.00 93.06 427 LEU A O 1
ATOM 3291 N N . GLU A 1 428 ? 17.588 0.344 7.090 1.00 93.81 428 GLU A N 1
ATOM 3292 C CA . GLU A 1 428 ? 17.506 -1.016 7.616 1.00 93.81 428 GLU A CA 1
ATOM 3293 C C . GLU A 1 428 ? 18.319 -1.112 8.903 1.00 93.81 428 GLU A C 1
ATOM 3295 O O . GLU A 1 428 ? 19.442 -0.595 8.969 1.00 93.81 428 GLU A O 1
ATOM 3300 N N . ASN A 1 429 ? 17.767 -1.797 9.902 1.00 95.06 429 ASN A N 1
ATOM 3301 C CA . ASN A 1 429 ? 18.507 -2.159 11.097 1.00 95.06 429 ASN A CA 1
ATOM 3302 C C . ASN A 1 429 ? 19.496 -3.277 10.771 1.00 95.06 429 ASN A C 1
ATOM 3304 O O . ASN A 1 429 ? 19.138 -4.447 10.686 1.00 95.06 429 ASN A O 1
ATOM 3308 N N . ALA A 1 430 ? 20.755 -2.905 10.577 1.00 94.25 430 ALA A N 1
ATOM 3309 C CA . ALA A 1 430 ? 21.834 -3.835 10.275 1.00 94.25 430 ALA A CA 1
ATOM 3310 C C . ALA A 1 430 ? 22.642 -4.225 11.530 1.00 94.25 430 ALA A C 1
ATOM 3312 O O . ALA A 1 430 ? 23.666 -4.899 11.413 1.00 94.25 430 ALA A O 1
ATOM 3313 N N . GLY A 1 431 ? 22.193 -3.796 12.714 1.00 92.88 431 GLY A N 1
ATOM 3314 C CA . GLY A 1 431 ? 22.750 -4.176 14.007 1.00 92.88 431 GLY A CA 1
ATOM 3315 C C . GLY A 1 431 ? 22.096 -5.431 14.589 1.00 92.88 431 GLY A C 1
ATOM 3316 O O . GLY A 1 431 ? 21.312 -6.122 13.941 1.00 92.88 431 GLY A O 1
ATOM 3317 N N . GLU A 1 432 ? 22.421 -5.727 15.848 1.00 91.38 432 GLU A N 1
ATOM 3318 C CA . GLU A 1 432 ? 21.901 -6.905 16.566 1.00 91.38 432 GLU A CA 1
ATOM 3319 C C . GLU A 1 432 ? 20.765 -6.562 17.543 1.00 91.38 432 GLU A C 1
ATOM 3321 O O . GLU A 1 432 ? 20.057 -7.450 18.022 1.00 91.38 432 GLU A O 1
ATOM 3326 N N . ARG A 1 433 ? 20.591 -5.275 17.866 1.00 91.88 433 ARG A N 1
ATOM 3327 C CA . ARG A 1 433 ? 19.628 -4.793 18.863 1.00 91.88 433 ARG A CA 1
ATOM 3328 C C . ARG A 1 433 ? 18.373 -4.247 18.203 1.00 91.88 433 ARG A C 1
ATOM 3330 O O . ARG A 1 433 ? 18.437 -3.662 17.127 1.00 91.88 433 ARG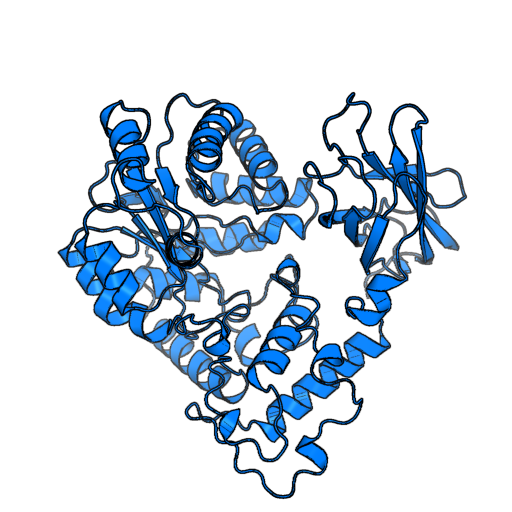 A O 1
ATOM 3337 N N . LEU A 1 434 ? 17.248 -4.386 18.899 1.00 93.25 434 LEU A N 1
ATOM 3338 C CA . LEU A 1 434 ? 16.012 -3.684 18.565 1.00 93.25 434 LEU A CA 1
ATOM 3339 C C . LEU A 1 434 ? 16.269 -2.175 18.519 1.00 93.25 434 LEU A C 1
ATOM 3341 O O . LEU A 1 434 ? 16.978 -1.644 19.376 1.00 93.25 434 LEU A O 1
ATOM 3345 N N . TRP A 1 435 ? 15.678 -1.493 17.545 1.00 94.06 435 TRP A N 1
ATOM 3346 C CA . TRP A 1 435 ? 15.514 -0.046 17.598 1.00 94.06 435 TRP A CA 1
ATOM 3347 C C . TRP A 1 435 ? 14.119 0.243 18.117 1.00 94.06 435 TRP A C 1
ATOM 3349 O O . TRP A 1 435 ? 13.149 -0.124 17.465 1.00 94.06 435 TRP A O 1
ATOM 3359 N N . SER A 1 436 ? 14.021 0.847 19.295 1.00 92.12 436 SER A N 1
ATOM 3360 C CA . SER A 1 436 ? 12.729 1.146 19.903 1.00 92.12 436 SER A CA 1
ATOM 3361 C C . SER A 1 436 ? 12.253 2.538 19.506 1.00 92.12 436 SER A C 1
ATOM 3363 O O . SER A 1 436 ? 13.038 3.490 19.520 1.00 92.12 436 SER A O 1
ATOM 3365 N N . HIS A 1 437 ? 10.965 2.659 19.194 1.00 89.44 437 HIS A N 1
ATOM 3366 C CA . HIS A 1 437 ? 10.291 3.954 19.036 1.00 89.44 437 HIS A CA 1
ATOM 3367 C C . HIS A 1 437 ? 9.713 4.491 20.358 1.00 89.44 437 HIS A C 1
ATOM 3369 O O . HIS A 1 437 ? 9.213 5.614 20.417 1.00 89.44 437 HIS A O 1
ATOM 3375 N N . GLU A 1 438 ? 9.751 3.700 21.436 1.00 85.38 438 GLU A N 1
ATOM 3376 C CA . GLU A 1 438 ? 9.170 4.085 22.719 1.00 85.38 438 GLU A CA 1
ATOM 3377 C C . GLU A 1 438 ? 10.123 4.958 23.544 1.00 85.38 438 GLU A C 1
ATOM 3379 O O . GLU A 1 438 ? 11.166 4.513 24.041 1.00 85.38 438 GLU A O 1
ATOM 3384 N N . LEU A 1 439 ? 9.720 6.212 23.763 1.00 82.56 439 LEU A N 1
ATOM 3385 C CA . LEU A 1 439 ? 10.451 7.159 24.603 1.00 82.56 439 LEU A CA 1
ATOM 3386 C C . LEU A 1 439 ? 10.723 6.589 26.004 1.00 82.56 439 LEU A C 1
ATOM 3388 O O . LEU A 1 439 ? 9.821 6.149 26.718 1.00 82.56 439 LEU A O 1
ATOM 3392 N N . GLY A 1 440 ? 11.983 6.671 26.434 1.00 78.38 440 GLY A N 1
ATOM 3393 C CA . GLY A 1 440 ? 12.427 6.221 27.756 1.00 78.38 440 GLY A CA 1
ATOM 3394 C C . GLY A 1 440 ? 12.894 4.765 27.818 1.00 78.38 440 GLY A C 1
ATOM 3395 O O . GLY A 1 440 ? 13.435 4.361 28.852 1.00 78.38 440 GLY A O 1
ATOM 3396 N N . GLN A 1 441 ? 12.763 3.991 26.736 1.00 81.94 441 GLN A N 1
ATOM 3397 C CA . GLN A 1 441 ? 13.444 2.702 26.618 1.00 81.94 441 GLN A CA 1
ATOM 3398 C C . GLN A 1 441 ? 14.952 2.883 26.353 1.00 81.94 441 GLN A C 1
ATOM 3400 O O . GLN A 1 441 ? 15.387 3.850 25.732 1.00 81.94 441 GLN A O 1
ATOM 3405 N N . ILE A 1 442 ? 15.777 1.931 26.810 1.00 81.38 442 ILE A N 1
ATOM 3406 C CA . ILE A 1 442 ? 17.246 1.951 26.607 1.00 81.38 442 ILE A CA 1
ATOM 3407 C C . ILE A 1 442 ? 17.612 1.857 25.117 1.00 81.38 442 ILE A C 1
ATOM 3409 O O . ILE A 1 442 ? 18.648 2.362 24.682 1.00 81.38 442 ILE A O 1
ATOM 3413 N N . ASP A 1 443 ? 16.769 1.178 24.348 1.00 84.50 443 ASP A N 1
ATOM 3414 C CA . ASP A 1 443 ? 16.922 0.994 22.910 1.00 84.50 443 ASP A CA 1
ATOM 3415 C C . ASP A 1 443 ? 16.212 2.087 22.096 1.00 84.50 443 ASP A C 1
ATOM 3417 O O . ASP A 1 443 ? 16.142 1.974 20.875 1.00 84.50 443 ASP A O 1
ATOM 3421 N N . HIS A 1 444 ? 15.715 3.148 22.750 1.00 92.31 444 HIS A N 1
ATOM 3422 C CA . HIS A 1 444 ? 15.072 4.266 22.066 1.00 92.31 444 HIS A CA 1
ATOM 3423 C C . HIS A 1 444 ? 16.050 4.972 21.124 1.00 92.31 444 HIS A C 1
ATOM 3425 O O . HIS A 1 444 ? 17.123 5.434 21.548 1.00 92.31 444 HIS A O 1
ATOM 3431 N N . LEU A 1 445 ? 15.661 5.060 19.855 1.00 93.56 445 LEU A N 1
ATOM 3432 C CA . LEU A 1 445 ? 16.426 5.683 18.784 1.00 93.56 445 LEU A CA 1
ATOM 3433 C C . LEU A 1 445 ? 15.583 6.736 18.078 1.00 93.56 445 LEU A C 1
ATOM 3435 O O . LEU A 1 445 ? 14.393 6.550 17.849 1.00 93.56 445 LEU A O 1
ATOM 3439 N N . HIS A 1 446 ? 16.244 7.810 17.670 1.00 94.12 446 HIS A N 1
ATOM 3440 C CA . HIS A 1 446 ? 15.652 8.879 16.879 1.00 94.12 446 HIS A CA 1
ATOM 3441 C C . HIS A 1 446 ? 16.667 9.396 15.859 1.00 94.12 446 HIS A C 1
ATOM 3443 O O . HIS A 1 446 ? 17.877 9.202 16.002 1.00 94.12 446 HIS A O 1
ATOM 3449 N N . LEU A 1 447 ? 16.174 10.038 14.804 1.00 95.19 447 LEU A N 1
ATOM 3450 C CA . LEU A 1 447 ? 17.006 10.715 13.816 1.00 95.19 447 LEU A CA 1
ATOM 3451 C C . LEU A 1 447 ? 17.229 12.166 14.260 1.00 95.19 447 LEU A C 1
ATOM 3453 O O . LEU A 1 447 ? 16.266 12.895 14.488 1.00 95.19 447 LEU A O 1
ATOM 3457 N N . GLU A 1 448 ? 18.485 12.589 14.354 1.00 94.75 448 GLU A N 1
ATOM 3458 C CA . GLU A 1 448 ? 18.883 13.989 14.512 1.00 94.75 448 GLU A CA 1
ATOM 3459 C C . GLU A 1 448 ? 19.355 14.532 13.160 1.00 94.75 448 GLU A C 1
ATOM 3461 O O . GLU A 1 448 ? 20.201 13.929 12.499 1.00 94.75 448 GLU A O 1
ATOM 3466 N N . ILE A 1 449 ? 18.814 15.675 12.743 1.00 94.12 449 ILE A N 1
ATOM 3467 C CA . ILE A 1 449 ? 19.308 16.439 11.597 1.00 94.12 449 ILE A CA 1
ATOM 3468 C C . ILE A 1 449 ? 19.961 17.704 12.133 1.00 94.12 449 ILE A C 1
ATOM 3470 O O . ILE A 1 449 ? 19.304 18.481 12.823 1.00 94.12 449 ILE A O 1
ATOM 3474 N N . SER A 1 450 ? 21.236 17.916 11.812 1.00 91.38 450 SER A N 1
ATOM 3475 C CA . SER A 1 450 ? 21.981 19.115 12.212 1.00 91.38 450 SER A CA 1
ATOM 3476 C C . SER A 1 450 ? 22.543 19.860 11.008 1.00 91.38 450 SER A C 1
ATOM 3478 O O . SER A 1 450 ? 22.918 19.237 10.019 1.00 91.38 450 SER A O 1
ATOM 3480 N N . ASP A 1 451 ? 22.611 21.190 11.088 1.00 85.12 451 ASP A N 1
ATOM 3481 C CA . ASP A 1 451 ? 23.067 22.070 9.998 1.00 85.12 451 ASP A CA 1
ATOM 3482 C C . ASP A 1 451 ? 24.472 22.666 10.208 1.00 85.12 451 ASP A C 1
ATOM 3484 O O . ASP A 1 451 ? 24.905 23.542 9.457 1.00 85.12 451 ASP A O 1
ATOM 3488 N N . GLY A 1 452 ? 25.185 22.209 11.243 1.00 72.00 452 GLY A N 1
ATOM 3489 C CA . GLY A 1 452 ? 26.518 22.688 11.620 1.00 72.00 452 GLY A CA 1
ATOM 3490 C C . GLY A 1 452 ? 26.547 24.030 12.368 1.00 72.00 452 GLY A C 1
ATOM 3491 O O . GLY A 1 452 ? 27.524 24.290 13.072 1.00 72.00 452 GLY A O 1
ATOM 3492 N N . ASP A 1 453 ? 25.481 24.834 12.296 1.00 68.62 453 ASP A N 1
ATOM 3493 C CA . ASP A 1 453 ? 25.344 26.134 12.977 1.00 68.62 453 ASP A CA 1
ATOM 3494 C C . ASP A 1 453 ? 24.645 26.013 14.352 1.00 68.62 453 ASP A C 1
ATOM 3496 O O . ASP A 1 453 ? 24.496 26.997 15.082 1.00 68.62 453 ASP A O 1
ATOM 3500 N N . GLY A 1 454 ? 24.276 24.790 14.748 1.00 65.50 454 GLY A N 1
ATOM 3501 C CA . GLY A 1 454 ? 23.740 24.447 16.068 1.00 65.50 454 GLY A CA 1
ATOM 3502 C C . GLY A 1 454 ? 22.236 24.168 16.097 1.00 65.50 454 GLY A C 1
ATOM 3503 O O . GLY A 1 454 ? 21.725 23.829 17.166 1.00 65.50 454 GLY A O 1
ATOM 3504 N N . GLY A 1 455 ? 21.537 24.274 14.961 1.00 74.38 455 GLY A N 1
ATOM 3505 C CA . GLY A 1 455 ? 20.163 23.795 14.825 1.00 74.38 455 GLY A CA 1
ATOM 3506 C C . GLY A 1 455 ? 20.136 22.267 14.819 1.00 74.38 455 GLY A C 1
ATOM 3507 O O . GLY A 1 455 ? 20.926 21.641 14.112 1.00 74.38 455 GLY A O 1
ATOM 3508 N N . VAL A 1 456 ? 19.260 21.666 15.629 1.00 84.38 456 VAL A N 1
ATOM 3509 C CA . VAL A 1 456 ? 19.038 20.214 15.647 1.00 84.38 456 VAL A CA 1
ATOM 3510 C C . VAL A 1 456 ? 17.541 19.947 15.604 1.00 84.38 456 VAL A C 1
ATOM 3512 O O . VAL A 1 456 ? 16.824 20.302 16.538 1.00 84.38 456 VAL A O 1
ATOM 3515 N N . GLN A 1 457 ? 17.094 19.298 14.534 1.00 92.62 457 GLN A N 1
ATOM 3516 C CA . GLN A 1 457 ? 15.743 18.769 14.399 1.00 92.62 457 GLN A CA 1
ATOM 3517 C C . GLN A 1 457 ? 15.746 17.285 14.777 1.00 92.62 457 GLN A C 1
ATOM 3519 O O . GLN A 1 457 ? 16.634 16.540 14.363 1.00 92.62 457 GLN A O 1
ATOM 3524 N N . THR A 1 458 ? 14.729 16.839 15.514 1.00 93.31 458 THR A N 1
ATOM 3525 C CA . THR A 1 458 ? 14.549 15.427 15.878 1.00 93.31 458 THR A CA 1
ATOM 3526 C C . THR A 1 458 ? 13.353 14.820 15.151 1.00 93.31 458 THR A C 1
ATOM 3528 O O . THR A 1 458 ? 12.282 15.423 15.081 1.00 93.31 458 THR A O 1
ATOM 3531 N N . VAL A 1 459 ? 13.528 13.608 14.627 1.00 94.00 459 VAL A N 1
ATOM 3532 C CA . VAL A 1 459 ? 12.476 12.813 13.990 1.00 94.00 459 VAL A CA 1
ATOM 3533 C C . VAL A 1 459 ? 12.425 11.443 14.654 1.00 94.00 459 VAL A C 1
ATOM 3535 O O . VAL A 1 459 ? 13.381 10.671 14.592 1.00 94.00 459 VAL A O 1
ATOM 3538 N N . GLU A 1 460 ? 11.290 11.144 15.276 1.00 93.00 460 GLU A N 1
ATOM 3539 C CA . GLU A 1 460 ? 11.062 9.866 15.950 1.00 93.00 460 GLU A CA 1
ATOM 3540 C C . GLU A 1 460 ? 10.842 8.725 14.951 1.00 93.00 460 GLU A C 1
ATOM 3542 O O . GLU A 1 460 ? 10.264 8.914 13.869 1.00 93.00 460 GLU A O 1
ATOM 3547 N N . LEU A 1 461 ? 11.257 7.518 15.343 1.00 92.31 461 LEU A N 1
ATOM 3548 C CA . LEU A 1 461 ? 10.840 6.297 14.660 1.00 92.31 461 LEU A CA 1
ATOM 3549 C C . LEU A 1 461 ? 9.317 6.125 14.792 1.00 92.31 461 LEU A C 1
ATOM 3551 O O . LEU A 1 461 ? 8.693 6.589 15.745 1.00 92.31 461 LEU A O 1
ATOM 3555 N N . ARG A 1 462 ? 8.693 5.473 13.808 1.00 89.00 462 ARG A N 1
ATOM 3556 C CA . ARG A 1 462 ? 7.233 5.250 13.811 1.00 89.00 462 ARG A CA 1
ATOM 3557 C C . ARG A 1 462 ? 6.812 3.968 14.513 1.00 89.00 462 ARG A C 1
ATOM 3559 O O . ARG A 1 462 ? 5.648 3.848 14.866 1.00 89.00 462 ARG A O 1
ATOM 3566 N N . GLU A 1 463 ? 7.739 3.035 14.640 1.00 90.06 463 GLU A N 1
ATOM 3567 C CA . GLU A 1 463 ? 7.549 1.707 15.197 1.00 90.06 463 GLU A CA 1
ATOM 3568 C C . GLU A 1 463 ? 8.909 1.137 15.597 1.00 90.06 463 GLU A C 1
ATOM 3570 O O . GLU A 1 463 ? 9.959 1.673 15.217 1.00 90.06 463 GLU A O 1
ATOM 3575 N N . ASP A 1 464 ? 8.868 0.036 16.334 1.00 92.38 464 ASP A N 1
ATOM 3576 C CA . ASP A 1 464 ? 10.055 -0.747 16.626 1.00 92.38 464 ASP A CA 1
ATOM 3577 C C . ASP A 1 464 ? 10.611 -1.383 15.348 1.00 92.38 464 ASP A C 1
ATOM 3579 O O . ASP A 1 464 ? 9.860 -1.873 14.509 1.00 92.38 464 ASP A O 1
ATOM 3583 N N . VAL A 1 465 ? 11.937 -1.388 15.208 1.00 93.62 465 VAL A N 1
ATOM 3584 C CA . VAL A 1 465 ? 12.626 -1.928 14.029 1.00 93.62 465 VAL A CA 1
ATOM 3585 C C . VAL A 1 465 ? 13.543 -3.053 14.483 1.00 93.62 465 VAL A C 1
ATOM 3587 O O . VAL A 1 465 ? 14.607 -2.812 15.072 1.00 93.62 465 VAL A O 1
ATOM 3590 N N . HIS A 1 466 ? 13.136 -4.298 14.242 1.00 93.75 466 HIS A N 1
ATOM 3591 C CA . HIS A 1 466 ? 13.967 -5.452 14.570 1.00 93.75 466 HIS A CA 1
ATOM 3592 C C . HIS A 1 466 ? 15.166 -5.558 13.613 1.00 93.75 466 HIS A C 1
ATOM 3594 O O . HIS A 1 466 ? 15.158 -4.971 12.530 1.00 93.75 466 HIS A O 1
ATOM 3600 N N . PRO A 1 467 ? 16.224 -6.302 13.984 1.00 94.69 467 PRO A N 1
ATOM 3601 C CA . PRO A 1 467 ? 17.315 -6.601 13.065 1.00 94.69 467 PRO A CA 1
ATOM 3602 C C . PRO A 1 467 ? 16.810 -7.121 11.713 1.00 94.69 467 PRO A C 1
ATOM 3604 O O . PRO A 1 467 ? 15.962 -8.011 11.664 1.00 94.69 467 PRO A O 1
ATOM 3607 N N . LEU A 1 468 ? 17.378 -6.586 10.630 1.00 90.81 468 LEU A N 1
ATOM 3608 C CA . LEU A 1 468 ? 17.031 -6.816 9.220 1.00 90.81 468 LEU A CA 1
ATOM 3609 C C . LEU A 1 468 ? 15.685 -6.229 8.763 1.00 90.81 468 LEU A C 1
ATOM 3611 O O . LEU A 1 468 ? 15.337 -6.353 7.587 1.00 90.81 468 LEU A O 1
ATOM 3615 N N . GLU A 1 469 ? 14.942 -5.566 9.647 1.00 91.88 469 GLU A N 1
ATOM 3616 C CA . GLU A 1 469 ? 13.742 -4.821 9.273 1.00 91.88 469 GLU A CA 1
ATOM 3617 C C . GLU A 1 469 ? 14.072 -3.387 8.864 1.00 91.88 469 GLU A C 1
ATOM 3619 O O . GLU A 1 469 ? 15.155 -2.852 9.132 1.00 91.88 469 GLU A O 1
ATOM 3624 N N . ARG A 1 470 ? 13.117 -2.761 8.174 1.00 90.62 470 ARG A N 1
ATOM 3625 C CA . ARG A 1 470 ? 13.265 -1.429 7.590 1.00 90.62 470 ARG A CA 1
ATOM 3626 C C . ARG A 1 470 ? 12.350 -0.426 8.271 1.00 90.62 470 ARG A C 1
ATOM 3628 O O . ARG A 1 470 ? 11.177 -0.698 8.483 1.00 90.62 470 ARG A O 1
ATOM 3635 N N . SER A 1 471 ? 12.878 0.769 8.502 1.00 91.25 471 SER A N 1
ATOM 3636 C CA . SER A 1 471 ? 12.134 1.947 8.929 1.00 91.25 471 SER A CA 1
ATOM 3637 C C . SER A 1 471 ? 11.985 2.939 7.783 1.00 91.25 471 SER A C 1
ATOM 3639 O O . SER A 1 471 ? 12.932 3.189 7.030 1.00 91.25 471 SER A O 1
ATOM 3641 N N . PHE A 1 472 ? 10.803 3.544 7.680 1.00 91.06 472 PHE A N 1
ATOM 3642 C CA . PHE A 1 472 ? 10.470 4.541 6.666 1.00 91.06 472 PHE A CA 1
ATOM 3643 C C . PHE A 1 472 ? 10.251 5.899 7.334 1.00 91.06 472 PHE A C 1
ATOM 3645 O O . PHE A 1 472 ? 9.170 6.199 7.849 1.00 91.06 472 PHE A O 1
ATOM 3652 N N . LEU A 1 473 ? 11.282 6.739 7.315 1.00 93.00 473 LEU A N 1
ATOM 3653 C CA . LEU A 1 473 ? 11.231 8.080 7.881 1.00 93.00 473 LEU A CA 1
ATOM 3654 C C . LEU A 1 473 ? 10.844 9.072 6.793 1.00 93.00 473 LEU A C 1
ATOM 3656 O O . LEU A 1 473 ? 11.599 9.305 5.853 1.00 93.00 473 LEU A O 1
ATOM 3660 N N . THR A 1 474 ? 9.663 9.667 6.943 1.00 93.06 474 THR A N 1
ATOM 3661 C CA . THR A 1 474 ? 9.207 10.784 6.113 1.00 93.06 474 THR A CA 1
ATOM 3662 C C . THR A 1 474 ? 8.848 11.967 6.999 1.00 93.06 474 THR A C 1
ATOM 3664 O O . THR A 1 474 ? 7.986 11.834 7.877 1.00 93.06 474 THR A O 1
ATOM 3667 N N . PHE A 1 475 ? 9.498 13.104 6.760 1.00 93.19 475 PHE A N 1
ATOM 3668 C CA . PHE A 1 475 ? 9.399 14.315 7.575 1.00 93.19 475 PHE A CA 1
ATOM 3669 C C . PHE A 1 475 ? 9.656 15.568 6.733 1.00 93.19 475 PHE A C 1
ATOM 3671 O O . PHE A 1 475 ? 10.203 15.483 5.636 1.00 93.19 475 PHE A O 1
ATOM 3678 N N . GLU A 1 476 ? 9.257 16.728 7.243 1.00 92.56 476 GLU A N 1
ATOM 3679 C CA . GLU A 1 476 ? 9.621 18.021 6.662 1.00 92.56 476 GLU A CA 1
ATOM 3680 C C . GLU A 1 476 ? 10.865 18.563 7.360 1.00 92.56 476 GLU A C 1
ATOM 3682 O O . GLU A 1 476 ? 10.929 18.523 8.588 1.00 92.56 476 GLU A O 1
ATOM 3687 N N . LEU A 1 477 ? 11.837 19.064 6.598 1.00 90.50 477 LEU A N 1
ATOM 3688 C CA . LEU A 1 477 ? 12.938 19.847 7.154 1.00 90.50 477 LEU A CA 1
ATOM 3689 C C . LEU A 1 477 ? 12.403 21.155 7.727 1.00 90.50 477 LEU A C 1
ATOM 3691 O O . LEU A 1 477 ? 11.601 21.836 7.077 1.00 90.50 477 LEU A O 1
ATOM 3695 N N . GLU A 1 478 ? 12.876 21.502 8.920 1.00 88.38 478 GLU A N 1
ATOM 3696 C CA . GLU A 1 478 ? 12.600 22.803 9.519 1.00 88.38 478 GLU A CA 1
ATOM 3697 C C . GLU A 1 478 ? 13.084 23.942 8.599 1.00 88.38 478 GLU A C 1
ATOM 3699 O O . GLU A 1 478 ? 14.165 23.840 8.007 1.00 88.38 478 GLU A O 1
ATOM 3704 N N . PRO A 1 479 ? 12.294 25.022 8.440 1.00 86.50 479 PRO A N 1
ATOM 3705 C CA . PRO A 1 479 ? 12.672 26.134 7.579 1.00 86.50 479 PRO A CA 1
ATOM 3706 C C . PRO A 1 479 ? 13.966 26.817 8.023 1.00 86.50 479 PRO A C 1
ATOM 3708 O O . PRO A 1 479 ? 14.199 27.036 9.210 1.00 86.50 479 PRO A O 1
ATOM 3711 N N . PHE A 1 480 ? 14.772 27.241 7.052 1.00 85.50 480 PHE A N 1
ATOM 3712 C CA . PHE A 1 480 ? 15.986 28.014 7.312 1.00 85.50 480 PHE A CA 1
ATOM 3713 C C . PHE A 1 480 ? 15.682 29.513 7.367 1.00 85.50 480 PHE A C 1
ATOM 3715 O O . PHE A 1 480 ? 14.960 30.032 6.516 1.00 85.50 480 PHE A O 1
ATOM 3722 N N . ASP A 1 481 ? 16.315 30.220 8.306 1.00 86.50 481 ASP A N 1
ATOM 3723 C CA . ASP A 1 481 ? 16.129 31.666 8.518 1.00 86.50 481 ASP A CA 1
ATOM 3724 C C . ASP A 1 481 ? 16.996 32.554 7.609 1.00 86.50 481 ASP A C 1
ATOM 3726 O O . ASP A 1 481 ? 16.837 33.777 7.564 1.00 86.50 481 ASP A O 1
ATOM 3730 N N . SER A 1 482 ? 17.969 31.975 6.903 1.00 87.00 482 SER A N 1
ATOM 3731 C CA . SER A 1 482 ? 18.909 32.740 6.082 1.00 87.00 482 SER A CA 1
ATOM 3732 C C . SER A 1 482 ? 19.412 31.964 4.873 1.00 87.00 482 SER A C 1
ATOM 3734 O O . SER A 1 482 ? 19.518 30.740 4.888 1.00 87.00 482 SER A O 1
ATOM 3736 N N . VAL A 1 483 ? 19.732 32.723 3.823 1.00 89.69 483 VAL A N 1
ATOM 3737 C CA . VAL A 1 483 ? 20.305 32.221 2.570 1.00 89.69 483 VAL A CA 1
ATOM 3738 C C . VAL A 1 483 ? 21.729 31.732 2.810 1.00 89.69 483 VAL A C 1
ATOM 3740 O O . VAL A 1 483 ? 22.499 32.394 3.508 1.00 89.69 483 VAL A O 1
ATOM 3743 N N . GLY A 1 484 ? 22.106 30.632 2.168 1.00 89.62 484 GLY A N 1
ATOM 3744 C CA . GLY A 1 484 ? 23.471 30.125 2.197 1.00 89.62 484 GLY A CA 1
ATOM 3745 C C . GLY A 1 484 ? 23.561 28.628 1.939 1.00 89.62 484 GLY A C 1
ATOM 3746 O O . GLY A 1 484 ? 22.572 27.901 2.002 1.00 89.62 484 GLY A O 1
ATOM 3747 N N . GLU A 1 485 ? 24.781 28.175 1.668 1.00 90.31 485 GLU A N 1
ATOM 3748 C CA . GLU A 1 485 ? 25.095 26.750 1.633 1.00 90.31 485 GLU A CA 1
ATOM 3749 C C . GLU A 1 485 ? 25.128 26.204 3.067 1.00 90.31 485 GLU A C 1
ATOM 3751 O O . GLU A 1 485 ? 25.733 26.799 3.962 1.00 90.31 485 GLU A O 1
ATOM 3756 N N . ARG A 1 486 ? 24.457 25.074 3.274 1.00 88.31 486 ARG A N 1
ATOM 3757 C CA . ARG A 1 486 ? 24.392 24.315 4.523 1.00 88.31 486 ARG A CA 1
ATOM 3758 C C . ARG A 1 486 ? 24.889 22.901 4.263 1.00 88.31 486 ARG A C 1
ATOM 3760 O O . ARG A 1 486 ? 24.639 22.336 3.197 1.00 88.31 486 ARG A O 1
ATOM 3767 N N . GLU A 1 487 ? 25.563 22.321 5.247 1.00 91.19 487 GLU A N 1
ATOM 3768 C CA . GLU A 1 487 ? 25.861 20.891 5.262 1.00 91.19 487 GLU A CA 1
ATOM 3769 C C . GLU A 1 487 ? 24.979 20.248 6.328 1.00 91.19 487 GLU A C 1
ATOM 3771 O O . GLU A 1 487 ? 25.179 20.465 7.520 1.00 91.19 487 GLU A O 1
ATOM 3776 N N . LEU A 1 488 ? 23.973 19.498 5.883 1.00 92.62 488 LEU A N 1
ATOM 3777 C CA . LEU A 1 488 ? 23.102 18.738 6.764 1.00 92.62 488 LEU A CA 1
ATOM 3778 C C . LEU A 1 488 ? 23.763 17.407 7.102 1.00 92.62 488 LEU A C 1
ATOM 3780 O O . LEU A 1 488 ? 24.128 16.658 6.193 1.00 92.62 488 LEU A O 1
ATOM 3784 N N . SER A 1 489 ? 23.874 17.100 8.391 1.00 93.81 489 SER A N 1
ATOM 3785 C CA . SER A 1 489 ? 24.237 15.774 8.886 1.00 93.81 489 SER A CA 1
ATOM 3786 C C . SER A 1 489 ? 23.003 15.078 9.442 1.00 93.81 489 SER A C 1
ATOM 3788 O O . SER A 1 489 ? 22.276 15.656 10.250 1.00 93.81 489 SER A O 1
ATOM 3790 N N . PHE A 1 490 ? 22.772 13.848 8.988 1.00 95.00 490 PHE A N 1
ATOM 3791 C CA . PHE A 1 490 ? 21.682 12.988 9.434 1.00 95.00 490 PHE A CA 1
ATOM 3792 C C . PHE A 1 490 ? 22.277 11.895 10.311 1.00 95.00 490 PHE A C 1
ATOM 3794 O O . PHE A 1 490 ? 23.032 11.054 9.823 1.00 95.00 490 PHE A O 1
ATOM 3801 N N . GLU A 1 491 ? 21.944 11.892 11.594 1.00 94.88 491 GLU A N 1
ATOM 3802 C CA . GLU A 1 491 ? 22.539 10.995 12.577 1.00 94.88 491 GLU A CA 1
ATOM 3803 C C . GLU A 1 491 ? 21.461 10.171 13.277 1.00 94.88 491 GLU A C 1
ATOM 3805 O O . GLU A 1 491 ? 20.483 10.706 13.791 1.00 94.88 491 GLU A O 1
ATOM 3810 N N . LEU A 1 492 ? 21.645 8.854 13.329 1.00 95.12 492 LEU A N 1
ATOM 3811 C CA . LEU A 1 492 ? 20.821 7.979 14.153 1.00 95.12 492 LEU A CA 1
ATOM 3812 C C . LEU A 1 492 ? 21.391 7.972 15.574 1.00 95.12 492 LEU A C 1
ATOM 3814 O O . LEU A 1 492 ? 22.560 7.620 15.774 1.00 95.12 492 LEU A O 1
ATOM 3818 N N . VAL A 1 493 ? 20.589 8.382 16.557 1.00 93.75 493 VAL A N 1
ATOM 3819 C CA . VAL A 1 493 ? 21.062 8.676 17.915 1.00 93.75 493 VAL A CA 1
ATOM 3820 C C . VAL A 1 493 ? 20.294 7.882 18.950 1.00 93.75 493 VAL A C 1
ATOM 3822 O O . VAL A 1 493 ? 19.066 7.909 19.000 1.00 93.75 493 VAL A O 1
ATOM 3825 N N . ARG A 1 494 ? 21.040 7.189 19.817 1.00 91.25 494 ARG A N 1
ATOM 3826 C CA . ARG A 1 494 ? 20.478 6.436 20.935 1.00 91.25 494 ARG A CA 1
ATOM 3827 C C . ARG A 1 494 ? 20.308 7.321 22.154 1.00 91.25 494 ARG A C 1
ATOM 3829 O O . ARG A 1 494 ? 21.264 7.935 22.642 1.00 91.25 494 ARG A O 1
ATOM 3836 N N . SER A 1 495 ? 19.099 7.323 22.697 1.00 82.75 495 SER A N 1
ATOM 3837 C CA . SER A 1 495 ? 18.795 8.039 23.931 1.00 82.75 495 SER A CA 1
ATOM 3838 C C . SER A 1 495 ? 19.671 7.550 25.094 1.00 82.75 495 SER A C 1
ATOM 3840 O O . SER A 1 495 ? 19.971 6.366 25.226 1.00 82.75 495 SER A O 1
ATOM 3842 N N . GLY A 1 496 ? 20.128 8.480 25.941 1.00 72.75 496 GLY A N 1
ATOM 3843 C CA . GLY A 1 496 ? 20.980 8.164 27.098 1.00 72.75 496 GLY A CA 1
ATOM 3844 C C . GLY A 1 496 ? 22.484 8.031 26.811 1.00 72.75 496 GLY A C 1
ATOM 3845 O O . GLY A 1 496 ? 23.212 7.534 27.667 1.00 72.75 496 GLY A O 1
ATOM 3846 N N . GLY A 1 497 ? 22.966 8.488 25.647 1.00 67.50 497 GLY A N 1
ATOM 3847 C CA . GLY A 1 497 ? 24.400 8.536 25.311 1.00 67.50 497 GLY A CA 1
ATOM 3848 C C . GLY A 1 497 ? 24.985 7.207 24.821 1.00 67.50 497 GLY A C 1
ATOM 3849 O O . GLY A 1 497 ? 26.200 7.024 24.845 1.00 67.50 497 GLY A O 1
ATOM 3850 N N . GLY A 1 498 ? 24.126 6.273 24.400 1.00 68.19 498 GLY A N 1
ATOM 3851 C CA . GLY A 1 498 ? 24.481 4.887 24.086 1.00 68.19 498 GLY A CA 1
ATOM 3852 C C . GLY A 1 498 ? 24.944 4.607 22.652 1.00 68.19 498 GLY A C 1
ATOM 3853 O O . GLY A 1 498 ? 24.927 3.445 22.261 1.00 68.19 498 GLY A O 1
ATOM 3854 N N . GLY A 1 499 ? 25.317 5.627 21.873 1.00 85.62 499 GLY A N 1
ATOM 3855 C CA . GLY A 1 499 ? 25.803 5.467 20.497 1.00 85.62 499 GLY A CA 1
ATOM 3856 C C . GLY A 1 499 ? 25.184 6.458 19.512 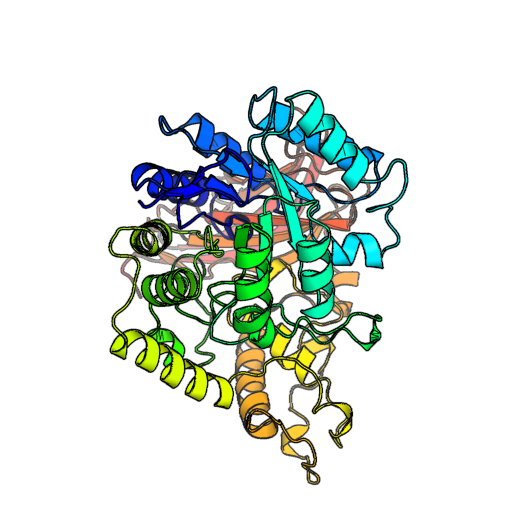1.00 85.62 499 GLY A C 1
ATOM 3857 O O . GLY A 1 499 ? 24.062 6.931 19.709 1.00 85.62 499 GLY A O 1
ATOM 3858 N N . ARG A 1 500 ? 25.942 6.791 18.466 1.00 92.56 500 ARG A N 1
ATOM 3859 C CA . ARG A 1 500 ? 25.560 7.702 17.384 1.00 92.56 500 ARG A CA 1
ATOM 3860 C C . ARG A 1 500 ? 26.180 7.208 16.088 1.00 92.56 500 ARG A C 1
ATOM 3862 O O . ARG A 1 500 ? 27.358 6.855 16.081 1.00 92.56 500 ARG A O 1
ATOM 3869 N N . THR A 1 501 ? 25.409 7.276 15.013 1.00 94.62 501 THR A N 1
ATOM 3870 C CA . THR A 1 501 ? 25.858 6.875 13.683 1.00 94.62 501 THR A CA 1
ATOM 3871 C C . THR A 1 501 ? 25.451 7.921 12.661 1.00 94.62 501 THR A C 1
ATOM 3873 O O . THR A 1 501 ? 24.264 8.162 12.462 1.00 94.62 501 THR A O 1
ATOM 3876 N N . GLU A 1 502 ? 26.437 8.536 12.008 1.00 94.69 502 GLU A N 1
ATOM 3877 C CA . GLU A 1 502 ? 26.216 9.411 10.854 1.00 94.69 502 GLU A CA 1
ATOM 3878 C C . GLU A 1 502 ? 25.765 8.557 9.660 1.00 94.69 502 GLU A C 1
ATOM 3880 O O . GLU A 1 502 ? 26.484 7.665 9.210 1.00 94.69 502 GLU A O 1
ATOM 3885 N N . LEU A 1 503 ? 24.547 8.809 9.185 1.00 94.12 503 LEU A N 1
ATOM 3886 C CA . LEU A 1 503 ? 23.909 8.069 8.100 1.00 94.12 503 LEU A CA 1
ATOM 3887 C C . LEU A 1 503 ? 24.306 8.633 6.738 1.00 94.12 503 LEU A C 1
ATOM 3889 O O . LEU A 1 503 ? 24.650 7.887 5.824 1.00 94.12 503 LEU A O 1
ATOM 3893 N N . LEU A 1 504 ? 24.228 9.956 6.598 1.00 91.69 504 LEU A N 1
ATOM 3894 C CA . LEU A 1 504 ? 24.630 10.675 5.396 1.00 91.69 504 LEU A CA 1
ATOM 3895 C C . LEU A 1 504 ? 24.899 12.152 5.700 1.00 91.69 504 LEU A C 1
ATOM 3897 O O . LEU A 1 504 ? 24.383 12.711 6.669 1.00 91.69 504 LEU A O 1
ATOM 3901 N N . ARG A 1 505 ? 25.655 12.790 4.803 1.00 92.06 505 ARG A N 1
ATOM 3902 C CA . ARG A 1 505 ? 25.785 14.246 4.724 1.00 92.06 505 ARG A CA 1
ATOM 3903 C C . ARG A 1 505 ? 25.238 14.742 3.403 1.00 92.06 505 ARG A C 1
ATOM 3905 O O . ARG A 1 505 ? 25.594 14.208 2.353 1.00 92.06 505 ARG A O 1
ATOM 3912 N N . GLN A 1 506 ? 24.425 15.787 3.452 1.00 90.00 506 GLN A N 1
ATOM 3913 C CA . GLN A 1 506 ? 23.845 16.403 2.268 1.00 90.00 506 GLN A CA 1
ATOM 3914 C C . GLN A 1 506 ? 24.167 17.891 2.250 1.00 90.00 506 GLN A C 1
ATOM 3916 O O . GLN A 1 506 ? 23.872 18.616 3.197 1.00 90.00 506 GLN A O 1
ATOM 3921 N N . ARG A 1 507 ? 24.721 18.365 1.134 1.00 90.50 507 ARG A N 1
ATOM 3922 C CA . ARG A 1 507 ? 24.805 19.803 0.879 1.00 90.50 507 ARG A CA 1
ATOM 3923 C C . ARG A 1 507 ? 23.466 20.310 0.381 1.00 90.50 507 ARG A C 1
ATOM 3925 O O . ARG A 1 507 ? 22.876 19.717 -0.526 1.00 90.50 507 ARG A O 1
ATOM 3932 N N . LEU A 1 508 ? 23.024 21.411 0.966 1.00 90.38 508 LEU A N 1
ATOM 3933 C CA . LEU A 1 508 ? 21.767 22.065 0.654 1.00 90.38 508 LEU A CA 1
ATOM 3934 C C . LEU A 1 508 ? 22.006 23.566 0.492 1.00 90.38 508 LEU A C 1
ATOM 3936 O O . LEU A 1 508 ? 22.749 24.173 1.257 1.00 90.38 508 LEU A O 1
ATOM 3940 N N . ASN A 1 509 ? 21.376 24.175 -0.507 1.00 89.62 509 ASN A N 1
ATOM 3941 C CA . ASN A 1 509 ? 21.429 25.617 -0.710 1.00 89.62 509 ASN A CA 1
ATOM 3942 C C . ASN A 1 509 ? 20.101 26.264 -0.295 1.00 89.62 509 ASN A C 1
ATOM 3944 O O . ASN A 1 509 ? 19.083 26.077 -0.964 1.00 89.62 509 ASN A O 1
ATOM 3948 N N . ALA A 1 510 ? 20.106 27.017 0.805 1.00 88.00 510 ALA A N 1
ATOM 3949 C CA . ALA A 1 510 ? 18.964 27.825 1.209 1.00 88.00 510 ALA A CA 1
ATOM 3950 C C . ALA A 1 510 ? 18.946 29.097 0.354 1.00 88.00 510 ALA A C 1
ATOM 3952 O O . ALA A 1 510 ? 19.896 29.880 0.384 1.00 88.00 510 ALA A O 1
ATOM 3953 N N . VAL A 1 511 ? 17.886 29.312 -0.422 1.00 89.50 511 VAL A N 1
ATOM 3954 C CA . VAL A 1 511 ? 17.779 30.414 -1.391 1.00 89.50 511 VAL A CA 1
ATOM 3955 C C . VAL A 1 511 ? 16.696 31.409 -0.983 1.00 89.50 511 VAL A C 1
ATOM 3957 O O . VAL A 1 511 ? 15.713 31.042 -0.350 1.00 89.50 511 VAL A O 1
ATOM 3960 N N . ALA A 1 512 ? 16.851 32.692 -1.324 1.00 82.56 512 ALA A N 1
ATOM 3961 C CA . ALA A 1 512 ? 15.811 33.686 -1.046 1.00 82.56 512 ALA A CA 1
ATOM 3962 C C . ALA A 1 512 ? 14.522 33.304 -1.801 1.00 82.56 512 ALA A C 1
ATOM 3964 O O . ALA A 1 512 ? 14.562 33.137 -3.019 1.00 82.56 512 ALA A O 1
ATOM 3965 N N . GLY A 1 513 ? 13.416 33.121 -1.075 1.00 68.31 513 GLY A N 1
ATOM 3966 C CA . GLY A 1 513 ? 12.220 32.457 -1.591 1.00 68.31 513 GLY A CA 1
ATOM 3967 C C . GLY A 1 513 ? 11.476 33.174 -2.728 1.00 68.31 513 GLY A C 1
ATOM 3968 O O . GLY A 1 513 ? 11.389 34.403 -2.789 1.00 68.31 513 GLY A O 1
ATOM 3969 N N . GLY A 1 514 ? 10.886 32.336 -3.582 1.00 43.03 514 GLY A N 1
ATOM 3970 C CA . GLY A 1 514 ? 9.859 32.582 -4.597 1.00 43.03 514 GLY A CA 1
ATOM 3971 C C . GLY A 1 514 ? 9.744 31.311 -5.463 1.00 43.03 514 GLY A C 1
ATOM 3972 O O . GLY A 1 514 ? 10.787 30.839 -5.909 1.00 43.03 514 GLY A O 1
ATOM 3973 N N . PRO A 1 515 ? 8.552 30.714 -5.668 1.00 40.53 515 PRO A N 1
ATOM 3974 C CA . PRO A 1 515 ? 8.417 29.330 -6.139 1.00 40.53 515 PRO A CA 1
ATOM 3975 C C . PRO A 1 515 ? 8.976 29.148 -7.556 1.00 40.53 515 PRO A C 1
ATOM 3977 O O . PRO A 1 515 ? 8.776 30.017 -8.409 1.00 40.53 515 PRO A O 1
ATOM 3980 N N . ALA A 1 516 ? 9.638 28.014 -7.797 1.00 35.09 516 ALA A N 1
ATOM 3981 C CA . ALA A 1 516 ? 9.874 27.488 -9.142 1.00 35.09 516 ALA A CA 1
ATOM 3982 C C . ALA A 1 516 ? 8.716 26.572 -9.551 1.00 35.09 516 ALA A C 1
ATOM 3984 O O . ALA A 1 516 ? 8.287 25.766 -8.692 1.00 35.09 516 ALA A O 1
#

Secondary structure (DSSP, 8-state):
--EEE-TTSS-EEESB-EE-GGGGGS-HHHHHHHHHHHHHTT--EEE--TTSSSHHHHHHHHHHH-SS--EEEEEE-SSHHHHHHHHHHHHHHTT-SSEEEEEESSHHHHHHTT--SSSTTSHHHHHHHHHHTTSEEEEEEEE---HHHHHHHHHHT--SEEEEE--TTS--TT----GGGTPPP--GGGIIIIIHHHHHHHT-EEEEESTTTTTTSS--SSS--SS-S-GGGGG--HHHHHHHHHTS-TTEEEE--B--SHHHHHHHHHHTSSP-PPPHHHHHHHHHHHHHHTTT------TTGGG-TT---HHHHHHHHHHHHSTTSGGG--GGG-HHHH---SS-GGGG-S------TT---HHHHHHHHHHHHHHHHHTT-SPPPHHHHTT-EE-STT-EEEEEEE--SEEETT--EEEEEEEEE-SSS-BB-STT-TTBEEEEEE-SSS-EEEEE-SS-B-TT-EEEEEEEEPPPSS-EEEEEEEEEEETTT--EEEEEEEEEEEE-----

Mean predicted aligned error: 4.97 Å